Protein AF-A0A0A3HWJ1-F1 (afdb_monomer_lite)

Foldseek 3Di:
DQWWAFPPPRDIDGHDPPDDPVVLVVQQVCLVVQRTAHNQQRARWGWDADDPPGIHTDHPPPDDRPPCRVVLVLLVVLVCVVCVVFDPCQVLLLVLLQVLQVVCCVVAVQKDKDAQSNDNVDDRAGARMWIAWDNNPAIAREHEDHDCDPVCLVVLLVVLLVNCVSCVVSVHHYHYEYACVQWADDPPALKGFHTSSQVSRWDQAPLQVVQLVLVCVVPVDQVVVCVLLVPLFGFPGSRKIKHWHFYSVVSGKIKMFIWTWTPDDVRTMTGTLFHIDIDHSNQQQDADPRDGRNDDVVVSVVSSVVSSVSSVVSVVVVVVLVVVCVVVVVVVVVPPPPPPDDDDDPDPPPPPPDDDDPDDPVLVVLLVVLVVLLVCLVPDAPVVLLVLDDPLLNVQSVVLCVVQVDGLQWQALLQSAAEPLCVQWSRHSNRVRSVLVVCCLPVQAQHKDFLVNSCVVCVVRTDGDPVPVVSSLLRSLLSVVVCVVLVQWPFPDDDPDSDSPTIIHGDDNDDDTDRGSVLSSLSNCCNYPSDDLSDPSDDPVSVVVSVVSSVVSSVSVVVD

Secondary structure (DSSP, 8-state):
--EEEETTT--EEEPPTT--HHHHHHHHHHHHTT-EE-TTT--BEEEEEETTTEEEEEE-TT-PPPTHHHHHHHHHHHHHHHHTTS-THHHHHHHHHHHHHHHHHTT-TT-EEEEGGG-TT-SSS--SEEEEEGGGTEEEEEEEE----TTTHHHHHHHHHHHHHHHHHTT-EEEEEEEGGG-EE-TTSSEEEE-HHHHTT-B--HHHHHHHHHHHHH-S-HHHHHHHHT-SSPEEEEEEEEEEEEETTTTTEEEEEEEEEESS-SSEEEEESS--EEE-HHHHT-EETTEE--S-HHHHHHHHHHHHHHHHHHHHHHHHHHHHHHHHHHHHHHTTTT-------TT-TTSTT---S---HHHHHHHHHHHHHHHHHHT--HHHHHTTS-HHHHHHHHHHHHHTT--TTT--GGGG---TTGGGB-S-HHHHHHHHHHHHHHTTTTSEE-HHHHHHHHTTTS-B-GGGHHHHHHHHHHHHHHHHHTTSEEEEE--SSS-TT-EEEE--SS----S-HHHHHHHHHHTSTT--TT-TTS-HHHHHHHHHHHHHHHHHHHH-

Sequence (560 aa):
MRIAKHVIDNYIFEIPLGLNKTDIINLKRVTEKGTYKCAFCGGRVRIESGDVKGTYFSHFKDESCIANASKLEKAYLTYKNQIMREEPKQQIVVSLLKNELEGLKKIYSHLKVDLGYNIPIFQTHLPDVVVELGEGKKKYAMSVVTKINKESDLELSETLKKRNQYFIKLGFEPIWFVERSHEAREYRSREIVFWESEKNILQQSKEDKEWTRFLKDLTPSALRLSEILGIKKILKSLTVQSIMYLSPKDNGKFLIYRFIEELETNPCRAYLINEPYEMTMGEALSIHENEFLFAVSEKEKKGREVFNELYKEAEKNIKAEIEVQKPEREKVLTGKDERANIHSNVENLTISQRQKSIPTGAVLAEVTAVTEYTDYLNSFSLETELNKMTKEEKFIFNNLIEKYNLTRENYPGLCKVALKKGKYIHTPHTLWQLWILDQILTTFRGKQLTAKMLYQEINSQFRFDYKFKSKWDLLLYEYLLLLEDIGLLRTIKRSIVIDVNTVFSVQLETLPLINDFKMNSYIAFYYSQYFDEDSQVLDEVRKIEVRKAYENYKAILTSL

Structure (mmCIF, N/CA/C/O backbone):
data_AF-A0A0A3HWJ1-F1
#
_entry.id   AF-A0A0A3HWJ1-F1
#
loop_
_atom_site.group_PDB
_atom_site.id
_atom_site.type_symbol
_atom_site.label_atom_id
_atom_site.label_alt_id
_atom_site.label_comp_id
_atom_site.label_asym_id
_atom_site.label_entity_id
_atom_site.label_seq_id
_atom_site.pdbx_PDB_ins_code
_atom_site.Cartn_x
_atom_site.Cartn_y
_atom_site.Cartn_z
_atom_site.occupancy
_atom_site.B_iso_or_equiv
_atom_site.auth_seq_id
_atom_site.auth_comp_id
_atom_site.auth_asym_id
_atom_site.auth_atom_id
_atom_site.pdbx_PDB_model_num
ATOM 1 N N . MET A 1 1 ? 31.953 1.632 -29.466 1.00 78.56 1 MET A N 1
ATOM 2 C CA . MET A 1 1 ? 30.658 1.353 -28.797 1.00 78.56 1 MET A CA 1
ATOM 3 C C . MET A 1 1 ? 30.744 0.003 -28.094 1.00 78.56 1 MET A C 1
ATOM 5 O O . MET A 1 1 ? 31.395 -0.887 -28.619 1.00 78.56 1 MET A O 1
ATOM 9 N N . ARG A 1 2 ? 30.161 -0.172 -26.902 1.00 81.38 2 ARG A N 1
ATOM 10 C CA . ARG A 1 2 ? 30.217 -1.466 -26.177 1.00 81.38 2 ARG A CA 1
ATOM 11 C C . ARG A 1 2 ? 29.026 -2.382 -26.436 1.00 81.38 2 ARG A C 1
ATOM 13 O O . ARG A 1 2 ? 29.042 -3.525 -25.997 1.00 81.38 2 ARG A O 1
ATOM 20 N N . ILE A 1 3 ? 28.037 -1.887 -27.170 1.00 83.94 3 ILE A N 1
ATOM 21 C CA . ILE A 1 3 ? 26.834 -2.627 -27.527 1.00 83.94 3 ILE A CA 1
ATOM 22 C C . ILE A 1 3 ? 26.751 -2.871 -29.033 1.00 83.94 3 ILE A C 1
ATOM 24 O O . ILE A 1 3 ? 27.282 -2.076 -29.802 1.00 83.94 3 ILE A O 1
ATOM 28 N N . ALA A 1 4 ? 26.079 -3.938 -29.453 1.00 88.75 4 ALA A N 1
ATOM 29 C CA . ALA A 1 4 ? 25.688 -4.203 -30.837 1.00 88.75 4 ALA A CA 1
ATOM 30 C C . ALA A 1 4 ? 24.373 -4.991 -30.867 1.00 88.75 4 ALA A C 1
ATOM 32 O O . ALA A 1 4 ? 24.001 -5.609 -29.876 1.00 88.75 4 ALA A O 1
ATOM 33 N N . LYS A 1 5 ? 23.657 -4.979 -31.991 1.00 87.19 5 LYS A N 1
ATOM 34 C CA . LYS A 1 5 ? 22.420 -5.748 -32.169 1.00 87.19 5 LYS A CA 1
ATOM 35 C C . LYS A 1 5 ? 22.740 -7.101 -32.799 1.00 87.19 5 LYS A C 1
ATOM 37 O O . LYS A 1 5 ? 23.390 -7.132 -33.847 1.00 87.19 5 LYS A O 1
ATOM 42 N N . HIS A 1 6 ? 22.298 -8.197 -32.188 1.00 91.69 6 HIS A N 1
ATOM 43 C CA . HIS A 1 6 ? 22.395 -9.528 -32.791 1.00 91.69 6 HIS A CA 1
ATOM 44 C C . HIS A 1 6 ? 21.466 -9.602 -34.011 1.00 91.69 6 HIS A C 1
ATOM 46 O O . HIS A 1 6 ? 20.308 -9.194 -33.930 1.00 91.69 6 HIS A O 1
ATOM 52 N N . VAL A 1 7 ? 21.963 -10.072 -35.157 1.00 86.69 7 VAL A N 1
ATOM 53 C CA . VAL A 1 7 ? 21.216 -10.003 -36.428 1.00 86.69 7 VAL A CA 1
ATOM 54 C C . VAL A 1 7 ? 20.023 -10.953 -36.458 1.00 86.69 7 VAL A C 1
ATOM 56 O O . VAL A 1 7 ? 19.006 -10.610 -37.053 1.00 86.69 7 VAL A O 1
ATOM 59 N N . ILE A 1 8 ? 20.143 -12.119 -35.821 1.00 76.00 8 ILE A N 1
ATOM 60 C CA . ILE A 1 8 ? 19.088 -13.143 -35.812 1.00 76.00 8 ILE A CA 1
ATOM 61 C C . ILE A 1 8 ? 18.053 -12.809 -34.735 1.00 76.00 8 ILE A C 1
ATOM 63 O O . ILE A 1 8 ? 16.877 -12.623 -35.024 1.00 76.00 8 ILE A O 1
ATOM 67 N N . ASP A 1 9 ? 18.516 -12.655 -33.498 1.00 65.50 9 ASP A N 1
ATOM 68 C CA . ASP A 1 9 ? 17.637 -12.560 -32.326 1.00 65.50 9 ASP A CA 1
ATOM 69 C C . ASP A 1 9 ? 17.215 -11.122 -31.995 1.00 65.50 9 ASP A C 1
ATOM 71 O O . ASP A 1 9 ? 16.415 -10.888 -31.094 1.00 65.50 9 ASP A O 1
ATOM 75 N N . ASN A 1 10 ? 17.768 -10.126 -32.696 1.00 70.56 10 ASN A N 1
ATOM 76 C CA . ASN A 1 10 ? 17.463 -8.703 -32.530 1.00 70.56 10 ASN A CA 1
ATOM 77 C C . ASN A 1 10 ? 17.681 -8.111 -31.116 1.00 70.56 10 ASN A C 1
ATOM 79 O O . ASN A 1 10 ? 17.306 -6.953 -30.901 1.00 70.56 10 ASN A O 1
ATOM 83 N N . TYR A 1 11 ? 18.316 -8.825 -30.179 1.00 76.19 11 TYR A N 1
ATOM 84 C CA . TYR A 1 11 ? 18.669 -8.290 -28.857 1.00 76.19 11 TYR A CA 1
ATOM 85 C C . TYR A 1 11 ? 19.946 -7.437 -28.896 1.00 76.19 11 TYR A C 1
ATOM 87 O O . TYR A 1 11 ? 20.775 -7.550 -29.805 1.00 76.19 11 TYR A O 1
ATOM 95 N N . ILE A 1 12 ? 20.105 -6.572 -27.891 1.00 80.31 12 ILE A N 1
ATOM 96 C CA . ILE A 1 12 ? 21.308 -5.758 -27.696 1.00 80.31 12 ILE A CA 1
ATOM 97 C C . ILE A 1 12 ? 22.326 -6.555 -26.879 1.00 80.31 12 ILE A C 1
ATOM 99 O O . ILE A 1 12 ? 22.113 -6.834 -25.704 1.00 80.31 12 ILE A O 1
ATOM 103 N N . PHE A 1 13 ? 23.439 -6.917 -27.506 1.00 88.50 13 PHE A N 1
ATOM 104 C CA . PHE A 1 13 ? 24.577 -7.550 -26.857 1.00 88.50 13 PHE A CA 1
ATOM 105 C C . PHE A 1 13 ? 25.544 -6.483 -26.350 1.00 88.50 13 PHE A C 1
ATOM 107 O O . PHE A 1 13 ? 26.069 -5.703 -27.145 1.00 88.50 13 PHE A O 1
ATOM 114 N N . GLU A 1 14 ? 25.808 -6.469 -25.045 1.00 89.50 14 GLU A N 1
ATOM 115 C CA . GLU A 1 14 ? 26.850 -5.651 -24.424 1.00 89.50 14 GLU A CA 1
ATOM 116 C C . GLU A 1 14 ? 28.086 -6.504 -24.144 1.00 89.50 14 GLU A C 1
ATOM 118 O O . GLU A 1 14 ? 27.991 -7.560 -23.525 1.00 89.50 14 GLU A O 1
ATOM 123 N N . ILE A 1 15 ? 29.256 -6.043 -24.588 1.00 88.44 15 ILE A N 1
ATOM 124 C CA . ILE A 1 15 ? 30.527 -6.744 -24.372 1.00 88.44 15 ILE A CA 1
ATOM 125 C C . ILE A 1 15 ? 30.836 -6.772 -22.864 1.00 88.44 15 ILE A C 1
ATOM 127 O O . ILE A 1 15 ? 31.030 -5.692 -22.289 1.00 88.44 15 ILE A O 1
ATOM 131 N N . PRO A 1 16 ? 30.962 -7.955 -22.228 1.00 84.31 16 PRO A N 1
ATOM 132 C CA . PRO A 1 16 ? 31.340 -8.066 -20.819 1.00 84.31 16 PRO A CA 1
ATOM 133 C C . PRO A 1 16 ? 32.692 -7.405 -20.510 1.00 84.31 16 PRO A C 1
ATOM 135 O O . PRO A 1 16 ? 33.578 -7.328 -21.361 1.00 84.31 16 PRO A O 1
ATOM 138 N N . LEU A 1 17 ? 32.866 -6.905 -19.283 1.00 80.31 17 LEU A N 1
ATOM 139 C CA . LEU A 1 17 ? 34.180 -6.460 -18.804 1.00 80.31 17 LEU A CA 1
ATOM 140 C C . LEU A 1 17 ? 35.074 -7.676 -18.524 1.00 80.31 17 LEU A C 1
ATOM 142 O O . LEU A 1 17 ? 34.595 -8.678 -18.005 1.00 80.31 17 LEU A O 1
ATOM 146 N N . GLY A 1 18 ? 36.370 -7.571 -18.829 1.00 81.31 18 GLY A N 1
ATOM 147 C CA . GLY A 1 18 ? 37.354 -8.590 -18.438 1.00 81.31 18 GLY A CA 1
ATOM 148 C C . GLY A 1 18 ? 37.328 -9.884 -19.259 1.00 81.31 18 GLY A C 1
ATOM 149 O O . GLY A 1 18 ? 37.718 -10.928 -18.747 1.00 81.31 18 GLY A O 1
ATOM 150 N N . LEU A 1 19 ? 36.881 -9.834 -20.518 1.00 86.81 19 LEU A N 1
ATOM 151 C CA . LEU A 1 19 ? 36.960 -10.983 -21.424 1.00 86.81 19 LEU A CA 1
ATOM 152 C C . LEU A 1 19 ? 38.405 -11.480 -21.572 1.00 86.81 19 LEU A C 1
ATOM 154 O O . LEU A 1 19 ? 39.334 -10.688 -21.749 1.00 86.81 19 LEU A O 1
ATOM 158 N N . ASN A 1 20 ? 38.591 -12.800 -21.551 1.00 91.88 20 ASN A N 1
ATOM 159 C CA . ASN A 1 20 ? 39.896 -13.394 -21.822 1.00 91.88 20 ASN A CA 1
ATOM 160 C C . ASN A 1 20 ? 40.222 -13.344 -23.334 1.00 91.88 20 ASN A C 1
ATOM 162 O O . ASN A 1 20 ? 39.368 -13.062 -24.180 1.00 91.88 20 ASN A O 1
ATOM 166 N N . LYS A 1 21 ? 41.480 -13.635 -23.698 1.00 92.88 21 LYS A N 1
ATOM 167 C CA . LYS A 1 21 ? 41.938 -13.592 -25.102 1.00 92.88 21 LYS A CA 1
ATOM 168 C C . LYS A 1 21 ? 41.122 -14.509 -26.021 1.00 92.88 21 LYS A C 1
ATOM 170 O O . LYS A 1 21 ? 40.861 -14.136 -27.164 1.00 92.88 21 LYS A O 1
ATOM 175 N N . THR A 1 22 ? 40.715 -15.678 -25.534 1.00 94.19 22 THR A N 1
ATOM 176 C CA . THR A 1 22 ? 39.935 -16.659 -26.297 1.00 94.19 22 THR A CA 1
ATOM 177 C C . THR A 1 22 ? 38.545 -16.120 -26.628 1.00 94.19 22 THR A C 1
ATOM 179 O O . THR A 1 22 ? 38.130 -16.172 -27.785 1.00 94.19 22 THR A O 1
ATOM 182 N N . ASP A 1 23 ? 37.865 -15.514 -25.656 1.00 92.31 23 ASP A N 1
ATOM 183 C CA . ASP A 1 23 ? 36.537 -14.924 -25.848 1.00 92.31 23 ASP A CA 1
ATOM 184 C C . ASP A 1 23 ? 36.577 -13.741 -26.817 1.00 92.31 23 ASP A C 1
ATOM 186 O O . ASP A 1 23 ? 35.709 -13.613 -27.681 1.00 92.31 23 ASP A O 1
ATOM 190 N N . ILE A 1 24 ? 37.624 -12.911 -26.744 1.00 93.62 24 ILE A N 1
ATOM 191 C CA . ILE A 1 24 ? 37.837 -11.803 -27.686 1.00 93.62 24 ILE A CA 1
ATOM 192 C C . ILE A 1 24 ? 38.028 -12.335 -29.114 1.00 93.62 24 ILE A C 1
ATOM 194 O O . ILE A 1 24 ? 37.449 -11.788 -30.054 1.00 93.62 24 ILE A O 1
ATOM 198 N N . ILE A 1 25 ? 38.817 -13.400 -29.299 1.00 94.88 25 ILE A N 1
ATOM 199 C CA . ILE A 1 25 ? 39.017 -14.034 -30.614 1.00 94.88 25 ILE A CA 1
ATOM 200 C C . ILE A 1 25 ? 37.699 -14.613 -31.140 1.00 94.88 25 ILE A C 1
ATOM 202 O O . ILE A 1 25 ? 37.369 -14.421 -32.312 1.00 94.88 25 ILE A O 1
ATOM 206 N N . ASN A 1 26 ? 36.922 -15.280 -30.285 1.00 94.38 26 ASN A N 1
ATOM 207 C CA . ASN A 1 26 ? 35.617 -15.819 -30.659 1.00 94.38 26 ASN A CA 1
ATOM 208 C C . ASN A 1 26 ? 34.653 -14.702 -31.079 1.00 94.38 26 ASN A C 1
ATOM 210 O O . ASN A 1 26 ? 34.054 -14.781 -32.150 1.00 94.38 26 ASN A O 1
ATOM 214 N N . LEU A 1 27 ? 34.569 -13.618 -30.307 1.00 93.56 27 LEU A N 1
ATOM 215 C CA . LEU A 1 27 ? 33.745 -12.453 -30.635 1.00 93.56 27 LEU A CA 1
ATOM 216 C C . LEU A 1 27 ? 34.179 -11.767 -31.942 1.00 93.56 27 LEU A C 1
ATOM 218 O O . LEU A 1 27 ? 33.323 -11.366 -32.736 1.00 93.56 27 LEU A O 1
ATOM 222 N N . LYS A 1 28 ? 35.485 -11.685 -32.227 1.00 96.12 28 LYS A N 1
ATOM 223 C CA . LYS A 1 28 ? 35.994 -11.221 -33.532 1.00 96.12 28 LYS A CA 1
ATOM 224 C C . LYS A 1 28 ? 35.486 -12.096 -34.677 1.00 96.12 28 LYS A C 1
ATOM 226 O O . LYS A 1 28 ? 34.861 -11.579 -35.595 1.00 96.12 28 LYS A O 1
ATOM 231 N N . ARG A 1 29 ? 35.633 -13.420 -34.577 1.00 95.56 29 ARG A N 1
ATOM 232 C CA . ARG A 1 29 ? 35.144 -14.360 -35.605 1.00 95.56 29 ARG A CA 1
ATOM 233 C C . ARG A 1 29 ? 33.633 -14.264 -35.813 1.00 95.56 29 ARG A C 1
ATOM 235 O O . ARG A 1 29 ? 33.153 -14.335 -36.940 1.00 95.56 29 ARG A O 1
ATOM 242 N N . VAL A 1 30 ? 32.866 -14.116 -34.733 1.00 92.69 30 VAL A N 1
ATOM 243 C CA . VAL A 1 30 ? 31.401 -13.995 -34.802 1.00 92.69 30 VAL A CA 1
ATOM 244 C C . VAL A 1 30 ? 30.989 -12.671 -35.461 1.00 92.69 30 VAL A C 1
ATOM 246 O O . VAL A 1 30 ? 30.075 -12.663 -36.287 1.00 92.69 30 VAL A O 1
ATOM 249 N N . THR A 1 31 ? 31.677 -11.564 -35.164 1.00 92.31 31 THR A N 1
ATOM 250 C CA . THR A 1 31 ? 31.425 -10.268 -35.824 1.00 92.31 31 THR A CA 1
ATOM 251 C C . THR A 1 31 ? 31.835 -10.241 -37.294 1.00 92.31 31 THR A C 1
ATOM 253 O O . THR A 1 31 ? 31.083 -9.713 -38.109 1.00 92.31 31 THR A O 1
ATOM 256 N N . GLU A 1 32 ? 32.951 -10.872 -37.667 1.00 91.94 32 GLU A N 1
ATOM 257 C CA . GLU A 1 32 ? 33.389 -11.018 -39.067 1.00 91.94 32 GLU A CA 1
ATOM 258 C C . GLU A 1 32 ? 32.365 -11.765 -39.930 1.00 91.94 32 GLU A C 1
ATOM 260 O O . GLU A 1 32 ? 32.170 -11.428 -41.096 1.00 91.94 32 GLU A O 1
ATOM 265 N N . LYS A 1 33 ? 31.643 -12.724 -39.340 1.00 93.12 33 LYS A N 1
ATOM 266 C CA . LYS A 1 33 ? 30.526 -13.429 -39.990 1.00 93.12 33 LYS A CA 1
ATOM 267 C C . LYS A 1 33 ? 29.257 -12.578 -40.142 1.00 93.12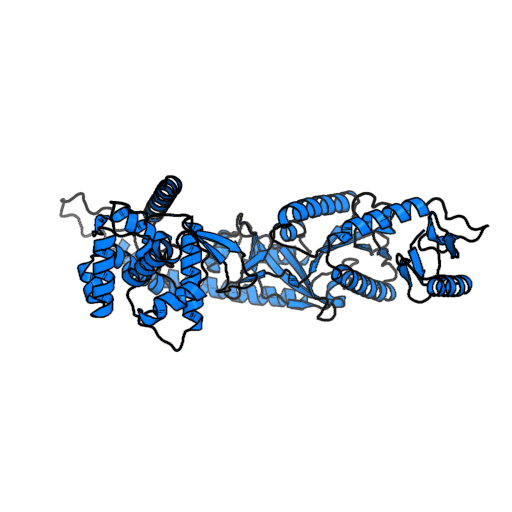 33 LYS A C 1
ATOM 269 O O . LYS A 1 33 ? 28.256 -13.070 -40.651 1.00 93.12 33 LYS A O 1
ATOM 274 N N . GLY A 1 34 ? 29.266 -11.322 -39.691 1.00 90.56 34 GLY A N 1
ATOM 275 C CA . GLY A 1 34 ? 28.122 -10.414 -39.786 1.00 90.56 34 GLY A CA 1
ATOM 276 C C . GLY A 1 34 ? 27.013 -10.696 -38.772 1.00 90.56 34 GLY A C 1
ATOM 277 O O . GLY A 1 34 ? 25.900 -10.210 -38.941 1.00 90.56 34 GLY A O 1
ATOM 278 N N . THR A 1 35 ? 27.304 -11.458 -37.715 1.00 94.38 35 THR A N 1
ATOM 279 C CA . THR A 1 35 ? 26.326 -11.853 -36.682 1.00 94.38 35 THR A CA 1
ATOM 280 C C . THR A 1 35 ? 25.840 -10.668 -35.839 1.00 94.38 35 THR A C 1
ATOM 282 O O . THR A 1 35 ? 24.760 -10.714 -35.251 1.00 94.38 35 THR A O 1
ATOM 285 N N . TYR A 1 36 ? 26.615 -9.582 -35.803 1.00 94.19 36 TYR A N 1
ATOM 286 C CA . TYR A 1 36 ? 26.272 -8.352 -35.102 1.00 94.19 36 TYR A CA 1
ATOM 287 C C . TYR A 1 36 ? 26.272 -7.160 -36.056 1.00 94.19 36 TYR A C 1
ATOM 289 O O . TYR A 1 36 ? 27.133 -7.035 -36.929 1.00 94.19 36 TYR A O 1
ATOM 297 N N . LYS A 1 37 ? 25.327 -6.248 -35.838 1.00 92.25 37 LYS A N 1
ATOM 298 C CA . LYS A 1 37 ? 25.254 -4.942 -36.499 1.00 92.25 37 LYS A CA 1
ATOM 299 C C . LYS A 1 37 ? 25.321 -3.832 -35.465 1.00 92.25 37 LYS A C 1
ATOM 301 O O . LYS A 1 37 ? 24.992 -4.028 -34.294 1.00 92.25 37 LYS A O 1
ATOM 306 N N . CYS A 1 38 ? 25.726 -2.647 -35.899 1.00 87.69 38 CYS A N 1
ATOM 307 C CA . CYS A 1 38 ? 25.643 -1.449 -35.091 1.00 87.69 38 CYS A CA 1
ATOM 308 C C . CYS A 1 38 ? 24.209 -1.314 -34.573 1.00 87.69 38 CYS A C 1
ATOM 310 O O . CYS A 1 38 ? 23.267 -1.265 -35.363 1.00 87.69 38 CYS A O 1
ATOM 312 N N . ALA A 1 39 ? 24.049 -1.236 -33.251 1.00 80.50 39 ALA A N 1
ATOM 313 C CA . ALA A 1 39 ? 22.746 -1.047 -32.621 1.00 80.50 39 ALA A CA 1
ATOM 314 C C . ALA A 1 39 ? 22.051 0.259 -33.048 1.00 80.50 39 ALA A C 1
ATOM 316 O O . ALA A 1 39 ? 20.858 0.412 -32.810 1.00 80.50 39 ALA A O 1
ATOM 317 N N . PHE A 1 40 ? 22.792 1.179 -33.674 1.00 79.56 40 PHE A N 1
ATOM 318 C CA . PHE A 1 40 ? 22.341 2.528 -33.979 1.00 79.56 40 PHE A CA 1
ATOM 319 C C . PHE A 1 40 ? 22.079 2.760 -35.469 1.00 79.56 40 PHE A C 1
ATOM 321 O O . PHE A 1 40 ? 20.971 3.125 -35.839 1.00 79.56 40 PHE A O 1
ATOM 328 N N . CYS A 1 41 ? 23.071 2.548 -36.341 1.00 80.75 41 CYS A N 1
ATOM 329 C CA . CYS A 1 41 ? 22.902 2.756 -37.786 1.00 80.75 41 CYS A CA 1
ATOM 330 C C . CYS A 1 41 ? 22.603 1.466 -38.564 1.00 80.75 41 CYS A C 1
ATOM 332 O O . CYS A 1 41 ? 22.413 1.520 -39.775 1.00 80.75 41 CYS A O 1
ATOM 334 N N . GLY A 1 42 ? 22.624 0.299 -37.909 1.00 83.56 42 GLY A N 1
ATOM 335 C CA . GLY A 1 42 ? 22.489 -0.998 -38.580 1.00 83.56 42 GLY A CA 1
ATOM 336 C C . GLY A 1 42 ? 23.685 -1.397 -39.459 1.00 83.56 42 GLY A C 1
ATOM 337 O O . GLY A 1 42 ? 23.655 -2.476 -40.051 1.00 83.56 42 GLY A O 1
ATOM 338 N N . GLY A 1 43 ? 24.732 -0.566 -39.527 1.00 87.50 43 GLY A N 1
ATOM 339 C CA . GLY A 1 43 ? 25.983 -0.845 -40.236 1.00 87.50 43 GLY A CA 1
ATOM 340 C C . GLY A 1 43 ? 26.733 -2.043 -39.658 1.00 87.50 43 GLY A C 1
ATOM 341 O O . GLY A 1 43 ? 26.430 -2.516 -38.558 1.00 87.50 43 GLY A O 1
ATOM 342 N N . ARG A 1 44 ? 27.712 -2.570 -40.391 1.00 89.62 44 ARG A N 1
ATOM 343 C CA . ARG A 1 44 ? 28.478 -3.728 -39.921 1.00 89.62 44 ARG A CA 1
ATOM 344 C C . ARG A 1 44 ? 29.456 -3.288 -38.842 1.00 89.62 44 ARG A C 1
ATOM 346 O O . ARG A 1 44 ? 30.035 -2.205 -38.894 1.00 89.62 44 ARG A O 1
ATOM 353 N N . VAL A 1 45 ? 29.651 -4.154 -37.854 1.00 92.12 45 VAL A N 1
ATOM 354 C CA . VAL A 1 45 ? 30.588 -3.903 -36.758 1.00 92.12 45 VAL A CA 1
ATOM 355 C C . VAL A 1 45 ? 31.580 -5.043 -36.617 1.00 92.12 45 VAL A C 1
ATOM 357 O O . VAL A 1 45 ? 31.270 -6.194 -36.908 1.00 92.12 45 VAL A O 1
ATOM 360 N N . ARG A 1 46 ? 32.774 -4.706 -36.141 1.00 93.62 46 ARG A N 1
ATOM 361 C CA . ARG A 1 46 ? 33.862 -5.615 -35.784 1.00 93.62 46 ARG A CA 1
ATOM 362 C C . ARG A 1 46 ? 34.277 -5.389 -34.340 1.00 93.62 46 ARG A C 1
ATOM 364 O O . ARG A 1 46 ? 34.043 -4.315 -33.789 1.00 93.62 46 ARG A O 1
ATOM 371 N N . ILE A 1 47 ? 34.940 -6.370 -33.744 1.00 94.62 47 ILE A N 1
ATOM 372 C CA . ILE A 1 47 ? 35.520 -6.226 -32.407 1.00 94.62 47 ILE A CA 1
ATOM 373 C C . ILE A 1 47 ? 36.946 -5.689 -32.503 1.00 94.62 47 ILE A C 1
ATOM 375 O O . ILE A 1 47 ? 37.824 -6.303 -33.113 1.00 94.62 47 ILE A O 1
ATOM 379 N N . GLU A 1 48 ? 37.190 -4.568 -31.837 1.00 92.06 48 GLU A N 1
ATOM 380 C CA . GLU A 1 48 ? 38.525 -4.059 -31.541 1.00 92.06 48 GLU A CA 1
ATOM 381 C C . GLU A 1 48 ? 38.835 -4.272 -30.059 1.00 92.06 48 GLU A C 1
ATOM 383 O O . GLU A 1 48 ? 37.944 -4.285 -29.212 1.00 92.06 48 GLU A O 1
ATOM 388 N N . SER A 1 49 ? 40.108 -4.501 -29.748 1.00 90.19 49 SER A N 1
ATOM 389 C CA . SER A 1 49 ? 40.577 -4.671 -28.377 1.00 90.19 49 SER A CA 1
ATOM 390 C C . SER A 1 49 ? 41.954 -4.047 -28.259 1.00 90.19 49 SER A C 1
ATOM 392 O O . SER A 1 49 ? 42.811 -4.323 -29.097 1.00 90.19 49 SER A O 1
ATOM 394 N N . GLY A 1 50 ? 42.160 -3.231 -27.233 1.00 85.38 50 GLY A N 1
ATOM 395 C CA . GLY A 1 50 ? 43.452 -2.624 -26.930 1.00 85.38 50 GLY A CA 1
ATOM 396 C C . GLY A 1 50 ? 43.553 -2.254 -25.457 1.00 85.38 50 GLY A C 1
ATOM 397 O O . GLY A 1 50 ? 42.534 -2.150 -24.774 1.00 85.38 50 GLY A O 1
ATOM 398 N N . ASP A 1 51 ? 44.776 -2.030 -24.986 1.00 77.44 51 ASP A N 1
ATOM 399 C CA . ASP A 1 51 ? 45.069 -1.885 -23.553 1.00 77.44 51 ASP A CA 1
ATOM 400 C C . ASP A 1 51 ? 44.415 -0.643 -22.925 1.00 77.44 51 ASP A C 1
ATOM 402 O O . ASP A 1 51 ? 44.075 -0.642 -21.748 1.00 77.44 51 ASP A O 1
ATOM 406 N N . VAL A 1 52 ? 44.175 0.405 -23.724 1.00 72.88 52 VAL A N 1
ATOM 407 C CA . VAL A 1 52 ? 43.631 1.690 -23.247 1.00 72.88 52 VAL A CA 1
ATOM 408 C C . VAL A 1 52 ? 42.100 1.732 -23.264 1.00 72.88 52 VAL A C 1
ATOM 410 O O . VAL A 1 52 ? 41.475 2.201 -22.320 1.00 72.88 52 VAL A O 1
ATOM 413 N N . LYS A 1 53 ? 41.470 1.278 -24.355 1.00 67.25 53 LYS A N 1
ATOM 414 C CA . LYS A 1 53 ? 40.009 1.388 -24.559 1.00 67.25 53 LYS A CA 1
ATOM 415 C C . LYS A 1 53 ? 39.247 0.102 -24.223 1.00 67.25 53 LYS A C 1
ATOM 417 O O . LYS A 1 53 ? 38.018 0.087 -24.306 1.00 67.25 53 LYS A O 1
ATOM 422 N N . GLY A 1 54 ? 39.956 -0.969 -23.865 1.00 86.12 54 GLY A N 1
ATOM 423 C CA . GLY A 1 54 ? 39.380 -2.296 -23.674 1.00 86.12 54 GLY A CA 1
ATOM 424 C C . GLY A 1 54 ? 38.822 -2.882 -24.974 1.00 86.12 54 GLY A C 1
ATOM 425 O O . GLY A 1 54 ? 39.231 -2.501 -26.074 1.00 86.12 54 GLY A O 1
ATOM 426 N N . THR A 1 55 ? 37.888 -3.825 -24.847 1.00 89.75 55 THR A N 1
ATOM 427 C CA . THR A 1 55 ? 37.209 -4.475 -25.977 1.00 89.75 55 THR A CA 1
ATOM 428 C C . THR A 1 55 ? 35.913 -3.740 -26.332 1.00 89.75 55 THR A C 1
ATOM 430 O O . THR A 1 55 ? 35.054 -3.528 -25.473 1.00 89.75 55 THR A O 1
ATOM 433 N N . TYR A 1 56 ? 35.751 -3.357 -27.599 1.00 90.12 56 TYR A N 1
ATOM 434 C CA . TYR A 1 56 ? 34.591 -2.609 -28.091 1.00 90.12 56 TYR A CA 1
ATOM 435 C C . TYR A 1 56 ? 34.212 -2.992 -29.528 1.00 90.12 56 TYR A C 1
ATOM 437 O O . TYR A 1 56 ? 35.038 -3.447 -30.315 1.00 90.12 56 TYR A O 1
ATOM 445 N N . PHE A 1 57 ? 32.951 -2.764 -29.890 1.00 91.50 57 PHE A N 1
ATOM 446 C CA . PHE A 1 57 ? 32.503 -2.768 -31.276 1.00 91.50 57 PHE A CA 1
ATOM 447 C C . PHE A 1 57 ? 32.932 -1.474 -31.973 1.00 91.50 57 PHE A C 1
ATOM 449 O O . PHE A 1 57 ? 32.749 -0.366 -31.448 1.00 91.50 57 PHE A O 1
ATOM 456 N N . SER A 1 58 ? 33.471 -1.630 -33.172 1.00 88.44 58 SER A N 1
ATOM 457 C CA . SER A 1 58 ? 33.895 -0.573 -34.083 1.00 88.44 58 SER A CA 1
ATOM 458 C C . SER A 1 58 ? 33.251 -0.805 -35.443 1.00 88.44 58 SER A C 1
ATOM 460 O O . SER A 1 58 ? 32.979 -1.949 -35.803 1.00 88.44 58 SER A O 1
ATOM 462 N N . HIS A 1 59 ? 33.010 0.254 -36.206 1.00 89.44 59 HIS A N 1
ATOM 463 C CA . HIS A 1 59 ? 32.609 0.085 -37.600 1.00 89.44 59 HIS A CA 1
ATOM 464 C C . HIS A 1 59 ? 33.807 -0.376 -38.442 1.00 89.44 59 HIS A C 1
ATOM 466 O O . HIS A 1 59 ? 34.965 -0.303 -38.014 1.00 89.44 59 HIS A O 1
ATOM 472 N N . PHE A 1 60 ? 33.537 -0.871 -39.647 1.00 85.38 60 PHE A N 1
ATOM 473 C CA . PHE A 1 60 ? 34.597 -1.095 -40.628 1.00 85.38 60 PHE A CA 1
ATOM 474 C C . PHE A 1 60 ? 35.194 0.248 -41.083 1.00 85.38 60 PHE A C 1
ATOM 476 O O . PHE A 1 60 ? 34.543 1.280 -40.955 1.00 85.38 60 PHE A O 1
ATOM 483 N N . LYS A 1 61 ? 36.446 0.242 -41.572 1.00 70.31 61 LYS A N 1
ATOM 484 C CA . LYS A 1 61 ? 37.257 1.456 -41.824 1.00 70.31 61 LYS A CA 1
ATOM 485 C C . LYS A 1 61 ? 36.583 2.516 -42.715 1.00 70.31 61 LYS A C 1
ATOM 487 O O . LYS A 1 61 ? 36.951 3.679 -42.599 1.00 70.31 61 LYS A O 1
ATOM 492 N N . ASP A 1 62 ? 35.574 2.133 -43.495 1.00 69.25 62 ASP A N 1
ATOM 493 C CA . ASP A 1 62 ? 34.873 3.007 -44.444 1.00 69.25 62 ASP A CA 1
ATOM 494 C C . ASP A 1 62 ? 33.396 3.248 -44.071 1.00 69.25 62 ASP A C 1
ATOM 496 O O . ASP A 1 62 ? 32.660 3.921 -44.788 1.00 69.25 62 ASP A O 1
ATOM 500 N N . GLU A 1 63 ? 32.943 2.712 -42.935 1.00 70.12 63 GLU A N 1
ATOM 501 C CA . GLU A 1 63 ? 31.587 2.893 -42.423 1.00 70.12 63 GLU A CA 1
ATOM 502 C C . GLU A 1 63 ? 31.661 3.841 -41.211 1.00 70.12 63 GLU A C 1
ATOM 504 O O . GLU A 1 63 ? 32.217 3.504 -40.169 1.00 70.12 63 GLU A O 1
ATOM 509 N N . SER A 1 64 ? 31.125 5.058 -41.325 1.00 65.12 64 SER A N 1
ATOM 510 C CA . SER A 1 64 ? 30.946 5.939 -40.165 1.00 65.12 64 SER A CA 1
ATOM 511 C C . SER A 1 64 ? 29.522 5.810 -39.637 1.00 65.12 64 SER A C 1
ATOM 513 O O . SER A 1 64 ? 28.560 5.631 -40.387 1.00 65.12 64 SER A O 1
ATOM 515 N N . CYS A 1 65 ? 29.368 5.866 -38.315 1.00 69.75 65 CYS A N 1
ATOM 516 C CA . CYS A 1 65 ? 28.035 5.908 -37.739 1.00 69.75 65 CYS A CA 1
ATOM 517 C C . CYS A 1 65 ? 27.407 7.262 -38.093 1.00 69.75 65 CYS A C 1
ATOM 519 O O . CYS A 1 65 ? 27.999 8.301 -37.804 1.00 69.75 65 CYS A O 1
ATOM 521 N N . ILE A 1 66 ? 26.231 7.247 -38.726 1.00 64.00 66 ILE A N 1
ATOM 522 C CA . ILE A 1 66 ? 25.475 8.454 -39.104 1.00 64.00 66 ILE A CA 1
ATOM 523 C C . ILE A 1 66 ? 25.397 9.398 -37.891 1.00 64.00 66 ILE A C 1
ATOM 525 O O . ILE A 1 66 ? 25.269 8.923 -36.765 1.00 64.00 66 ILE A O 1
ATOM 529 N N . ALA A 1 67 ? 25.424 10.722 -38.093 1.00 59.31 67 ALA A N 1
ATOM 530 C CA . ALA A 1 67 ? 25.431 11.748 -37.033 1.00 59.31 67 ALA A CA 1
ATOM 531 C C . ALA A 1 67 ? 24.379 11.555 -35.908 1.00 59.31 67 ALA A C 1
ATOM 533 O O . ALA A 1 67 ? 24.559 12.030 -34.786 1.00 59.31 67 ALA A O 1
ATOM 534 N N . ASN A 1 68 ? 23.300 10.813 -36.172 1.00 61.78 68 ASN A N 1
ATOM 535 C CA . ASN A 1 68 ? 22.270 10.463 -35.191 1.00 61.78 68 ASN A CA 1
ATOM 536 C C . ASN A 1 68 ? 22.685 9.371 -34.189 1.00 61.78 68 ASN A C 1
ATOM 538 O O . ASN A 1 68 ? 22.064 9.245 -33.137 1.00 61.78 68 ASN A O 1
ATOM 542 N N . ALA A 1 69 ? 23.748 8.617 -34.451 1.00 65.38 69 ALA A N 1
ATOM 543 C CA . ALA A 1 69 ? 24.179 7.519 -33.598 1.00 65.38 69 ALA A CA 1
ATOM 544 C C . ALA A 1 69 ? 24.714 7.971 -32.240 1.00 65.38 69 ALA A C 1
ATOM 546 O O . ALA A 1 69 ? 24.421 7.334 -31.237 1.00 65.38 69 ALA A O 1
ATOM 547 N N . SER A 1 70 ? 25.428 9.100 -32.176 1.00 69.25 70 SER A N 1
ATOM 548 C CA . SER A 1 70 ? 25.867 9.662 -30.890 1.00 69.25 70 SER A CA 1
ATOM 549 C C . SER A 1 70 ? 24.678 10.109 -30.033 1.00 69.25 70 SER A C 1
ATOM 551 O O . SER A 1 70 ? 24.690 9.941 -28.815 1.00 69.25 70 SER A O 1
ATOM 553 N N . LYS A 1 71 ? 23.619 10.642 -30.661 1.00 73.88 71 LYS A N 1
ATOM 554 C CA . LYS A 1 71 ? 22.378 11.002 -29.959 1.00 73.88 71 LYS A CA 1
ATOM 555 C C . LYS A 1 71 ? 21.659 9.757 -29.441 1.00 73.88 71 LYS A C 1
ATOM 557 O O . LYS A 1 71 ? 21.225 9.749 -28.295 1.00 73.88 71 LYS A O 1
ATOM 562 N N . LEU A 1 72 ? 21.596 8.706 -30.254 1.00 72.44 72 LEU A N 1
ATOM 563 C CA . LEU A 1 72 ? 20.961 7.443 -29.890 1.00 72.44 72 LEU A CA 1
ATOM 564 C C . LEU A 1 72 ? 21.740 6.687 -28.798 1.00 72.44 72 LEU A C 1
ATOM 566 O O . LEU A 1 72 ? 21.136 6.145 -27.878 1.00 72.44 72 LEU A O 1
ATOM 570 N N . GLU A 1 73 ? 23.074 6.715 -28.834 1.00 75.56 73 GLU A N 1
ATOM 571 C CA . GLU A 1 73 ? 23.929 6.172 -27.770 1.00 75.56 73 GLU A CA 1
ATOM 572 C C . GLU A 1 73 ? 23.709 6.916 -26.449 1.00 75.56 73 GLU A C 1
ATOM 574 O O . GLU A 1 73 ? 23.537 6.282 -25.410 1.00 75.56 73 GLU A O 1
ATOM 579 N N . LYS A 1 74 ? 23.636 8.254 -26.486 1.00 81.44 74 LYS A N 1
ATOM 580 C CA . LYS A 1 74 ? 23.290 9.056 -25.305 1.00 81.44 74 LYS A CA 1
ATOM 581 C C . LYS A 1 74 ? 21.902 8.704 -24.771 1.00 81.44 74 LYS A C 1
ATOM 583 O O . LYS A 1 74 ? 21.781 8.466 -23.577 1.00 81.44 74 LYS A O 1
ATOM 588 N N . ALA A 1 75 ? 20.888 8.616 -25.633 1.00 82.06 75 ALA A N 1
ATOM 589 C CA . ALA A 1 75 ? 19.531 8.237 -25.238 1.00 82.06 75 ALA A CA 1
ATOM 590 C C . ALA A 1 75 ? 19.491 6.843 -24.589 1.00 82.06 75 ALA A C 1
ATOM 592 O O . ALA A 1 75 ? 18.875 6.668 -23.539 1.00 82.06 75 ALA A O 1
ATOM 593 N N . TYR A 1 76 ? 20.213 5.873 -25.156 1.00 82.56 76 TYR A N 1
ATOM 594 C CA . TYR A 1 76 ? 20.337 4.533 -24.588 1.00 82.56 76 TYR A CA 1
ATOM 595 C C . TYR A 1 76 ? 21.038 4.533 -23.224 1.00 82.56 76 TYR A C 1
ATOM 597 O O . TYR A 1 76 ? 20.584 3.858 -22.305 1.00 82.56 76 TYR A O 1
ATOM 605 N N . LEU A 1 77 ? 22.122 5.298 -23.054 1.00 83.06 77 LEU A N 1
ATOM 606 C CA . LEU A 1 77 ? 22.803 5.418 -21.761 1.00 83.06 77 LEU A CA 1
ATOM 607 C C . LEU A 1 77 ? 21.913 6.094 -20.712 1.00 83.06 77 LEU A C 1
ATOM 609 O O . LEU A 1 77 ? 21.866 5.630 -19.575 1.00 83.06 77 LEU A O 1
ATOM 613 N N . THR A 1 78 ? 21.173 7.140 -21.090 1.00 86.06 78 THR A N 1
ATOM 614 C CA . THR A 1 78 ? 20.173 7.771 -20.217 1.00 86.06 78 THR A CA 1
ATOM 615 C C . THR A 1 78 ? 19.109 6.761 -19.800 1.00 86.06 78 THR A C 1
ATOM 617 O O . THR A 1 78 ? 18.824 6.638 -18.611 1.00 86.06 78 THR A O 1
ATOM 620 N N . TYR A 1 79 ? 18.580 5.982 -20.748 1.00 86.56 79 TYR A N 1
ATOM 621 C CA . TYR A 1 79 ? 17.617 4.918 -20.471 1.00 86.56 79 TYR A CA 1
ATOM 622 C C . TYR A 1 79 ? 18.198 3.858 -19.529 1.00 86.56 79 TYR A C 1
ATOM 624 O O . TYR A 1 79 ? 17.590 3.551 -18.509 1.00 86.56 79 TYR A O 1
ATOM 632 N N . LYS A 1 80 ? 19.412 3.362 -19.801 1.00 83.88 80 LYS A N 1
ATOM 633 C CA . LYS A 1 80 ? 20.098 2.386 -18.946 1.00 83.88 80 LYS A CA 1
ATOM 634 C C . LYS A 1 80 ? 20.248 2.914 -17.521 1.00 83.88 80 LYS A C 1
ATOM 636 O O . LYS A 1 80 ? 19.918 2.203 -16.581 1.00 83.88 80 LYS A O 1
ATOM 641 N N . ASN A 1 81 ? 20.685 4.161 -17.356 1.00 84.75 81 ASN A N 1
ATOM 642 C CA . ASN A 1 81 ? 20.820 4.797 -16.045 1.00 84.75 81 ASN A CA 1
ATOM 643 C C . ASN A 1 81 ? 19.472 4.957 -15.327 1.00 84.75 81 ASN A C 1
ATOM 645 O O . ASN A 1 81 ? 19.423 4.791 -14.110 1.00 84.75 81 ASN A O 1
ATOM 649 N N . GLN A 1 82 ? 18.395 5.243 -16.067 1.00 84.69 82 GLN A N 1
ATOM 650 C CA . GLN A 1 82 ? 17.035 5.305 -15.530 1.00 84.69 82 GLN A CA 1
ATOM 651 C C . GLN A 1 82 ? 16.611 3.940 -14.971 1.00 84.69 82 GLN A C 1
ATOM 653 O O . GLN A 1 82 ? 16.119 3.875 -13.848 1.00 84.69 82 GLN A O 1
ATOM 658 N N . ILE A 1 83 ? 16.874 2.857 -15.712 1.00 82.31 83 ILE A N 1
ATOM 659 C CA . ILE A 1 83 ? 16.480 1.500 -15.309 1.00 82.31 83 ILE A CA 1
ATOM 660 C C . ILE A 1 83 ? 17.479 0.799 -14.376 1.00 82.31 83 ILE A C 1
ATOM 662 O O . ILE A 1 83 ? 17.149 -0.224 -13.795 1.00 82.31 83 ILE A O 1
ATOM 666 N N . MET A 1 84 ? 18.694 1.322 -14.162 1.00 77.00 84 MET A N 1
ATOM 667 C CA . MET A 1 84 ? 19.651 0.721 -13.210 1.00 77.00 84 MET A CA 1
ATOM 668 C C . MET A 1 84 ? 19.119 0.686 -11.771 1.00 77.00 84 MET A C 1
ATOM 670 O O . MET A 1 84 ? 19.613 -0.080 -10.945 1.00 77.00 84 MET A O 1
ATOM 674 N N . ARG A 1 85 ? 18.148 1.546 -11.452 1.00 68.50 85 ARG A N 1
ATOM 675 C CA . ARG A 1 85 ? 17.513 1.598 -10.133 1.00 68.50 85 ARG A CA 1
ATOM 676 C C . ARG A 1 85 ? 16.410 0.549 -9.965 1.00 68.50 85 ARG A C 1
ATOM 678 O O . ARG A 1 85 ? 16.043 0.293 -8.821 1.00 68.50 85 ARG A O 1
ATOM 685 N N . GLU A 1 86 ? 15.939 -0.043 -11.059 1.00 75.56 86 GLU A N 1
ATOM 686 C CA . GLU A 1 86 ? 14.825 -0.993 -11.149 1.00 75.56 86 GLU A CA 1
ATOM 687 C C . GLU A 1 86 ? 15.304 -2.453 -10.976 1.00 75.56 86 GLU A C 1
ATOM 689 O O . GLU A 1 86 ? 16.505 -2.742 -10.970 1.00 75.56 86 GLU A O 1
ATOM 694 N N . GLU A 1 87 ? 14.376 -3.399 -10.805 1.00 74.88 87 GLU A N 1
ATOM 695 C CA . GLU A 1 87 ? 14.705 -4.826 -10.692 1.00 74.88 87 GLU A CA 1
ATOM 696 C C . GLU A 1 87 ? 15.047 -5.468 -12.053 1.00 74.88 87 GLU A C 1
ATOM 698 O O . GLU A 1 87 ? 14.439 -5.128 -13.070 1.00 74.88 87 GLU A O 1
ATOM 703 N N . PRO A 1 88 ? 15.910 -6.508 -12.101 1.00 73.81 88 PRO A N 1
ATOM 704 C CA . PRO A 1 88 ? 16.206 -7.248 -13.336 1.00 73.81 88 PRO A CA 1
ATOM 705 C C . PRO A 1 88 ? 14.966 -7.785 -14.069 1.00 73.81 88 PRO A C 1
ATOM 707 O O . PRO A 1 88 ? 14.969 -7.927 -15.293 1.00 73.81 88 PRO A O 1
ATOM 710 N N . LYS A 1 89 ? 13.880 -8.062 -13.335 1.00 74.88 89 LYS A N 1
ATOM 711 C CA . LYS A 1 89 ? 12.608 -8.527 -13.903 1.00 74.88 89 LYS A CA 1
ATOM 712 C C . LYS A 1 89 ? 11.925 -7.490 -14.795 1.00 74.88 89 LYS A C 1
ATOM 714 O O . LYS A 1 89 ? 11.138 -7.888 -15.653 1.00 74.88 89 LYS A O 1
ATOM 719 N N . GLN A 1 90 ? 12.230 -6.199 -14.646 1.00 82.12 90 GLN A N 1
ATOM 720 C CA . GLN A 1 90 ? 11.680 -5.149 -15.502 1.00 82.12 90 GLN A CA 1
ATOM 721 C C . GLN A 1 90 ? 11.973 -5.445 -16.980 1.00 82.12 90 GLN A C 1
ATOM 723 O O . GLN A 1 90 ? 11.082 -5.353 -17.816 1.00 82.12 90 GLN A O 1
ATOM 728 N N . GLN A 1 91 ? 13.189 -5.893 -17.313 1.00 81.75 91 GLN A N 1
ATOM 729 C CA . GLN A 1 91 ? 13.551 -6.213 -18.699 1.00 81.75 91 GLN A CA 1
ATOM 730 C C . GLN A 1 91 ? 12.730 -7.376 -19.266 1.00 81.75 91 GLN A C 1
ATOM 732 O O . GLN A 1 91 ? 12.347 -7.346 -20.436 1.00 81.75 91 GLN A O 1
ATOM 737 N N . ILE A 1 92 ? 12.420 -8.373 -18.432 1.00 81.81 92 ILE A N 1
ATOM 738 C CA . ILE A 1 92 ? 11.552 -9.494 -18.808 1.00 81.81 92 ILE A CA 1
ATOM 739 C C . ILE A 1 92 ? 10.165 -8.952 -19.151 1.00 81.81 92 ILE A C 1
ATOM 741 O O . ILE A 1 92 ? 9.656 -9.221 -20.236 1.00 81.81 92 ILE A O 1
ATOM 745 N N . VAL A 1 93 ? 9.592 -8.118 -18.281 1.00 83.56 93 VAL A N 1
ATOM 746 C CA . VAL A 1 93 ? 8.295 -7.476 -18.523 1.00 83.56 93 VAL A CA 1
ATOM 747 C C . VAL A 1 93 ? 8.298 -6.661 -19.818 1.00 83.56 93 VAL A C 1
ATOM 749 O O . VAL A 1 93 ? 7.411 -6.836 -20.649 1.00 83.56 93 VAL A O 1
ATOM 752 N N . VAL A 1 94 ? 9.297 -5.798 -20.015 1.00 88.06 94 VAL A N 1
ATOM 753 C CA . VAL A 1 94 ? 9.404 -4.958 -21.217 1.00 88.06 94 VAL A CA 1
ATOM 754 C C . VAL A 1 94 ? 9.505 -5.823 -22.476 1.00 88.06 94 VAL A C 1
ATOM 756 O O . VAL A 1 94 ? 8.888 -5.504 -23.491 1.00 88.06 94 VAL A O 1
ATOM 759 N N . SER A 1 95 ? 10.235 -6.942 -22.417 1.00 85.50 95 SER A N 1
ATOM 760 C CA . SER A 1 95 ? 10.315 -7.880 -23.541 1.00 85.50 95 SER A CA 1
ATOM 761 C C . SER A 1 95 ? 8.976 -8.557 -23.843 1.00 85.50 95 SER A C 1
ATOM 763 O O . SER A 1 95 ? 8.614 -8.657 -25.013 1.00 85.50 95 SER A O 1
ATOM 765 N N . LEU A 1 96 ? 8.212 -8.953 -22.817 1.00 86.81 96 LEU A N 1
ATOM 766 C CA . LEU A 1 96 ? 6.875 -9.529 -22.982 1.00 86.81 96 LEU A CA 1
ATOM 767 C C . LEU A 1 96 ? 5.923 -8.515 -23.623 1.00 86.81 96 LEU A C 1
ATOM 769 O O . LEU A 1 96 ? 5.316 -8.817 -24.647 1.00 86.81 96 LEU A O 1
ATOM 773 N N . LEU A 1 97 ? 5.889 -7.292 -23.083 1.00 89.81 97 LEU A N 1
ATOM 774 C CA . LEU A 1 97 ? 5.083 -6.188 -23.604 1.00 89.81 97 LEU A CA 1
ATOM 775 C C . LEU A 1 97 ? 5.396 -5.910 -25.076 1.00 89.81 97 LEU A C 1
ATOM 777 O O . LEU A 1 97 ? 4.497 -5.833 -25.911 1.00 89.81 97 LEU A O 1
ATOM 781 N N . LYS A 1 98 ? 6.683 -5.793 -25.411 1.00 90.75 98 LYS A N 1
ATOM 782 C CA . LYS A 1 98 ? 7.111 -5.546 -26.787 1.00 90.75 98 LYS A CA 1
ATOM 783 C C . LYS A 1 98 ? 6.721 -6.693 -27.718 1.00 90.75 98 LYS A C 1
ATOM 785 O O . LYS A 1 98 ? 6.258 -6.432 -28.823 1.00 90.75 98 LYS A O 1
ATOM 790 N N . ASN A 1 99 ? 6.919 -7.940 -27.296 1.00 89.94 99 ASN A N 1
ATOM 791 C CA . ASN A 1 99 ? 6.589 -9.105 -28.113 1.00 89.94 99 ASN A CA 1
ATOM 792 C C . ASN A 1 99 ? 5.088 -9.176 -28.411 1.00 89.94 99 ASN A C 1
ATOM 794 O O . ASN A 1 99 ? 4.720 -9.436 -29.556 1.00 89.94 99 ASN A O 1
ATOM 798 N N . GLU A 1 100 ? 4.240 -8.891 -27.421 1.00 91.81 100 GLU A N 1
ATOM 799 C CA . GLU A 1 100 ? 2.789 -8.855 -27.609 1.00 91.81 100 GLU A CA 1
ATOM 800 C C . GLU A 1 100 ? 2.388 -7.756 -28.605 1.00 91.81 100 GLU A C 1
ATOM 802 O O . GLU A 1 100 ? 1.680 -8.012 -29.580 1.00 91.81 100 GLU A O 1
ATOM 807 N N . LEU A 1 101 ? 2.923 -6.542 -28.436 1.00 93.94 101 LEU A N 1
ATOM 808 C CA . LEU A 1 101 ? 2.665 -5.411 -29.333 1.00 93.94 101 LEU A CA 1
ATOM 809 C C . LEU A 1 101 ? 3.156 -5.663 -30.773 1.00 93.94 101 LEU A C 1
ATOM 811 O O . LEU A 1 101 ? 2.470 -5.318 -31.735 1.00 93.94 101 LEU A O 1
ATOM 815 N N . GLU A 1 102 ? 4.317 -6.294 -30.954 1.00 92.25 102 GLU A N 1
ATOM 816 C CA . GLU A 1 102 ? 4.814 -6.702 -32.280 1.00 92.25 102 GLU A CA 1
ATOM 817 C C . GLU A 1 102 ? 3.963 -7.829 -32.893 1.00 92.25 102 GLU A C 1
ATOM 819 O O . GLU A 1 102 ? 3.825 -7.916 -34.115 1.00 92.25 102 GLU A O 1
ATOM 824 N N . GLY A 1 103 ? 3.353 -8.678 -32.063 1.00 92.06 103 GLY A N 1
ATOM 825 C CA . GLY A 1 103 ? 2.317 -9.618 -32.486 1.00 92.06 103 GLY A CA 1
ATOM 826 C C . GLY A 1 103 ? 1.097 -8.888 -33.046 1.00 92.06 103 GLY A C 1
ATOM 827 O O . GLY A 1 103 ? 0.680 -9.159 -34.175 1.00 92.06 103 GLY A O 1
ATOM 828 N N . LEU A 1 104 ? 0.586 -7.900 -32.305 1.00 92.12 104 LEU A N 1
ATOM 829 C CA . LEU A 1 104 ? -0.558 -7.074 -32.707 1.00 92.12 104 LEU A CA 1
ATOM 830 C C . LEU A 1 104 ? -0.297 -6.278 -33.987 1.00 92.12 104 LEU A C 1
ATOM 832 O O . LEU A 1 104 ? -1.211 -6.096 -34.787 1.00 92.12 104 LEU A O 1
ATOM 836 N N . LYS A 1 105 ? 0.945 -5.868 -34.247 1.00 92.38 105 LYS A N 1
ATOM 837 C CA . LYS A 1 105 ? 1.330 -5.150 -35.475 1.00 92.38 105 LYS A CA 1
ATOM 838 C C . LYS A 1 105 ? 1.056 -5.948 -36.752 1.00 92.38 105 LYS A C 1
ATOM 840 O O . LYS A 1 105 ? 0.838 -5.363 -37.810 1.00 92.38 105 LYS A O 1
ATOM 845 N N . LYS A 1 106 ? 1.032 -7.283 -36.666 1.00 91.88 106 LYS A N 1
ATOM 846 C CA . LYS A 1 106 ? 0.660 -8.160 -37.791 1.00 91.88 106 LYS A CA 1
ATOM 847 C C . LYS A 1 106 ? -0.832 -8.081 -38.125 1.00 91.88 106 LYS A C 1
ATOM 849 O O . LYS A 1 106 ? -1.207 -8.358 -39.258 1.00 91.88 106 LYS A O 1
ATOM 854 N N . ILE A 1 107 ? -1.658 -7.727 -37.142 1.00 91.81 107 ILE A N 1
ATOM 855 C CA . ILE A 1 107 ? -3.115 -7.601 -37.259 1.00 91.81 107 ILE A CA 1
ATOM 856 C C . ILE A 1 107 ? -3.482 -6.150 -37.602 1.00 91.81 107 ILE A C 1
ATOM 858 O O . ILE A 1 107 ? -4.293 -5.898 -38.489 1.00 91.81 107 ILE A O 1
ATOM 862 N N . TYR A 1 108 ? -2.836 -5.190 -36.940 1.00 91.38 108 TYR A N 1
ATOM 863 C CA . TYR A 1 108 ? -3.090 -3.761 -37.074 1.00 91.38 108 TYR A CA 1
ATOM 864 C C . TYR A 1 108 ? -1.923 -3.083 -37.795 1.00 91.38 108 TYR A C 1
ATOM 866 O O . TYR A 1 108 ? -0.964 -2.634 -37.174 1.00 91.38 108 TYR A O 1
ATOM 874 N N . SER A 1 109 ? -2.008 -2.969 -39.122 1.00 89.19 109 SER A N 1
ATOM 875 C CA . SER A 1 109 ? -0.931 -2.412 -39.964 1.00 89.19 109 SER A CA 1
ATOM 876 C C . SER A 1 109 ? -0.562 -0.953 -39.656 1.00 89.19 109 SER A C 1
ATOM 878 O O . SER A 1 109 ? 0.532 -0.505 -39.993 1.00 89.19 109 SER A O 1
ATOM 880 N N . HIS A 1 110 ? -1.459 -0.211 -39.005 1.00 90.06 110 HIS A N 1
ATOM 881 C CA . HIS A 1 110 ? -1.257 1.173 -38.577 1.00 90.06 110 HIS A CA 1
ATOM 882 C C . HIS A 1 110 ? -0.609 1.300 -37.186 1.00 90.06 110 HIS A C 1
ATOM 884 O O . HIS A 1 110 ? -0.367 2.422 -36.739 1.00 90.06 110 HIS A O 1
ATOM 890 N N . LEU A 1 111 ? -0.359 0.181 -36.496 1.00 94.25 111 LEU A N 1
ATOM 891 C CA . LEU A 1 111 ? 0.324 0.139 -35.207 1.00 94.25 111 LEU A CA 1
ATOM 892 C C . LEU A 1 111 ? 1.837 0.249 -35.423 1.00 94.25 111 LEU A C 1
ATOM 894 O O . LEU A 1 111 ? 2.455 -0.585 -36.090 1.00 94.25 111 LEU A O 1
ATOM 898 N N . LYS A 1 112 ? 2.458 1.260 -34.817 1.00 94.94 112 LYS A N 1
ATOM 899 C CA . LYS A 1 112 ? 3.920 1.363 -34.727 1.00 94.94 112 LYS A CA 1
ATOM 900 C C . LYS A 1 112 ? 4.349 1.130 -33.292 1.00 94.94 112 LYS A C 1
ATOM 902 O O . LYS A 1 112 ? 3.742 1.670 -32.373 1.00 94.94 112 LYS A O 1
ATOM 907 N N . VAL A 1 113 ? 5.396 0.334 -33.123 1.00 94.56 113 VAL A N 1
ATOM 908 C CA . VAL A 1 113 ? 5.941 -0.058 -31.824 1.00 94.56 113 VAL A CA 1
ATOM 909 C C . VAL A 1 113 ? 7.441 0.150 -31.888 1.00 94.56 113 VAL A C 1
ATOM 911 O O . VAL A 1 113 ? 8.097 -0.376 -32.787 1.00 94.56 113 VAL A O 1
ATOM 914 N N . ASP A 1 114 ? 7.973 0.904 -30.938 1.00 92.81 114 ASP A N 1
ATOM 915 C CA . ASP A 1 114 ? 9.397 1.187 -30.825 1.00 92.81 114 ASP A CA 1
ATOM 916 C C . ASP A 1 114 ? 9.816 1.242 -29.357 1.00 92.81 114 ASP A C 1
ATOM 918 O O . ASP A 1 114 ? 9.002 1.412 -28.454 1.00 92.81 114 ASP A O 1
ATOM 922 N N . LEU A 1 115 ? 11.112 1.097 -29.099 1.00 90.38 115 LEU A N 1
ATOM 923 C CA . LEU A 1 115 ? 11.661 1.335 -27.764 1.00 90.38 115 LEU A CA 1
ATOM 924 C C . LEU A 1 115 ? 11.803 2.841 -27.545 1.00 90.38 115 LEU A C 1
ATOM 926 O O . LEU A 1 115 ? 12.201 3.555 -28.465 1.00 90.38 115 LEU A O 1
ATOM 930 N N . GLY A 1 116 ? 11.527 3.336 -26.337 1.00 90.31 116 GLY A N 1
ATOM 931 C CA . GLY A 1 116 ? 11.497 4.784 -26.098 1.00 90.31 116 GLY A CA 1
ATOM 932 C C . GLY A 1 116 ? 12.816 5.493 -26.395 1.00 90.31 116 GLY A C 1
ATOM 933 O O . GLY A 1 116 ? 12.811 6.602 -26.926 1.00 90.31 116 GLY A O 1
ATOM 934 N N . TYR A 1 117 ? 13.950 4.825 -26.168 1.00 87.38 117 TYR A N 1
ATOM 935 C CA . TYR A 1 117 ? 15.265 5.368 -26.512 1.00 87.38 117 TYR A CA 1
ATOM 936 C C . TYR A 1 117 ? 15.519 5.505 -28.018 1.00 87.38 117 TYR A C 1
ATOM 938 O O . TYR A 1 117 ? 16.412 6.257 -28.395 1.00 87.38 117 TYR A O 1
ATOM 946 N N . ASN A 1 118 ? 14.744 4.836 -28.879 1.00 85.94 118 ASN A N 1
ATOM 947 C CA . ASN A 1 118 ? 14.828 5.006 -30.333 1.00 85.94 118 ASN A CA 1
ATOM 948 C C . ASN A 1 118 ? 14.097 6.255 -30.832 1.00 85.94 118 ASN A C 1
ATOM 950 O O . ASN A 1 118 ? 14.304 6.652 -31.979 1.00 85.94 118 ASN A O 1
ATOM 954 N N . ILE A 1 119 ? 13.251 6.875 -30.006 1.00 90.00 119 ILE A N 1
ATOM 955 C CA . ILE A 1 119 ? 12.394 7.980 -30.425 1.00 90.00 119 ILE A CA 1
ATOM 956 C C . ILE A 1 119 ? 13.067 9.322 -30.073 1.00 90.00 119 ILE A C 1
ATOM 958 O O . ILE A 1 119 ? 13.149 9.677 -28.896 1.00 90.00 119 ILE A O 1
ATOM 962 N N . PRO A 1 120 ? 13.510 10.126 -31.067 1.00 85.56 120 PRO A N 1
ATOM 963 C CA . PRO A 1 120 ? 14.375 11.291 -30.826 1.00 85.56 120 PRO A CA 1
ATOM 964 C C . PRO A 1 120 ? 13.771 12.419 -29.980 1.00 85.56 120 PRO A C 1
ATOM 966 O O . PRO A 1 120 ? 14.502 13.296 -29.518 1.00 85.56 120 PRO A O 1
ATOM 969 N N . ILE A 1 121 ? 12.444 12.441 -29.822 1.00 92.25 121 ILE A N 1
ATOM 970 C CA . ILE A 1 121 ? 11.751 13.472 -29.044 1.00 92.25 121 ILE A CA 1
ATOM 971 C C . ILE A 1 121 ? 11.983 13.311 -27.532 1.00 92.25 121 ILE A C 1
ATOM 973 O O . ILE A 1 121 ? 11.936 14.302 -26.804 1.00 92.25 121 ILE A O 1
ATOM 977 N N . PHE A 1 122 ? 12.287 12.096 -27.061 1.00 92.69 122 PHE A N 1
ATOM 978 C CA . PHE A 1 122 ? 12.598 11.841 -25.657 1.00 92.69 122 PHE A CA 1
ATOM 979 C C . PHE A 1 122 ? 14.083 12.096 -25.396 1.00 92.69 122 PHE A C 1
ATOM 981 O O . PHE A 1 122 ? 14.957 11.398 -25.907 1.00 92.69 122 PHE A O 1
ATOM 988 N N . GLN A 1 123 ? 14.369 13.114 -24.587 1.00 87.94 123 GLN A N 1
ATOM 989 C CA . GLN A 1 123 ? 15.737 13.527 -24.250 1.00 87.94 123 GLN A CA 1
ATOM 990 C C . GLN A 1 123 ? 16.046 13.367 -22.760 1.00 87.94 123 GLN A C 1
ATOM 992 O O . GLN A 1 123 ? 17.168 13.015 -22.404 1.00 87.94 123 GLN A O 1
ATOM 997 N N . THR A 1 124 ? 15.055 13.620 -21.899 1.00 90.75 124 THR A N 1
ATOM 998 C CA . THR A 1 124 ? 15.247 13.686 -20.440 1.00 90.75 124 THR A CA 1
ATOM 999 C C . THR A 1 124 ? 14.725 12.444 -19.733 1.00 90.75 124 THR A C 1
ATOM 1001 O O . THR A 1 124 ? 15.419 11.854 -18.911 1.00 90.75 124 THR A O 1
ATOM 1004 N N . HIS A 1 125 ? 13.500 12.045 -20.063 1.00 94.56 125 HIS A N 1
ATOM 1005 C CA . HIS A 1 125 ? 12.854 10.860 -19.522 1.00 94.56 125 HIS A CA 1
ATOM 1006 C C . HIS A 1 125 ? 12.423 9.984 -20.681 1.00 94.56 125 HIS A C 1
ATOM 1008 O O . HIS A 1 125 ? 11.852 10.486 -21.649 1.00 94.56 125 HIS A O 1
ATOM 1014 N N . LEU A 1 126 ? 12.712 8.691 -20.591 1.00 94.50 126 LEU A N 1
ATOM 1015 C CA . LEU A 1 126 ? 12.465 7.763 -21.685 1.00 94.50 126 LEU A CA 1
ATOM 1016 C C . LEU A 1 126 ? 11.437 6.722 -21.235 1.00 94.50 126 LEU A C 1
ATOM 1018 O O . LEU A 1 126 ? 11.615 6.148 -20.157 1.00 94.50 126 LEU A O 1
ATOM 1022 N N . PRO A 1 127 ? 10.357 6.492 -22.000 1.00 96.31 127 PRO A N 1
ATOM 1023 C CA . PRO A 1 127 ? 9.489 5.350 -21.753 1.00 96.31 127 PRO A CA 1
ATOM 1024 C C . PRO A 1 127 ? 10.203 4.050 -22.139 1.00 96.31 127 PRO A C 1
ATOM 1026 O O . PRO A 1 127 ? 11.180 4.068 -22.892 1.00 96.31 127 PRO A O 1
ATOM 1029 N N . ASP A 1 128 ? 9.703 2.919 -21.654 1.00 94.62 128 ASP A N 1
ATOM 1030 C CA . ASP A 1 128 ? 10.244 1.613 -22.036 1.00 94.62 128 ASP A CA 1
ATOM 1031 C C . ASP A 1 128 ? 9.832 1.275 -23.475 1.00 94.62 128 ASP A C 1
ATOM 1033 O O . ASP A 1 128 ? 10.663 0.902 -24.309 1.00 94.62 128 ASP A O 1
ATOM 1037 N N . VAL A 1 129 ? 8.551 1.491 -23.794 1.00 95.81 129 VAL A N 1
ATOM 1038 C CA . VAL A 1 129 ? 7.967 1.251 -25.119 1.00 95.81 129 VAL A CA 1
ATOM 1039 C C . VAL A 1 129 ? 7.138 2.459 -25.551 1.00 95.81 129 VAL A C 1
ATOM 1041 O O . VAL A 1 129 ? 6.426 3.070 -24.755 1.00 95.81 129 VAL A O 1
ATOM 1044 N N . VAL A 1 130 ? 7.231 2.808 -26.828 1.00 97.12 130 VAL A N 1
ATOM 1045 C CA . VAL A 1 130 ? 6.416 3.828 -27.485 1.00 97.12 130 VAL A CA 1
ATOM 1046 C C . VAL A 1 130 ? 5.513 3.148 -28.491 1.00 97.12 130 VAL A C 1
ATOM 1048 O O . VAL A 1 130 ? 5.965 2.311 -29.275 1.00 97.12 130 VAL A O 1
ATOM 1051 N N . VAL A 1 131 ? 4.243 3.537 -28.473 1.00 96.56 131 VAL A N 1
ATOM 1052 C CA . VAL A 1 131 ? 3.244 3.024 -29.403 1.00 96.56 131 VAL A CA 1
ATOM 1053 C C . VAL A 1 131 ? 2.548 4.173 -30.117 1.00 96.56 131 VAL A C 1
ATOM 1055 O O . VAL A 1 131 ? 2.113 5.125 -29.475 1.00 96.56 131 VAL A O 1
ATOM 1058 N N . GLU A 1 132 ? 2.402 4.073 -31.436 1.00 95.62 132 GLU A N 1
ATOM 1059 C CA . GLU A 1 132 ? 1.571 4.982 -32.229 1.00 95.62 132 GLU A CA 1
ATOM 1060 C C . GLU A 1 132 ? 0.430 4.212 -32.907 1.00 95.62 132 GLU A C 1
ATOM 1062 O O . GLU A 1 132 ? 0.659 3.177 -33.536 1.00 95.62 132 GLU A O 1
ATOM 1067 N N . LEU A 1 133 ? -0.790 4.742 -32.799 1.00 92.75 133 LEU A N 1
ATOM 1068 C CA . LEU A 1 133 ? -2.016 4.226 -33.412 1.00 92.75 133 LEU A CA 1
ATOM 1069 C C . LEU A 1 133 ? -2.636 5.260 -34.361 1.00 92.75 133 LEU A C 1
ATOM 1071 O O . LEU A 1 133 ? -2.476 6.473 -34.189 1.00 92.75 133 LEU A O 1
ATOM 1075 N N . GLY A 1 134 ? -3.360 4.766 -35.371 1.00 86.69 134 GLY A N 1
ATOM 1076 C CA . GLY A 1 134 ? -4.107 5.580 -36.331 1.00 86.69 134 GLY A CA 1
ATOM 1077 C C . GLY A 1 134 ? -3.249 6.618 -37.055 1.00 86.69 134 GLY A C 1
ATOM 1078 O O . GLY A 1 134 ? -3.618 7.789 -37.074 1.00 86.69 134 GLY A O 1
ATOM 1079 N N . GLU A 1 135 ? -2.089 6.213 -37.582 1.00 84.69 135 GLU A N 1
ATOM 1080 C CA . GLU A 1 135 ? -1.122 7.105 -38.255 1.00 84.69 135 GLU A CA 1
ATOM 1081 C C . GLU A 1 135 ? -0.562 8.219 -37.349 1.00 84.69 135 GLU A C 1
ATOM 1083 O O . GLU A 1 135 ? -0.219 9.308 -37.801 1.00 84.69 135 GLU A O 1
ATOM 1088 N N . GLY A 1 136 ? -0.442 7.944 -36.047 1.00 80.88 136 GLY A N 1
ATOM 1089 C CA . GLY A 1 136 ? 0.122 8.882 -35.073 1.00 80.88 136 GLY A CA 1
ATOM 1090 C C . GLY A 1 136 ? -0.897 9.837 -34.456 1.00 80.88 136 GLY A C 1
ATOM 1091 O O . GLY A 1 136 ? -0.497 10.745 -33.726 1.00 80.88 136 GLY A O 1
ATOM 1092 N N . LYS A 1 137 ? -2.199 9.624 -34.699 1.00 87.62 137 LYS A N 1
ATOM 1093 C CA . LYS A 1 137 ? -3.290 10.331 -34.003 1.00 87.62 137 LYS A CA 1
ATOM 1094 C C . LYS A 1 137 ? -3.282 10.062 -32.502 1.00 87.62 137 LYS A C 1
ATOM 1096 O O . LYS A 1 137 ? -3.588 10.955 -31.718 1.00 87.62 137 LYS A O 1
ATOM 1101 N N . LYS A 1 138 ? -2.935 8.836 -32.112 1.00 93.00 138 LYS A N 1
ATOM 1102 C CA . LYS A 1 138 ? -2.810 8.413 -30.717 1.00 93.00 138 LYS A CA 1
ATOM 1103 C C . LYS A 1 138 ? -1.393 7.926 -30.476 1.00 93.00 138 LYS A C 1
ATOM 1105 O O . LYS A 1 138 ? -0.868 7.131 -31.255 1.00 93.00 138 LYS A O 1
ATOM 1110 N N . LYS A 1 139 ? -0.765 8.438 -29.421 1.00 96.00 139 LYS A N 1
ATOM 1111 C CA . LYS A 1 139 ? 0.619 8.134 -29.064 1.00 96.00 139 LYS A CA 1
ATOM 1112 C C . LYS A 1 139 ? 0.684 7.780 -27.596 1.00 96.00 139 LYS A C 1
ATOM 1114 O O . LYS A 1 139 ? 0.218 8.555 -26.769 1.00 96.00 139 LYS A O 1
ATOM 1119 N N . TYR A 1 140 ? 1.299 6.651 -27.287 1.00 96.38 140 TYR A N 1
ATOM 1120 C CA . TYR A 1 140 ? 1.416 6.139 -25.934 1.00 96.38 140 TYR A CA 1
ATOM 1121 C C . TYR A 1 140 ? 2.877 6.025 -25.519 1.00 96.38 140 TYR A C 1
ATOM 1123 O O . TYR A 1 140 ? 3.722 5.572 -26.295 1.00 96.38 140 TYR A O 1
ATOM 1131 N N . ALA A 1 141 ? 3.158 6.422 -24.282 1.00 97.12 141 ALA A N 1
ATOM 1132 C CA . ALA A 1 141 ? 4.445 6.248 -23.624 1.00 97.12 141 ALA A CA 1
ATOM 1133 C C . ALA A 1 141 ? 4.274 5.220 -22.498 1.00 97.12 141 ALA A C 1
ATOM 1135 O O . ALA A 1 141 ? 3.808 5.554 -21.411 1.00 97.12 141 ALA A O 1
ATOM 1136 N N . MET A 1 142 ? 4.618 3.963 -22.771 1.00 95.75 142 MET A N 1
ATOM 1137 C CA . MET A 1 142 ? 4.433 2.848 -21.843 1.00 95.75 142 MET A CA 1
ATOM 1138 C C . MET A 1 142 ? 5.679 2.658 -20.975 1.00 95.75 142 MET A C 1
ATOM 1140 O O . MET A 1 142 ? 6.804 2.640 -21.482 1.00 95.75 142 MET A O 1
ATOM 1144 N N . SER A 1 143 ? 5.496 2.532 -19.664 1.00 94.81 143 SER A N 1
ATOM 1145 C CA . SER A 1 143 ? 6.574 2.326 -18.694 1.00 94.81 143 SER A CA 1
ATOM 1146 C C . SER A 1 143 ? 6.178 1.312 -17.624 1.00 94.81 143 SER A C 1
ATOM 1148 O O . SER A 1 143 ? 5.023 1.230 -17.215 1.00 94.81 143 SER A O 1
ATOM 1150 N N . VAL A 1 144 ? 7.157 0.557 -17.150 1.00 91.62 144 VAL A N 1
ATOM 1151 C CA . VAL A 1 144 ? 7.047 -0.438 -16.087 1.00 91.62 144 VAL A CA 1
ATOM 1152 C C . VAL A 1 144 ? 7.717 0.133 -14.849 1.00 91.62 144 VAL A C 1
ATOM 1154 O O . VAL A 1 144 ? 8.822 0.661 -14.942 1.00 91.62 144 VAL A O 1
ATOM 1157 N N . VAL A 1 145 ? 7.048 0.026 -13.708 1.00 91.12 145 VAL A N 1
ATOM 1158 C CA . VAL A 1 145 ? 7.559 0.452 -12.406 1.00 91.12 145 VAL A CA 1
ATOM 1159 C C . VAL A 1 145 ? 7.795 -0.778 -11.545 1.00 91.12 145 VAL A C 1
ATOM 1161 O O . VAL A 1 145 ? 6.893 -1.593 -11.326 1.00 91.12 145 VAL A O 1
ATOM 1164 N N . THR A 1 146 ? 9.017 -0.900 -11.046 1.00 88.50 146 THR A N 1
ATOM 1165 C CA . THR A 1 146 ? 9.434 -1.928 -10.091 1.00 88.50 146 THR A CA 1
ATOM 1166 C C . THR A 1 146 ? 10.053 -1.292 -8.849 1.00 88.50 146 THR A C 1
ATOM 1168 O O . THR A 1 146 ? 10.256 -0.078 -8.779 1.00 88.50 146 THR A O 1
ATOM 1171 N N . LYS A 1 147 ? 10.378 -2.129 -7.857 1.00 85.12 147 LYS A N 1
ATOM 1172 C CA . LYS A 1 147 ? 11.104 -1.751 -6.638 1.00 85.12 147 LYS A CA 1
ATOM 1173 C C . LYS A 1 147 ? 10.398 -0.665 -5.815 1.00 85.12 147 LYS A C 1
ATOM 1175 O O . LYS A 1 147 ? 11.047 0.160 -5.175 1.00 85.12 147 LYS A O 1
ATOM 1180 N N . ILE A 1 148 ? 9.070 -0.695 -5.780 1.00 86.81 148 ILE A N 1
ATOM 1181 C CA . ILE A 1 148 ? 8.292 0.180 -4.904 1.00 86.81 148 ILE A CA 1
ATOM 1182 C C . ILE A 1 148 ? 8.433 -0.333 -3.464 1.00 86.81 148 ILE A C 1
ATOM 1184 O O . ILE A 1 148 ? 8.067 -1.466 -3.147 1.00 86.81 148 ILE A O 1
ATOM 1188 N N . ASN A 1 149 ? 9.031 0.476 -2.593 1.00 84.56 149 ASN A N 1
ATOM 1189 C CA . ASN A 1 149 ? 9.221 0.171 -1.175 1.00 84.56 149 ASN A CA 1
ATOM 1190 C C . ASN A 1 149 ? 9.161 1.452 -0.343 1.00 84.56 149 ASN A C 1
ATOM 1192 O O . ASN A 1 149 ? 9.295 2.556 -0.868 1.00 84.56 149 ASN A O 1
ATOM 1196 N N . LYS A 1 150 ? 9.007 1.286 0.971 1.00 85.50 150 LYS A N 1
ATOM 1197 C CA . LYS A 1 150 ? 8.852 2.393 1.916 1.00 85.50 150 LYS A CA 1
ATOM 1198 C C . LYS A 1 150 ? 10.023 3.379 1.876 1.00 85.50 150 LYS A C 1
ATOM 1200 O O . LYS A 1 150 ? 9.814 4.577 2.023 1.00 85.50 150 LYS A O 1
ATOM 1205 N N . GLU A 1 151 ? 11.249 2.885 1.717 1.00 86.50 151 GLU A N 1
ATOM 1206 C CA . GLU A 1 151 ? 12.467 3.693 1.803 1.00 86.50 151 GLU A CA 1
ATOM 1207 C C . GLU A 1 151 ? 12.642 4.629 0.602 1.00 86.50 151 GLU A C 1
ATOM 1209 O O . GLU A 1 151 ? 13.197 5.715 0.748 1.00 86.50 151 GLU A O 1
ATOM 1214 N N . SER A 1 152 ? 12.182 4.208 -0.578 1.00 84.81 152 SER A N 1
ATOM 1215 C CA . SER A 1 152 ? 12.363 4.941 -1.838 1.00 84.81 152 SER A CA 1
ATOM 1216 C C . SER A 1 152 ? 11.087 5.567 -2.396 1.00 84.81 152 SER A C 1
ATOM 1218 O O . SER A 1 152 ? 11.179 6.321 -3.364 1.00 84.81 152 SER A O 1
ATOM 1220 N N . ASP A 1 153 ? 9.925 5.315 -1.783 1.00 88.88 153 ASP A N 1
ATOM 1221 C CA . ASP A 1 153 ? 8.623 5.742 -2.304 1.00 88.88 153 ASP A CA 1
ATOM 1222 C C . ASP A 1 153 ? 8.565 7.244 -2.602 1.00 88.88 153 ASP A C 1
ATOM 1224 O O . ASP A 1 153 ? 8.194 7.637 -3.699 1.00 88.88 153 ASP A O 1
ATOM 1228 N N . LEU A 1 154 ? 9.004 8.105 -1.681 1.00 89.00 154 LEU A N 1
ATOM 1229 C CA . LEU A 1 154 ? 8.918 9.556 -1.885 1.00 89.00 154 LEU A CA 1
ATOM 1230 C C . LEU A 1 154 ? 9.793 10.052 -3.053 1.00 89.00 154 LEU A C 1
ATOM 1232 O O . LEU A 1 154 ? 9.343 10.868 -3.859 1.00 89.00 154 LEU A O 1
ATOM 1236 N N . GLU A 1 155 ? 11.030 9.555 -3.181 1.00 90.81 155 GLU A N 1
ATOM 1237 C CA . GLU A 1 155 ? 11.926 9.932 -4.290 1.00 90.81 155 GLU A CA 1
ATOM 1238 C C . GLU A 1 155 ? 11.417 9.378 -5.630 1.00 90.81 155 GLU A C 1
ATOM 1240 O O . GLU A 1 155 ? 11.429 10.075 -6.656 1.00 90.81 155 GLU A O 1
ATOM 1245 N N . LEU A 1 156 ? 10.959 8.122 -5.626 1.00 90.69 156 LEU A N 1
ATOM 1246 C CA . LEU A 1 156 ? 10.405 7.459 -6.800 1.00 90.69 156 LEU A CA 1
ATOM 1247 C C . LEU A 1 156 ? 9.137 8.174 -7.270 1.00 90.69 156 LEU A C 1
ATOM 1249 O O . LEU A 1 156 ? 9.025 8.506 -8.447 1.00 90.69 156 LEU A O 1
ATOM 1253 N N . SER A 1 157 ? 8.241 8.498 -6.348 1.00 92.06 157 SER A N 1
ATOM 1254 C CA . SER A 1 157 ? 6.990 9.207 -6.582 1.00 92.06 157 SER A CA 1
ATOM 1255 C C . SER A 1 157 ? 7.200 10.556 -7.275 1.00 92.06 157 SER A C 1
ATOM 1257 O O . SER A 1 157 ? 6.620 10.817 -8.334 1.00 92.06 157 SER A O 1
ATOM 1259 N N . GLU A 1 158 ? 8.121 11.381 -6.769 1.00 93.00 158 GLU A N 1
ATOM 1260 C CA . GLU A 1 158 ? 8.486 12.653 -7.405 1.00 93.00 158 GLU A CA 1
ATOM 1261 C C . GLU A 1 158 ? 9.096 12.459 -8.802 1.00 93.00 158 GLU A C 1
ATOM 1263 O O . GLU A 1 158 ? 8.850 13.240 -9.728 1.00 93.00 158 GLU A O 1
ATOM 1268 N N . THR A 1 159 ? 9.873 11.391 -8.989 1.00 92.81 159 THR A N 1
ATOM 1269 C CA . THR A 1 159 ? 10.442 11.034 -10.294 1.00 92.81 159 THR A CA 1
ATOM 1270 C C . THR A 1 159 ? 9.352 10.624 -11.284 1.00 92.81 159 THR A C 1
ATOM 1272 O O . THR A 1 159 ? 9.340 11.106 -12.419 1.00 92.81 159 THR A O 1
ATOM 1275 N N . LEU A 1 160 ? 8.411 9.772 -10.872 1.00 94.00 160 LEU A N 1
ATOM 1276 C CA . LEU A 1 160 ? 7.300 9.307 -11.702 1.00 94.00 160 LEU A CA 1
ATOM 1277 C C . LEU A 1 160 ? 6.380 10.462 -12.093 1.00 94.00 160 LEU A C 1
ATOM 1279 O O . LEU A 1 160 ? 6.036 10.595 -13.266 1.00 94.00 160 LEU A O 1
ATOM 1283 N N . LYS A 1 161 ? 6.083 11.371 -11.161 1.00 94.88 161 LYS A N 1
ATOM 1284 C CA . LYS A 1 161 ? 5.304 12.586 -11.426 1.00 94.88 161 LYS A CA 1
ATOM 1285 C C . LYS A 1 161 ? 5.946 13.458 -12.508 1.00 94.88 161 LYS A C 1
ATOM 1287 O O . LYS A 1 161 ? 5.268 13.866 -13.454 1.00 94.88 161 LYS A O 1
ATOM 1292 N N . LYS A 1 162 ? 7.264 13.688 -12.429 1.00 95.12 162 LYS A N 1
ATOM 1293 C CA . LYS A 1 162 ? 8.026 14.435 -13.451 1.00 95.12 162 LYS A CA 1
ATOM 1294 C C . LYS A 1 162 ? 8.023 13.724 -14.805 1.00 95.12 162 LYS A C 1
ATOM 1296 O O . LYS A 1 162 ? 7.801 14.371 -15.829 1.00 95.12 162 LYS A O 1
ATOM 1301 N N . ARG A 1 163 ? 8.213 12.398 -14.823 1.00 94.94 163 ARG A N 1
ATOM 1302 C CA . ARG A 1 163 ? 8.143 11.575 -16.047 1.00 94.94 163 ARG A CA 1
ATOM 1303 C C . ARG A 1 163 ? 6.763 11.665 -16.699 1.00 94.94 163 ARG A C 1
ATOM 1305 O O . ARG A 1 163 ? 6.673 11.922 -17.895 1.00 94.94 163 ARG A O 1
ATOM 1312 N N . ASN A 1 164 ? 5.703 11.527 -15.907 1.00 95.38 164 ASN A N 1
ATOM 1313 C CA . ASN A 1 164 ? 4.319 11.580 -16.367 1.00 95.38 164 ASN A CA 1
ATOM 1314 C C . ASN A 1 164 ? 4.005 12.929 -17.039 1.00 95.38 164 ASN A C 1
ATOM 1316 O O . ASN A 1 164 ? 3.552 12.975 -18.181 1.00 95.38 164 ASN A O 1
ATOM 1320 N N . GLN A 1 165 ? 4.346 14.037 -16.371 1.00 95.75 165 GLN A N 1
ATOM 1321 C CA . GLN A 1 165 ? 4.186 15.390 -16.916 1.00 95.75 165 GLN A CA 1
ATOM 1322 C C . GLN A 1 165 ? 5.014 15.614 -18.187 1.00 95.75 165 GLN A C 1
ATOM 1324 O O . GLN A 1 165 ? 4.549 16.260 -19.128 1.00 95.75 165 GLN A O 1
ATOM 1329 N N . TYR A 1 166 ? 6.235 15.077 -18.232 1.00 97.25 166 TYR A N 1
ATOM 1330 C CA . TYR A 1 166 ? 7.099 15.174 -19.402 1.00 97.25 166 TYR A CA 1
ATOM 1331 C C . TYR A 1 166 ? 6.496 14.469 -20.623 1.00 97.25 166 TYR A C 1
ATOM 1333 O O . TYR A 1 166 ? 6.466 15.058 -21.701 1.00 97.25 166 TYR A O 1
ATOM 1341 N N . PHE A 1 167 ? 5.964 13.255 -20.463 1.00 97.12 167 PHE A N 1
ATOM 1342 C CA . PHE A 1 167 ? 5.323 12.518 -21.558 1.00 97.12 167 PHE A CA 1
ATOM 1343 C C . PHE A 1 167 ? 4.078 13.241 -22.085 1.00 97.12 167 PHE A C 1
ATOM 1345 O O . PHE A 1 167 ? 3.963 13.444 -23.296 1.00 97.12 167 PHE A O 1
ATOM 1352 N N . ILE A 1 168 ? 3.222 13.738 -21.186 1.00 95.94 168 ILE A N 1
ATOM 1353 C CA . ILE A 1 168 ? 2.036 14.532 -21.549 1.00 95.94 168 ILE A CA 1
ATOM 1354 C C . ILE A 1 168 ? 2.439 15.784 -22.337 1.00 95.94 168 ILE A C 1
ATOM 1356 O O . ILE A 1 168 ? 1.854 16.079 -23.378 1.00 95.94 168 ILE A O 1
ATOM 1360 N N . LYS A 1 169 ? 3.483 16.500 -21.895 1.00 97.06 169 LYS A N 1
ATOM 1361 C CA . LYS A 1 169 ? 3.993 17.699 -22.584 1.00 97.06 169 LYS A CA 1
ATOM 1362 C C . LYS A 1 169 ? 4.471 17.409 -24.011 1.00 97.06 169 LYS A C 1
ATOM 1364 O O . LYS A 1 169 ? 4.400 18.289 -24.864 1.00 97.06 169 LYS A O 1
ATOM 1369 N N . LEU A 1 170 ? 4.956 16.197 -24.275 1.00 96.88 170 LEU A N 1
ATOM 1370 C CA . LEU A 1 170 ? 5.376 15.756 -25.607 1.00 96.88 170 LEU A CA 1
ATOM 1371 C C . LEU A 1 170 ? 4.217 15.222 -26.469 1.00 96.88 170 LEU A C 1
ATOM 1373 O O . LEU A 1 170 ? 4.453 14.793 -27.598 1.00 96.88 170 LEU A O 1
ATOM 1377 N N . GLY A 1 171 ? 2.979 15.257 -25.964 1.00 96.38 171 GLY A N 1
ATOM 1378 C CA . GLY A 1 171 ? 1.790 14.779 -26.670 1.00 96.38 171 GLY A CA 1
ATOM 1379 C C . GLY A 1 171 ? 1.602 13.262 -26.617 1.00 96.38 171 GLY A C 1
ATOM 1380 O O . GLY A 1 171 ? 0.945 12.709 -27.496 1.00 96.38 171 GLY A O 1
ATOM 1381 N N . PHE A 1 172 ? 2.193 12.590 -25.625 1.00 96.69 172 PHE A N 1
ATOM 1382 C CA . PHE A 1 172 ? 2.005 11.159 -25.386 1.00 96.69 172 PHE A CA 1
ATOM 1383 C C . PHE A 1 172 ? 1.067 10.926 -24.201 1.00 96.69 172 PHE A C 1
ATOM 1385 O O . PHE A 1 172 ? 1.160 11.605 -23.180 1.00 96.69 172 PHE A O 1
ATOM 1392 N N . GLU A 1 173 ? 0.209 9.919 -24.324 1.00 95.19 173 GLU A N 1
ATOM 1393 C CA . GLU A 1 173 ? -0.597 9.370 -23.240 1.00 95.19 173 GLU A CA 1
ATOM 1394 C C . GLU A 1 173 ? 0.262 8.371 -22.439 1.00 95.19 173 GLU A C 1
ATOM 1396 O O . GLU A 1 173 ? 0.704 7.356 -22.990 1.00 95.19 173 GLU A O 1
ATOM 1401 N N . PRO A 1 174 ? 0.602 8.665 -21.173 1.00 95.25 174 PRO A N 1
ATOM 1402 C CA . PRO A 1 174 ? 1.445 7.777 -20.381 1.00 95.25 174 PRO A CA 1
ATOM 1403 C C . PRO A 1 174 ? 0.662 6.531 -19.973 1.00 95.25 174 PRO A C 1
ATOM 1405 O O . PRO A 1 174 ? -0.456 6.655 -19.501 1.00 95.25 174 PRO A O 1
ATOM 1408 N N . ILE A 1 175 ? 1.251 5.345 -20.062 1.00 92.94 175 ILE A N 1
ATOM 1409 C CA . ILE A 1 175 ? 0.661 4.129 -19.489 1.00 92.94 175 ILE A CA 1
ATOM 1410 C C . ILE A 1 175 ? 1.687 3.502 -18.566 1.00 92.94 175 ILE A C 1
ATOM 1412 O O . ILE A 1 175 ? 2.833 3.280 -18.961 1.00 92.94 175 ILE A O 1
ATOM 1416 N N . TRP A 1 176 ? 1.261 3.204 -17.346 1.00 93.50 176 TRP A N 1
ATOM 1417 C CA . TRP A 1 176 ? 2.124 2.644 -16.323 1.00 93.50 176 TRP A CA 1
ATOM 1418 C C . TRP A 1 176 ? 1.671 1.240 -15.940 1.00 93.50 176 TRP A C 1
ATOM 1420 O O . TRP A 1 176 ? 0.488 0.996 -15.713 1.00 93.50 176 TRP A O 1
ATOM 1430 N N . PHE A 1 177 ? 2.635 0.330 -15.850 1.00 90.81 177 PHE A N 1
ATOM 1431 C CA . PHE A 1 177 ? 2.442 -1.028 -15.355 1.00 90.81 177 PHE A CA 1
ATOM 1432 C C . PHE A 1 177 ? 3.241 -1.210 -14.070 1.00 90.81 177 PHE A C 1
ATOM 1434 O O . PHE A 1 177 ? 4.433 -0.911 -14.049 1.00 90.81 177 PHE A O 1
ATOM 1441 N N . VAL A 1 178 ? 2.613 -1.722 -13.014 1.00 91.50 178 VAL A N 1
ATOM 1442 C CA . VAL A 1 178 ? 3.283 -1.973 -11.728 1.00 91.50 178 VAL A CA 1
ATOM 1443 C C . VAL A 1 178 ? 3.582 -3.461 -11.592 1.00 91.50 178 VAL A C 1
ATOM 1445 O O . VAL A 1 178 ? 2.725 -4.287 -11.899 1.00 91.50 178 VAL A O 1
ATOM 1448 N N . GLU A 1 179 ? 4.780 -3.851 -11.148 1.00 88.25 179 GLU A N 1
ATOM 1449 C CA . GLU A 1 179 ? 5.037 -5.270 -10.854 1.00 88.25 179 GLU A CA 1
ATOM 1450 C C . GLU A 1 179 ? 4.132 -5.752 -9.707 1.00 88.25 179 GLU A C 1
ATOM 1452 O O . GLU A 1 179 ? 4.089 -5.155 -8.632 1.00 88.25 179 GLU A O 1
ATOM 1457 N N . ARG A 1 180 ? 3.453 -6.888 -9.907 1.00 83.56 180 ARG A N 1
ATOM 1458 C CA . ARG A 1 180 ? 2.534 -7.490 -8.926 1.00 83.56 180 ARG A CA 1
ATOM 1459 C C . ARG A 1 180 ? 3.164 -7.782 -7.561 1.00 83.56 180 ARG A C 1
ATOM 1461 O O . ARG A 1 180 ? 2.445 -7.872 -6.577 1.00 83.56 180 ARG A O 1
ATOM 1468 N N . SER A 1 181 ? 4.487 -7.917 -7.467 1.00 79.38 181 SER A N 1
ATOM 1469 C CA . SER A 1 181 ? 5.175 -8.127 -6.182 1.00 79.38 181 SER A CA 1
ATOM 1470 C C . SER A 1 181 ? 4.901 -7.011 -5.155 1.00 79.38 181 SER A C 1
ATOM 1472 O O . SER A 1 181 ? 5.062 -7.241 -3.958 1.00 79.38 181 SER A O 1
ATOM 1474 N N . HIS A 1 182 ? 4.462 -5.837 -5.621 1.00 77.25 182 HIS A N 1
ATOM 1475 C CA . HIS A 1 182 ? 4.144 -4.663 -4.811 1.00 77.25 182 HIS A CA 1
ATOM 1476 C C . HIS A 1 182 ? 2.660 -4.549 -4.431 1.00 77.25 182 HIS A C 1
ATOM 1478 O O . HIS A 1 182 ? 2.291 -3.625 -3.715 1.00 77.25 182 HIS A O 1
ATOM 1484 N N . GLU A 1 183 ? 1.814 -5.483 -4.871 1.00 82.88 183 GLU A N 1
ATOM 1485 C CA . GLU A 1 183 ? 0.389 -5.515 -4.543 1.00 82.88 183 GLU A CA 1
ATOM 1486 C C . GLU A 1 183 ? 0.174 -5.640 -3.021 1.00 82.88 183 GLU A C 1
ATOM 1488 O O . GLU A 1 183 ? 0.565 -6.637 -2.405 1.00 82.88 183 GLU A O 1
ATOM 1493 N N . ALA A 1 184 ? -0.497 -4.656 -2.413 1.00 75.50 184 ALA A N 1
ATOM 1494 C CA . ALA A 1 184 ? -0.864 -4.681 -1.000 1.00 75.50 184 ALA A CA 1
ATOM 1495 C C . ALA A 1 184 ? -2.388 -4.597 -0.814 1.00 75.50 184 ALA A C 1
ATOM 1497 O O . ALA A 1 184 ? -3.033 -3.578 -1.060 1.00 75.50 184 ALA A O 1
ATOM 1498 N N . ARG A 1 185 ? -2.976 -5.698 -0.336 1.00 73.19 185 ARG A N 1
ATOM 1499 C CA . ARG A 1 185 ? -4.409 -5.798 -0.029 1.00 73.19 185 ARG A CA 1
ATOM 1500 C C . ARG A 1 185 ? -4.654 -6.134 1.419 1.00 73.19 185 ARG A C 1
ATOM 1502 O O . ARG A 1 185 ? -3.960 -6.961 2.014 1.00 73.19 185 ARG A O 1
ATOM 1509 N N . GLU A 1 186 ? -5.731 -5.576 1.947 1.00 70.38 186 GLU A N 1
ATOM 1510 C CA . GLU A 1 186 ? -6.279 -6.024 3.210 1.00 70.38 186 GLU A CA 1
ATOM 1511 C C . GLU A 1 186 ? -7.309 -7.134 2.957 1.00 70.38 186 GLU A C 1
ATOM 1513 O O . GLU A 1 186 ? -8.412 -6.905 2.487 1.00 70.38 186 GLU A O 1
ATOM 1518 N N . TYR A 1 187 ? -6.957 -8.378 3.289 1.00 59.12 187 TYR A N 1
ATOM 1519 C CA . TYR A 1 187 ? -7.771 -9.570 2.991 1.00 59.12 187 TYR A CA 1
ATOM 1520 C C . TYR A 1 187 ? -9.173 -9.601 3.627 1.00 59.12 187 TYR A C 1
ATOM 1522 O O . TYR A 1 187 ? -9.957 -10.500 3.332 1.00 59.12 187 TYR A O 1
ATOM 1530 N N . ARG A 1 188 ? -9.473 -8.693 4.561 1.00 61.53 188 ARG A N 1
ATOM 1531 C CA . ARG A 1 188 ? -10.726 -8.682 5.336 1.00 61.53 188 ARG A CA 1
ATOM 1532 C C . ARG A 1 188 ? -11.625 -7.493 5.029 1.00 61.53 188 ARG A C 1
ATOM 1534 O O . ARG A 1 188 ? -12.734 -7.442 5.553 1.00 61.53 188 ARG A O 1
ATOM 1541 N N . SER A 1 189 ? -11.159 -6.560 4.214 1.00 69.69 189 SER A N 1
ATOM 1542 C CA . SER A 1 189 ? -11.892 -5.365 3.826 1.00 69.69 189 SER A CA 1
ATOM 1543 C C . SER A 1 189 ? -11.891 -5.258 2.301 1.00 69.69 189 SER A C 1
ATOM 1545 O O . SER A 1 189 ? -11.073 -5.863 1.607 1.00 69.69 189 SER A O 1
ATOM 1547 N N . ARG A 1 190 ? -12.830 -4.489 1.750 1.00 86.00 190 ARG A N 1
ATOM 1548 C CA . ARG A 1 190 ? -12.770 -4.062 0.346 1.00 86.00 190 ARG A CA 1
ATOM 1549 C C . ARG A 1 190 ? -11.820 -2.871 0.211 1.00 86.00 190 ARG A C 1
ATOM 1551 O O . ARG A 1 190 ? -12.175 -1.883 -0.414 1.00 86.00 190 ARG A O 1
ATOM 1558 N N . GLU A 1 191 ? -10.642 -2.944 0.827 1.00 88.38 191 GLU A N 1
ATOM 1559 C CA . GLU A 1 191 ? -9.628 -1.891 0.770 1.00 88.38 191 GLU A CA 1
ATOM 1560 C C . GLU A 1 191 ? -8.395 -2.376 0.000 1.00 88.38 191 GLU A C 1
ATOM 1562 O O . GLU A 1 191 ? -7.935 -3.518 0.134 1.00 88.38 191 GLU A O 1
ATOM 1567 N N . ILE A 1 192 ? -7.840 -1.473 -0.799 1.00 89.75 192 ILE A N 1
ATOM 1568 C CA . ILE A 1 192 ? -6.492 -1.580 -1.348 1.00 89.75 192 ILE A CA 1
ATOM 1569 C C . ILE A 1 192 ? -5.633 -0.479 -0.733 1.00 89.75 192 ILE A C 1
ATOM 1571 O O . ILE A 1 192 ? -6.098 0.645 -0.529 1.00 89.75 192 ILE A O 1
ATOM 1575 N N . VAL A 1 193 ? -4.387 -0.823 -0.421 1.00 89.62 193 VAL A N 1
ATOM 1576 C CA . VAL A 1 193 ? -3.390 0.115 0.089 1.00 89.62 193 VAL A CA 1
ATOM 1577 C C . VAL A 1 193 ? -2.287 0.203 -0.947 1.00 89.62 193 VAL A C 1
ATOM 1579 O O . VAL A 1 193 ? -1.798 -0.823 -1.408 1.00 89.62 193 VAL A O 1
ATOM 1582 N N . PHE A 1 194 ? -1.892 1.411 -1.312 1.00 89.62 194 PHE A N 1
ATOM 1583 C CA . PHE A 1 194 ? -0.832 1.626 -2.284 1.00 89.62 194 PHE A CA 1
ATOM 1584 C C . PHE A 1 194 ? 0.058 2.795 -1.873 1.00 89.62 194 PHE A C 1
ATOM 1586 O O . PHE A 1 194 ? -0.313 3.668 -1.081 1.00 89.62 194 PHE A O 1
ATOM 1593 N N . TRP A 1 195 ? 1.279 2.770 -2.385 1.00 91.81 195 TRP A N 1
ATOM 1594 C CA . TRP A 1 195 ? 2.292 3.783 -2.141 1.00 91.81 195 TRP A CA 1
ATOM 1595 C C . TRP A 1 195 ? 1.999 5.079 -2.911 1.00 91.81 195 TRP A C 1
ATOM 1597 O O . TRP A 1 195 ? 1.239 5.092 -3.884 1.00 91.81 195 TRP A O 1
ATOM 1607 N N . GLU A 1 196 ? 2.628 6.189 -2.520 1.00 91.25 196 GLU A N 1
ATOM 1608 C CA . GLU A 1 196 ? 2.430 7.472 -3.211 1.00 91.25 196 GLU A CA 1
ATOM 1609 C C . GLU A 1 196 ? 2.968 7.405 -4.657 1.00 91.25 196 GLU A C 1
ATOM 1611 O O . GLU A 1 196 ? 2.418 8.035 -5.563 1.00 91.25 196 GLU A O 1
ATOM 1616 N N . SER A 1 197 ? 3.995 6.583 -4.907 1.00 92.25 197 SER A N 1
ATOM 1617 C CA . SER A 1 197 ? 4.493 6.279 -6.255 1.00 92.25 197 SER A CA 1
ATOM 1618 C C . SER A 1 197 ? 3.425 5.667 -7.153 1.00 92.25 197 SER A C 1
ATOM 1620 O O . SER A 1 197 ? 3.304 6.062 -8.310 1.00 92.25 197 SER A O 1
ATOM 1622 N N . GLU A 1 198 ? 2.642 4.725 -6.625 1.00 93.00 198 GLU A N 1
ATOM 1623 C CA . GLU A 1 198 ? 1.555 4.062 -7.353 1.00 93.00 198 GLU A CA 1
ATOM 1624 C C . GLU A 1 198 ? 0.405 5.030 -7.622 1.00 93.00 198 GLU A C 1
ATOM 1626 O O . GLU A 1 198 ? -0.161 5.044 -8.712 1.00 93.00 198 GLU A O 1
ATOM 1631 N N . LYS A 1 199 ? 0.113 5.912 -6.666 1.00 91.81 199 LYS A N 1
ATOM 1632 C CA . LYS A 1 199 ? -0.896 6.959 -6.827 1.00 91.81 199 LYS A CA 1
ATOM 1633 C C . LYS A 1 199 ? -0.559 7.945 -7.944 1.00 91.81 199 LYS A C 1
ATOM 1635 O O . LYS A 1 199 ? -1.422 8.310 -8.740 1.00 91.81 199 LYS A O 1
ATOM 1640 N N . ASN A 1 200 ? 0.699 8.374 -8.034 1.00 91.19 200 ASN A N 1
ATOM 1641 C CA . ASN A 1 200 ? 1.115 9.398 -8.997 1.00 91.19 200 ASN A CA 1
ATOM 1642 C C . ASN A 1 200 ? 1.178 8.918 -10.454 1.00 91.19 200 ASN A C 1
ATOM 1644 O O . ASN A 1 200 ? 1.346 9.737 -11.362 1.00 91.19 200 ASN A O 1
ATOM 1648 N N . ILE A 1 201 ? 1.013 7.616 -10.685 1.00 90.75 201 ILE A N 1
ATOM 1649 C CA . ILE A 1 201 ? 0.926 7.014 -12.019 1.00 90.75 201 ILE A CA 1
ATOM 1650 C C . ILE A 1 201 ? -0.502 6.616 -12.412 1.00 90.75 201 ILE A C 1
ATOM 1652 O O . ILE A 1 201 ? -0.707 6.146 -13.533 1.00 90.75 201 ILE A O 1
ATOM 1656 N N . LEU A 1 202 ? -1.487 6.822 -11.530 1.00 90.88 202 LEU A N 1
ATOM 1657 C CA . LEU A 1 202 ? -2.887 6.530 -11.821 1.00 90.88 202 LEU A CA 1
ATOM 1658 C C . LEU A 1 202 ? -3.404 7.417 -12.948 1.00 90.88 202 LEU A C 1
ATOM 1660 O O . LEU A 1 202 ? -3.193 8.633 -12.974 1.00 90.88 202 LEU A O 1
ATOM 1664 N N . GLN A 1 203 ? -4.152 6.803 -13.857 1.00 84.75 203 GLN A N 1
ATOM 1665 C CA . GLN A 1 203 ? -4.846 7.502 -14.925 1.00 84.75 203 GLN A CA 1
ATOM 1666 C C . GLN A 1 203 ? -6.249 6.959 -15.098 1.00 84.75 203 GLN A C 1
ATOM 1668 O O . GLN A 1 203 ? -6.506 5.773 -14.916 1.00 84.75 203 GLN A O 1
ATOM 1673 N N . GLN A 1 204 ? -7.163 7.856 -15.454 1.00 90.19 204 GLN A N 1
ATOM 1674 C CA . GLN A 1 204 ? -8.559 7.501 -15.613 1.00 90.19 204 GLN A CA 1
ATOM 1675 C C . GLN A 1 204 ? -8.817 6.986 -17.031 1.00 90.19 204 GLN A C 1
ATOM 1677 O O . GLN A 1 204 ? -8.872 7.765 -17.989 1.00 90.19 204 GLN A O 1
ATOM 1682 N N . SER A 1 205 ? -9.003 5.673 -17.151 1.00 89.06 205 SER A N 1
ATOM 1683 C CA . SER A 1 205 ? -9.373 5.011 -18.404 1.00 89.06 205 SER A CA 1
ATOM 1684 C C . SER A 1 205 ? -10.804 5.362 -18.844 1.00 89.06 205 SER A C 1
ATOM 1686 O O . SER A 1 205 ? -11.583 5.979 -18.109 1.00 89.06 205 SER A O 1
ATOM 1688 N N . LYS A 1 206 ? -11.183 4.964 -20.067 1.00 89.75 206 LYS A N 1
ATOM 1689 C CA . LYS A 1 206 ? -12.575 5.070 -20.546 1.00 89.75 206 LYS A CA 1
ATOM 1690 C C . LYS A 1 206 ? -13.533 4.327 -19.612 1.00 89.75 206 LYS A C 1
ATOM 1692 O O . LYS A 1 206 ? -14.562 4.875 -19.228 1.00 89.75 206 LYS A O 1
ATOM 1697 N N . GLU A 1 207 ? -13.136 3.135 -19.185 1.00 92.38 207 GLU A N 1
ATOM 1698 C CA . GLU A 1 207 ? -13.915 2.290 -18.287 1.00 92.38 207 GLU A CA 1
ATOM 1699 C C . GLU A 1 207 ? -14.077 2.913 -16.893 1.00 92.38 207 GLU A C 1
ATOM 1701 O O . GLU A 1 207 ? -15.168 2.911 -16.329 1.00 92.38 207 GLU A O 1
ATOM 1706 N N . ASP A 1 208 ? -13.032 3.553 -16.362 1.00 94.88 208 ASP A N 1
ATOM 1707 C CA . ASP A 1 208 ? -13.118 4.281 -15.089 1.00 94.88 208 ASP A CA 1
ATOM 1708 C C . ASP A 1 208 ? -14.127 5.437 -15.153 1.00 94.88 208 ASP A C 1
ATOM 1710 O O . ASP A 1 208 ? -14.836 5.724 -14.183 1.00 94.88 208 ASP A O 1
ATOM 1714 N N . LYS A 1 209 ? -14.233 6.107 -16.308 1.00 95.38 209 LYS A N 1
ATOM 1715 C CA . LYS A 1 209 ? -15.234 7.161 -16.533 1.00 95.38 209 LYS A CA 1
ATOM 1716 C C . LYS A 1 209 ? -16.645 6.585 -16.612 1.00 95.38 209 LYS A C 1
ATOM 1718 O O . LYS A 1 209 ? -17.574 7.219 -16.110 1.00 95.38 209 LYS A O 1
ATOM 1723 N N . GLU A 1 210 ? -16.820 5.408 -17.212 1.00 95.81 210 GLU A N 1
ATOM 1724 C CA . GLU A 1 210 ? -18.109 4.707 -17.223 1.00 95.81 210 GLU A CA 1
ATOM 1725 C C . GLU A 1 210 ? -18.538 4.296 -15.819 1.00 95.81 210 GLU A C 1
ATOM 1727 O O . GLU A 1 210 ? -19.664 4.590 -15.422 1.00 95.81 210 GLU A O 1
ATOM 1732 N N . TRP A 1 211 ? -17.630 3.714 -15.036 1.00 97.38 211 TRP A N 1
ATOM 1733 C CA . TRP A 1 211 ? -17.861 3.419 -13.625 1.00 97.38 211 TRP A CA 1
ATOM 1734 C C . TRP A 1 211 ? -18.192 4.675 -12.818 1.00 97.38 211 TRP A C 1
ATOM 1736 O O . TRP A 1 211 ? -19.168 4.688 -12.075 1.00 97.38 211 TRP A O 1
ATOM 1746 N N . THR A 1 212 ? -17.440 5.760 -13.009 1.00 97.56 212 THR A N 1
ATOM 1747 C CA . THR A 1 212 ? -17.707 7.051 -12.354 1.00 97.56 212 THR A CA 1
ATOM 1748 C C . THR A 1 212 ? -19.108 7.571 -12.679 1.00 97.56 212 THR A C 1
ATOM 1750 O O . THR A 1 212 ? -19.806 8.056 -11.790 1.00 97.56 212 THR A O 1
ATOM 1753 N N . ARG A 1 213 ? -19.535 7.488 -13.947 1.00 97.75 213 ARG A N 1
ATOM 1754 C CA . ARG A 1 213 ? -20.886 7.892 -14.364 1.00 97.75 213 ARG A CA 1
ATOM 1755 C C . ARG A 1 213 ? -21.938 7.003 -13.709 1.00 97.75 213 ARG A C 1
ATOM 1757 O O . ARG A 1 213 ? -22.836 7.521 -13.064 1.00 97.75 213 ARG A O 1
ATOM 1764 N N . PHE A 1 214 ? -21.757 5.690 -13.794 1.00 98.00 214 PHE A N 1
ATOM 1765 C CA . PHE A 1 214 ? -22.646 4.707 -13.185 1.00 98.00 214 PHE A CA 1
ATOM 1766 C C . PHE A 1 214 ? -22.839 4.945 -11.680 1.00 98.00 214 PHE A C 1
ATOM 1768 O O . PHE A 1 214 ? -23.970 4.961 -11.205 1.00 98.00 214 PHE A O 1
ATOM 1775 N N . LEU A 1 215 ? -21.765 5.206 -10.928 1.00 97.31 215 LEU A N 1
ATOM 1776 C CA . LEU A 1 215 ? -21.869 5.505 -9.497 1.00 97.31 215 LEU A CA 1
ATOM 1777 C C . LEU A 1 215 ? -22.611 6.815 -9.217 1.00 97.31 215 LEU A C 1
ATOM 1779 O O . LEU A 1 215 ? -23.393 6.870 -8.272 1.00 97.31 215 LEU A O 1
ATOM 1783 N N . LYS A 1 216 ? -22.390 7.852 -10.033 1.00 96.62 216 LYS A N 1
ATOM 1784 C CA . LYS A 1 216 ? -23.107 9.133 -9.922 1.00 96.62 216 LYS A CA 1
ATOM 1785 C C . LYS A 1 216 ? -24.596 8.998 -10.243 1.00 96.62 216 LYS A C 1
ATOM 1787 O O . LYS A 1 216 ? -25.405 9.669 -9.608 1.00 96.62 216 LYS A O 1
ATOM 1792 N N . ASP A 1 217 ? -24.941 8.125 -11.187 1.00 96.62 217 ASP A N 1
ATOM 1793 C CA . ASP A 1 217 ? -26.329 7.813 -11.535 1.00 96.62 217 ASP A CA 1
ATOM 1794 C C . ASP A 1 217 ? -27.018 7.007 -10.417 1.00 96.62 217 ASP A C 1
ATOM 1796 O O . ASP A 1 217 ? -28.206 7.200 -10.164 1.00 96.62 217 ASP A O 1
ATOM 1800 N N . LEU A 1 218 ? -26.276 6.139 -9.711 1.00 94.88 218 LEU A N 1
ATOM 1801 C CA . LEU A 1 218 ? -26.775 5.416 -8.533 1.00 94.88 218 LEU A CA 1
ATOM 1802 C C . LEU A 1 218 ? -26.992 6.334 -7.326 1.00 94.88 218 LEU A C 1
ATOM 1804 O O . LEU A 1 218 ? -28.008 6.234 -6.639 1.00 94.88 218 LEU A O 1
ATOM 1808 N N . THR A 1 219 ? -26.032 7.214 -7.040 1.00 94.56 219 THR A N 1
ATOM 1809 C CA . THR A 1 219 ? -26.114 8.172 -5.936 1.00 94.56 219 THR A CA 1
ATOM 1810 C C . THR A 1 219 ? -25.322 9.436 -6.249 1.00 94.56 219 THR A C 1
ATOM 1812 O O . THR A 1 219 ? -24.160 9.353 -6.639 1.00 94.56 219 THR A O 1
ATOM 1815 N N . PRO A 1 220 ? -25.879 10.635 -6.004 1.00 88.31 220 PRO A N 1
ATOM 1816 C CA . PRO A 1 220 ? -25.176 11.883 -6.288 1.00 88.31 220 PRO A CA 1
ATOM 1817 C C . PRO A 1 220 ? -24.056 12.189 -5.279 1.00 88.31 220 PRO A C 1
ATOM 1819 O O . PRO A 1 220 ? -23.267 13.104 -5.506 1.00 88.31 220 PRO A O 1
ATOM 1822 N N . SER A 1 221 ? -23.990 11.468 -4.152 1.00 92.00 221 SER A N 1
ATOM 1823 C CA . SER A 1 221 ? -23.093 11.773 -3.034 1.00 92.00 221 SER A CA 1
ATOM 1824 C C . SER A 1 221 ? -22.210 10.585 -2.660 1.00 92.00 221 SER A C 1
ATOM 1826 O O . SER A 1 221 ? -22.709 9.481 -2.426 1.00 92.00 221 SER A O 1
ATOM 1828 N N . ALA A 1 222 ? -20.903 10.848 -2.546 1.00 90.75 222 ALA A N 1
ATOM 1829 C CA . ALA A 1 222 ? -19.912 9.905 -2.030 1.00 90.75 222 ALA A CA 1
ATOM 1830 C C . ALA A 1 222 ? -20.191 9.533 -0.567 1.00 90.75 222 ALA A C 1
ATOM 1832 O O . ALA A 1 222 ? -20.095 8.364 -0.214 1.00 90.75 222 ALA A O 1
ATOM 1833 N N . LEU A 1 223 ? -20.639 10.496 0.249 1.00 89.06 223 LEU A N 1
ATOM 1834 C CA . LEU A 1 223 ? -21.043 10.250 1.635 1.00 89.06 223 LEU A CA 1
ATOM 1835 C C . LEU A 1 223 ? -22.208 9.257 1.701 1.00 89.06 223 LEU A C 1
ATOM 1837 O O . LEU A 1 223 ? -22.142 8.276 2.430 1.00 89.06 223 LEU A O 1
ATOM 1841 N N . ARG A 1 224 ? -23.235 9.456 0.866 1.00 89.94 224 ARG A N 1
ATOM 1842 C CA . ARG A 1 224 ? -24.380 8.537 0.798 1.00 89.94 224 ARG A CA 1
ATOM 1843 C C . ARG A 1 224 ? -23.971 7.146 0.307 1.00 89.94 224 ARG A C 1
ATOM 1845 O O . ARG A 1 224 ? -24.538 6.153 0.750 1.00 89.94 224 ARG A O 1
ATOM 1852 N N . LEU A 1 225 ? -23.005 7.060 -0.611 1.00 91.88 225 LEU A N 1
ATOM 1853 C CA . LEU A 1 225 ? -22.449 5.772 -1.027 1.00 91.88 225 LEU A CA 1
ATOM 1854 C C . LEU A 1 225 ? -21.755 5.069 0.149 1.00 91.88 225 LEU A C 1
ATOM 1856 O O . LEU A 1 225 ? -22.017 3.889 0.373 1.00 91.88 225 LEU A O 1
ATOM 1860 N N . SER A 1 226 ? -20.926 5.796 0.909 1.00 91.06 226 SER A N 1
ATOM 1861 C CA . SER A 1 226 ? -20.269 5.280 2.115 1.00 91.06 226 SER A CA 1
ATOM 1862 C C . SER A 1 226 ? -21.274 4.782 3.148 1.00 91.06 226 SER A C 1
ATOM 1864 O O . SER A 1 226 ? -21.122 3.670 3.642 1.00 91.06 226 SER A O 1
ATOM 1866 N N . GLU A 1 227 ? -22.321 5.560 3.425 1.00 87.69 227 GLU A N 1
ATOM 1867 C CA . GLU A 1 227 ? -23.397 5.186 4.350 1.00 87.69 227 GLU A CA 1
ATOM 1868 C C . GLU A 1 227 ? -24.096 3.899 3.910 1.00 87.69 227 GLU A C 1
ATOM 1870 O O . GLU A 1 227 ? -24.246 2.974 4.705 1.00 87.69 227 GLU A O 1
ATOM 1875 N N . ILE A 1 228 ? -24.483 3.818 2.632 1.00 88.88 228 ILE A N 1
ATOM 1876 C CA . ILE A 1 228 ? -25.227 2.668 2.114 1.00 88.88 228 ILE A CA 1
ATOM 1877 C C . ILE A 1 228 ? -24.390 1.398 2.158 1.00 88.88 228 ILE A C 1
ATOM 1879 O O . ILE A 1 228 ? -24.886 0.347 2.546 1.00 88.88 228 ILE A O 1
ATOM 1883 N N . LEU A 1 229 ? -23.117 1.487 1.785 1.00 87.62 229 LEU A N 1
ATOM 1884 C CA . LEU A 1 229 ? -22.229 0.330 1.722 1.00 87.62 229 LEU A CA 1
ATOM 1885 C C . LEU A 1 229 ? -21.517 0.032 3.050 1.00 87.62 229 LEU A C 1
ATOM 1887 O O . LEU A 1 229 ? -20.701 -0.888 3.099 1.00 87.62 229 LEU A O 1
ATOM 1891 N N . GLY A 1 230 ? -21.794 0.795 4.113 1.00 86.62 230 GLY A N 1
ATOM 1892 C CA . GLY A 1 230 ? -21.127 0.643 5.408 1.00 86.62 230 GLY A CA 1
ATOM 1893 C C . GLY A 1 230 ? -19.614 0.873 5.335 1.00 86.62 230 GLY A C 1
ATOM 1894 O O . GLY A 1 230 ? -18.850 0.240 6.067 1.00 86.62 230 GLY A O 1
ATOM 1895 N N . ILE A 1 231 ? -19.161 1.742 4.427 1.00 85.44 231 ILE A N 1
ATOM 1896 C CA . ILE A 1 231 ? -17.747 2.098 4.291 1.00 85.44 231 ILE A CA 1
ATOM 1897 C C . ILE A 1 231 ? -17.396 2.985 5.479 1.00 85.44 231 ILE A C 1
ATOM 1899 O O . ILE A 1 231 ? -17.908 4.096 5.603 1.00 85.44 231 ILE A O 1
ATOM 1903 N N . LYS A 1 232 ? -16.527 2.481 6.361 1.00 79.81 232 LYS A N 1
ATOM 1904 C CA . LYS A 1 232 ? -16.154 3.166 7.608 1.00 79.81 232 LYS A CA 1
ATOM 1905 C C . LYS A 1 232 ? -15.525 4.537 7.366 1.00 79.81 232 LYS A C 1
ATOM 1907 O O . LYS A 1 232 ? -15.720 5.450 8.159 1.00 79.81 232 LYS A O 1
ATOM 1912 N N . LYS A 1 233 ? -14.778 4.672 6.272 1.00 82.38 233 LYS A N 1
ATOM 1913 C CA . LYS A 1 233 ? -14.048 5.887 5.922 1.00 82.38 233 LYS A CA 1
ATOM 1914 C C . LYS A 1 233 ? -14.763 6.690 4.848 1.00 82.38 233 LYS A C 1
ATOM 1916 O O . LYS A 1 233 ? -15.477 6.163 3.991 1.00 82.38 233 LYS A O 1
ATOM 1921 N N . ILE A 1 234 ? -14.532 7.995 4.891 1.00 80.75 234 ILE A N 1
ATOM 1922 C CA . ILE A 1 234 ? -15.142 8.937 3.960 1.00 80.75 234 ILE A CA 1
ATOM 1923 C C . ILE A 1 234 ? -14.430 8.830 2.609 1.00 80.75 234 ILE A C 1
ATOM 1925 O O . ILE A 1 234 ? -13.221 9.050 2.500 1.00 80.75 234 ILE A O 1
ATOM 1929 N N . LEU A 1 235 ? -15.200 8.513 1.569 1.00 88.81 235 LEU A N 1
ATOM 1930 C CA . LEU A 1 235 ? -14.726 8.544 0.191 1.00 88.81 235 LEU A CA 1
ATOM 1931 C C . LEU A 1 235 ? -14.525 9.995 -0.256 1.00 88.81 235 LEU A C 1
ATOM 1933 O O . LEU A 1 235 ? -15.404 10.841 -0.080 1.00 88.81 235 LEU A O 1
ATOM 1937 N N . LYS A 1 236 ? -13.385 10.279 -0.889 1.00 87.38 236 LYS A N 1
ATOM 1938 C CA . LYS A 1 236 ? -13.017 11.631 -1.335 1.00 87.38 236 LYS A CA 1
ATOM 1939 C C . LYS A 1 236 ? -13.943 12.162 -2.432 1.00 87.38 236 LYS A C 1
ATOM 1941 O O . LYS A 1 236 ? -14.239 13.352 -2.489 1.00 87.38 236 LYS A O 1
ATOM 1946 N N . SER A 1 237 ? -14.371 11.291 -3.344 1.00 92.88 237 SER A N 1
ATOM 1947 C CA . SER A 1 237 ? -15.311 11.608 -4.426 1.00 92.88 237 SER A CA 1
ATOM 1948 C C . SER A 1 237 ? -15.945 10.324 -4.971 1.00 92.88 237 SER A C 1
ATOM 1950 O O . SER A 1 237 ? -15.611 9.243 -4.515 1.00 92.88 237 SER A O 1
ATOM 1952 N N . LEU A 1 238 ? -16.824 10.417 -5.973 1.00 95.56 238 LEU A N 1
ATOM 1953 C CA . LEU A 1 238 ? -17.305 9.250 -6.740 1.00 95.56 238 LEU A CA 1
ATOM 1954 C C . LEU A 1 238 ? -16.428 8.938 -7.965 1.00 95.56 238 LEU A C 1
ATOM 1956 O O . LEU A 1 238 ? -16.853 8.235 -8.879 1.00 95.56 238 LEU A O 1
ATOM 1960 N N . THR A 1 239 ? -15.233 9.526 -8.030 1.00 96.50 239 THR A N 1
ATOM 1961 C CA . THR A 1 239 ? -14.306 9.330 -9.145 1.00 96.50 239 THR A CA 1
ATOM 1962 C C . THR A 1 239 ? -13.637 7.977 -8.997 1.00 96.50 239 THR A C 1
ATOM 1964 O O . THR A 1 239 ? -12.884 7.756 -8.051 1.00 96.50 239 THR A O 1
ATOM 1967 N N . VAL A 1 240 ? -13.915 7.089 -9.944 1.00 96.19 240 VAL A N 1
ATOM 1968 C CA . VAL A 1 240 ? -13.270 5.782 -10.028 1.00 96.19 240 VAL A CA 1
ATOM 1969 C C . VAL A 1 240 ? -11.938 5.925 -10.743 1.00 96.19 240 VAL A C 1
ATOM 1971 O O . VAL A 1 240 ? -11.819 6.675 -11.719 1.00 96.19 240 VAL A O 1
ATOM 1974 N N . GLN A 1 241 ? -10.951 5.197 -10.240 1.00 95.12 241 GLN A N 1
ATOM 1975 C CA . GLN A 1 241 ? -9.633 5.026 -10.829 1.00 95.12 241 GLN A CA 1
ATOM 1976 C C . GLN A 1 241 ? -9.291 3.542 -10.903 1.00 95.12 241 GLN A C 1
ATOM 1978 O O . GLN A 1 241 ? -9.934 2.698 -10.266 1.00 95.12 241 GLN A O 1
ATOM 1983 N N . SER A 1 242 ? -8.253 3.241 -11.675 1.00 93.38 242 SER A N 1
ATOM 1984 C CA . SER A 1 242 ? -7.732 1.894 -11.792 1.00 93.38 242 SER A CA 1
ATOM 1985 C C . SER A 1 242 ? -6.226 1.833 -11.673 1.00 93.38 242 SER A C 1
ATOM 1987 O O . SER A 1 242 ? -5.509 2.763 -12.042 1.00 93.38 242 SER A O 1
ATOM 1989 N N . ILE A 1 243 ? -5.761 0.697 -11.162 1.00 92.00 243 ILE A N 1
ATOM 1990 C CA . ILE A 1 243 ? -4.355 0.313 -11.174 1.00 92.00 243 ILE A CA 1
ATOM 1991 C C . ILE A 1 243 ? -4.230 -1.087 -11.769 1.00 92.00 243 ILE A C 1
ATOM 1993 O O . ILE A 1 243 ? -5.059 -1.967 -11.514 1.00 92.00 243 ILE A O 1
ATOM 1997 N N . MET A 1 244 ? -3.201 -1.268 -12.594 1.00 91.19 244 MET A N 1
ATOM 1998 C CA . MET A 1 244 ? -2.900 -2.524 -13.270 1.00 91.19 244 MET A CA 1
ATOM 1999 C C . MET A 1 244 ? -1.585 -3.083 -12.738 1.00 91.19 244 MET A C 1
ATOM 2001 O O . MET A 1 244 ? -0.515 -2.506 -12.956 1.00 91.19 244 MET A O 1
ATOM 2005 N N . TYR A 1 245 ? -1.669 -4.238 -12.085 1.00 91.56 245 TYR A N 1
ATOM 2006 C CA . TYR A 1 245 ? -0.499 -4.997 -11.664 1.00 91.56 245 TYR A CA 1
ATOM 2007 C C . TYR A 1 245 ? -0.185 -6.079 -12.683 1.00 91.56 245 TYR A C 1
ATOM 2009 O O . TYR A 1 245 ? -1.056 -6.858 -13.060 1.00 91.56 245 TYR A O 1
ATOM 2017 N N . LEU A 1 246 ? 1.067 -6.170 -13.107 1.00 88.81 246 LEU A N 1
ATOM 2018 C CA . LEU A 1 246 ? 1.533 -7.184 -14.036 1.00 88.81 246 LEU A CA 1
ATOM 2019 C C . LEU A 1 246 ? 2.318 -8.272 -13.302 1.00 88.81 246 LEU A C 1
ATOM 2021 O O . LEU A 1 246 ? 3.277 -7.989 -12.580 1.00 88.81 246 LEU A O 1
ATOM 2025 N N . SER A 1 247 ? 1.964 -9.532 -13.556 1.00 85.25 247 SER A N 1
ATOM 2026 C CA . SER A 1 247 ? 2.717 -10.691 -13.080 1.00 85.25 247 SER A CA 1
ATOM 2027 C C . SER A 1 247 ? 3.564 -11.302 -14.202 1.00 85.25 247 SER A C 1
ATOM 2029 O O . SER A 1 247 ? 3.021 -11.977 -15.082 1.00 85.25 247 SER A O 1
ATOM 2031 N N . PRO A 1 248 ? 4.903 -11.161 -14.178 1.00 74.88 248 PRO A N 1
ATOM 2032 C CA . PRO A 1 248 ? 5.763 -11.835 -15.150 1.00 74.88 248 PRO A CA 1
ATOM 2033 C C . PRO A 1 248 ? 5.765 -13.364 -14.985 1.00 74.88 248 PRO A C 1
ATOM 2035 O O . PRO A 1 248 ? 6.095 -14.072 -15.931 1.00 74.88 248 PRO A O 1
ATOM 2038 N N . LYS A 1 249 ? 5.398 -13.889 -13.805 1.00 77.38 249 LYS A N 1
ATOM 2039 C CA . LYS A 1 249 ? 5.365 -15.338 -13.534 1.00 77.38 249 LYS A CA 1
ATOM 2040 C C . LYS A 1 249 ? 4.156 -16.034 -14.157 1.00 77.38 249 LYS A C 1
ATOM 2042 O O . LYS A 1 249 ? 4.250 -17.205 -14.502 1.00 77.38 249 LYS A O 1
ATOM 2047 N N . ASP A 1 250 ? 3.054 -15.311 -14.335 1.00 75.31 250 ASP A N 1
ATOM 2048 C CA . ASP A 1 250 ? 1.775 -15.874 -14.773 1.00 75.31 250 ASP A CA 1
ATOM 2049 C C . ASP A 1 250 ? 1.534 -15.613 -16.267 1.00 75.31 250 ASP A C 1
ATOM 2051 O O . ASP A 1 250 ? 0.456 -15.175 -16.660 1.00 75.31 250 ASP A O 1
ATOM 2055 N N . ASN A 1 251 ? 2.557 -15.820 -17.105 1.00 73.38 251 ASN A N 1
ATOM 2056 C CA . ASN A 1 251 ? 2.529 -15.513 -18.544 1.00 73.38 251 ASN A CA 1
ATOM 2057 C C . ASN A 1 251 ? 2.134 -14.056 -18.862 1.00 73.38 251 ASN A C 1
ATOM 2059 O O . ASN A 1 251 ? 1.456 -13.794 -19.853 1.00 73.38 251 ASN A O 1
ATOM 2063 N N . GLY A 1 252 ? 2.536 -13.099 -18.020 1.00 77.88 252 GLY A N 1
ATOM 2064 C CA . GLY A 1 252 ? 2.263 -11.682 -18.266 1.00 77.88 252 GLY A CA 1
ATOM 2065 C C . GLY A 1 252 ? 0.795 -11.291 -18.084 1.00 77.88 252 GLY A C 1
ATOM 2066 O O . GLY A 1 252 ? 0.323 -10.370 -18.746 1.00 77.88 252 GLY A O 1
ATOM 2067 N N . LYS A 1 253 ? 0.056 -11.980 -17.210 1.00 89.75 253 LYS A N 1
ATOM 2068 C CA . LYS A 1 253 ? -1.293 -11.556 -16.826 1.00 89.75 253 LYS A CA 1
ATOM 2069 C C . LYS A 1 253 ? -1.274 -10.232 -16.066 1.00 89.75 253 LYS A C 1
ATOM 2071 O O . LYS A 1 253 ? -0.426 -10.007 -15.197 1.00 89.75 253 LYS A O 1
ATOM 2076 N N . PHE A 1 254 ? -2.272 -9.411 -16.360 1.00 89.88 254 PHE A N 1
ATOM 2077 C CA . PHE A 1 254 ? -2.628 -8.227 -15.604 1.00 89.88 254 PHE A CA 1
ATOM 2078 C C . PHE A 1 254 ? -3.716 -8.547 -14.589 1.00 89.88 254 PHE A C 1
ATOM 2080 O O . PHE A 1 254 ? -4.662 -9.277 -14.882 1.00 89.88 254 PHE A O 1
ATOM 2087 N N . LEU A 1 255 ? -3.593 -7.952 -13.413 1.00 91.19 255 LEU A N 1
ATOM 2088 C CA . LEU A 1 255 ? -4.609 -7.906 -12.380 1.00 91.19 255 LEU A CA 1
ATOM 2089 C C . LEU A 1 255 ? -5.081 -6.459 -12.260 1.00 91.19 255 LEU A C 1
ATOM 2091 O O . LEU A 1 255 ? -4.271 -5.567 -11.996 1.00 91.19 255 LEU A O 1
ATOM 2095 N N . ILE A 1 256 ? -6.371 -6.233 -12.497 1.00 91.69 256 ILE A N 1
ATOM 2096 C CA . ILE A 1 256 ? -6.955 -4.890 -12.493 1.00 91.69 256 ILE A CA 1
ATOM 2097 C C . ILE A 1 256 ? -7.773 -4.681 -11.234 1.00 91.69 256 ILE A C 1
ATOM 2099 O O . ILE A 1 256 ? -8.659 -5.476 -10.920 1.00 91.69 256 ILE A O 1
ATOM 2103 N N . TYR A 1 257 ? -7.510 -3.561 -10.572 1.00 93.12 257 TYR A N 1
ATOM 2104 C CA . TYR A 1 257 ? -8.325 -3.043 -9.484 1.00 93.12 257 TYR A CA 1
ATOM 2105 C C . TYR A 1 257 ? -9.092 -1.819 -9.961 1.00 93.12 257 TYR A C 1
ATOM 2107 O O . TYR A 1 257 ? -8.494 -0.916 -10.545 1.00 93.12 257 TYR A O 1
ATOM 2115 N N . ARG A 1 258 ? -10.395 -1.769 -9.674 1.00 94.75 258 ARG A N 1
ATOM 2116 C CA . ARG A 1 258 ? -11.200 -0.548 -9.772 1.00 94.75 258 ARG A CA 1
ATOM 2117 C C . ARG A 1 258 ? -11.500 -0.060 -8.364 1.00 94.75 258 ARG A C 1
ATOM 2119 O O . ARG A 1 258 ? -11.942 -0.840 -7.515 1.00 94.75 258 ARG A O 1
ATOM 2126 N N . PHE A 1 259 ? -11.258 1.216 -8.104 1.00 95.12 259 PHE A N 1
ATOM 2127 C CA . PHE A 1 259 ? -11.376 1.747 -6.753 1.00 95.12 259 PHE A CA 1
ATOM 2128 C C . PHE A 1 259 ? -11.758 3.222 -6.708 1.00 95.12 259 PHE A C 1
ATOM 2130 O O . PHE A 1 259 ? -11.689 3.936 -7.708 1.00 95.12 259 PHE A O 1
ATOM 2137 N N . ILE A 1 260 ? -12.154 3.665 -5.517 1.00 95.12 260 ILE A N 1
ATOM 2138 C CA . ILE A 1 260 ? -12.430 5.060 -5.174 1.00 95.12 260 ILE A CA 1
ATOM 2139 C C . ILE A 1 260 ? -11.499 5.461 -4.031 1.00 95.12 260 ILE A C 1
ATOM 2141 O O . ILE A 1 260 ? -11.477 4.791 -2.999 1.00 95.12 260 ILE A O 1
ATOM 2145 N N . GLU A 1 261 ? -10.744 6.547 -4.201 1.00 93.00 261 GLU A N 1
ATOM 2146 C CA . GLU A 1 261 ? -9.844 7.051 -3.155 1.00 93.00 261 GLU A CA 1
ATOM 2147 C C . GLU A 1 261 ? -10.594 7.439 -1.871 1.00 93.00 261 GLU A C 1
ATOM 2149 O O . GLU A 1 261 ? -11.627 8.123 -1.898 1.00 93.00 261 GLU A O 1
ATOM 2154 N N . GLU A 1 262 ? -10.012 7.064 -0.734 1.00 90.06 262 GLU A N 1
ATOM 2155 C CA . GLU A 1 262 ? -10.383 7.591 0.579 1.00 90.06 262 GLU A CA 1
ATOM 2156 C C . GLU A 1 262 ? -9.796 8.998 0.777 1.00 90.06 262 GLU A C 1
ATOM 2158 O O . GLU A 1 262 ? -8.845 9.408 0.100 1.00 90.06 262 GLU A O 1
ATOM 2163 N N . LEU A 1 263 ? -10.371 9.772 1.699 1.00 78.88 263 LEU A N 1
ATOM 2164 C CA . LEU A 1 263 ? -9.855 11.097 2.033 1.00 78.88 263 LEU A CA 1
ATOM 2165 C C . LEU A 1 263 ? -8.467 10.995 2.702 1.00 78.88 263 LEU A C 1
ATOM 2167 O O . LEU A 1 263 ? -8.344 10.435 3.783 1.00 78.88 263 LEU A O 1
ATOM 2171 N N . GLU A 1 264 ? -7.448 11.544 2.029 1.00 68.38 264 GLU A N 1
ATOM 2172 C CA . GLU A 1 264 ? -6.093 11.861 2.527 1.00 68.38 264 GLU A CA 1
ATOM 2173 C C . GLU A 1 264 ? -5.490 10.889 3.563 1.00 68.38 264 GLU A C 1
ATOM 2175 O O . GLU A 1 264 ? -5.307 11.216 4.732 1.00 68.38 264 GLU A O 1
ATOM 2180 N N . THR A 1 265 ? -5.094 9.700 3.101 1.00 69.81 265 THR A N 1
ATOM 2181 C CA . THR A 1 265 ? -4.374 8.691 3.898 1.00 69.81 265 THR A CA 1
ATOM 2182 C C . THR A 1 265 ? -2.915 8.539 3.441 1.00 69.81 265 THR A C 1
ATOM 2184 O O . THR A 1 265 ? -2.610 8.665 2.254 1.00 69.81 265 THR A O 1
ATOM 2187 N N . ASN A 1 266 ? -1.998 8.264 4.379 1.00 71.69 266 ASN A N 1
ATOM 2188 C CA . ASN A 1 266 ? -0.616 7.863 4.084 1.00 71.69 266 ASN A CA 1
ATOM 2189 C C . ASN A 1 266 ? -0.248 6.605 4.905 1.00 71.69 266 ASN A C 1
ATOM 2191 O O . ASN A 1 266 ? -0.184 6.700 6.134 1.00 71.69 266 ASN A O 1
ATOM 2195 N N . PRO A 1 267 ? -0.011 5.432 4.279 1.00 79.25 267 PRO A N 1
ATOM 2196 C CA . PRO A 1 267 ? -0.059 5.164 2.834 1.00 79.25 267 PRO A CA 1
ATOM 2197 C C . PRO A 1 267 ? -1.462 5.368 2.251 1.00 79.25 267 PRO A C 1
ATOM 2199 O O . PRO A 1 267 ? -2.446 5.369 2.994 1.00 79.25 267 PRO A O 1
ATOM 2202 N N . CYS A 1 268 ? -1.542 5.562 0.935 1.00 87.50 268 CYS A N 1
ATOM 2203 C CA . CYS A 1 268 ? -2.808 5.819 0.261 1.00 87.50 268 CYS A CA 1
ATOM 2204 C C . CYS A 1 268 ? -3.719 4.599 0.335 1.00 87.50 268 CYS A C 1
ATOM 2206 O O . CYS A 1 268 ? -3.282 3.458 0.182 1.00 87.50 268 CYS A O 1
ATOM 2208 N N . ARG A 1 269 ? -5.001 4.857 0.570 1.00 90.88 269 ARG A N 1
ATOM 2209 C CA . ARG A 1 269 ? -6.038 3.840 0.681 1.00 90.88 269 ARG A CA 1
ATOM 2210 C C . ARG A 1 269 ? -7.198 4.144 -0.243 1.00 90.88 269 ARG A C 1
ATOM 2212 O O . ARG A 1 269 ? -7.537 5.305 -0.492 1.00 90.88 269 ARG A O 1
ATOM 2219 N N . ALA A 1 270 ? -7.820 3.082 -0.729 1.00 93.25 270 ALA A N 1
ATOM 2220 C CA . ALA A 1 270 ? -8.995 3.185 -1.565 1.00 93.25 270 ALA A CA 1
ATOM 2221 C C . ALA A 1 270 ? -9.955 2.020 -1.351 1.00 93.25 270 ALA A C 1
ATOM 2223 O O . ALA A 1 270 ? -9.544 0.895 -1.060 1.00 93.25 270 ALA A O 1
ATOM 2224 N N . TYR A 1 271 ? -11.234 2.295 -1.583 1.00 93.50 271 TYR A N 1
ATOM 2225 C CA . TYR A 1 271 ? -12.293 1.301 -1.562 1.00 93.50 271 TYR A CA 1
ATOM 2226 C C . TYR A 1 271 ? -12.420 0.611 -2.921 1.00 93.50 271 TYR A C 1
ATOM 2228 O O . TYR A 1 271 ? -12.602 1.273 -3.944 1.00 93.50 271 TYR A O 1
ATOM 2236 N N . LEU A 1 272 ? -12.371 -0.719 -2.931 1.00 93.88 272 LEU A N 1
ATOM 2237 C CA . LEU A 1 272 ? -12.564 -1.557 -4.110 1.00 93.88 272 LEU A CA 1
ATOM 2238 C C . LEU A 1 272 ? -14.050 -1.656 -4.463 1.00 93.88 272 LEU A C 1
ATOM 2240 O O . LEU A 1 272 ? -14.855 -2.171 -3.684 1.00 93.88 272 LEU A O 1
ATOM 2244 N N . ILE A 1 273 ? -14.412 -1.205 -5.665 1.00 93.31 273 ILE A N 1
ATOM 2245 C CA . ILE A 1 273 ? -15.809 -1.244 -6.132 1.00 93.31 273 ILE A CA 1
ATOM 2246 C C . ILE A 1 273 ? -16.201 -2.620 -6.673 1.00 93.31 273 ILE A C 1
ATOM 2248 O O . ILE A 1 273 ? -17.377 -2.954 -6.725 1.00 93.31 273 ILE A O 1
ATOM 2252 N N . ASN A 1 274 ? -15.237 -3.445 -7.063 1.00 90.50 274 ASN A N 1
ATOM 2253 C CA . ASN A 1 274 ? -15.464 -4.818 -7.488 1.00 90.50 274 ASN A CA 1
ATOM 2254 C C . ASN A 1 274 ? -14.313 -5.717 -7.033 1.00 90.50 274 ASN A C 1
ATOM 2256 O O . ASN A 1 274 ? -13.257 -5.248 -6.603 1.00 90.50 274 ASN A O 1
ATOM 2260 N N . GLU A 1 275 ? -14.529 -7.029 -7.125 1.00 89.88 275 GLU A N 1
ATOM 2261 C CA . GLU A 1 275 ? -13.408 -7.957 -7.047 1.00 89.88 275 GLU A CA 1
ATOM 2262 C C . GLU A 1 275 ? -12.474 -7.705 -8.234 1.00 89.88 275 GLU A C 1
ATOM 2264 O O . GLU A 1 275 ? -12.954 -7.517 -9.361 1.00 89.88 275 GLU A O 1
ATOM 2269 N N . PRO A 1 276 ? -11.151 -7.709 -8.008 1.00 90.75 276 PRO A N 1
ATOM 2270 C CA . PRO A 1 276 ? -10.219 -7.593 -9.105 1.00 90.75 276 PRO A CA 1
ATOM 2271 C C . PRO A 1 276 ? -10.361 -8.794 -10.022 1.00 90.75 276 PRO A C 1
ATOM 2273 O O . PRO A 1 276 ? -10.690 -9.907 -9.598 1.00 90.75 276 PRO A O 1
ATOM 2276 N N . TYR A 1 277 ? -10.056 -8.579 -11.290 1.00 91.00 277 TYR A N 1
ATOM 2277 C CA . TYR A 1 277 ? -10.072 -9.652 -12.261 1.00 91.00 277 TYR A CA 1
ATOM 2278 C C . TYR A 1 277 ? -8.767 -9.696 -13.036 1.00 91.00 277 TYR A C 1
ATOM 2280 O O . TYR A 1 277 ? -8.099 -8.684 -13.260 1.00 91.00 277 TYR A O 1
ATOM 2288 N N . GLU A 1 278 ? -8.409 -10.912 -13.434 1.00 92.06 278 GLU A N 1
ATOM 2289 C CA . GLU A 1 278 ? -7.262 -11.146 -14.291 1.00 92.06 278 GLU A CA 1
ATOM 2290 C C . GLU A 1 278 ? -7.650 -10.974 -15.760 1.00 92.06 278 GLU A C 1
ATOM 2292 O O . GLU A 1 278 ? -8.739 -11.379 -16.198 1.00 92.06 278 GLU A O 1
ATOM 2297 N N . MET A 1 279 ? -6.718 -10.426 -16.527 1.00 92.31 279 MET A N 1
ATOM 2298 C CA . MET A 1 279 ? -6.730 -10.442 -17.982 1.00 92.31 279 MET A CA 1
ATOM 2299 C C . MET A 1 279 ? -5.336 -10.776 -18.508 1.00 92.31 279 MET A C 1
ATOM 2301 O O . MET A 1 279 ? -4.317 -10.510 -17.874 1.00 92.31 279 MET A O 1
ATOM 2305 N N . THR A 1 280 ? -5.286 -11.388 -19.674 1.00 91.19 280 THR A N 1
ATOM 2306 C CA . THR A 1 280 ? -4.057 -11.633 -20.421 1.00 91.19 280 THR A CA 1
ATOM 2307 C C . THR A 1 280 ? -3.520 -10.336 -21.022 1.00 91.19 280 THR A C 1
ATOM 2309 O O . THR A 1 280 ? -4.240 -9.345 -21.164 1.00 91.19 280 THR A O 1
ATOM 2312 N N . MET A 1 281 ? -2.244 -10.343 -21.410 1.00 89.12 281 MET A N 1
ATOM 2313 C CA . MET A 1 281 ? -1.633 -9.187 -22.060 1.00 89.12 281 MET A CA 1
ATOM 2314 C C . MET A 1 281 ? -2.325 -8.830 -23.383 1.00 89.12 281 MET A C 1
ATOM 2316 O O .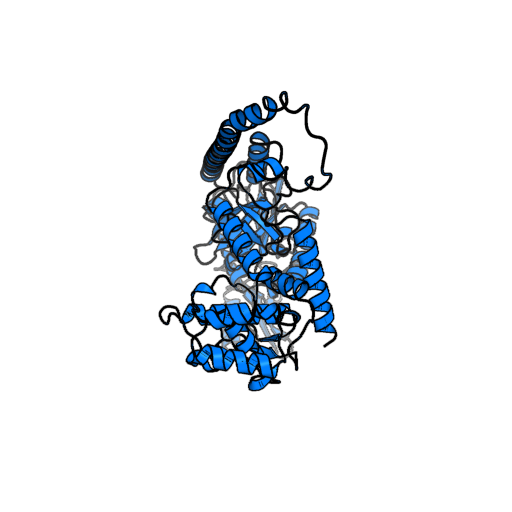 MET A 1 281 ? -2.576 -7.655 -23.638 1.00 89.12 281 MET A O 1
ATOM 2320 N N . GLY A 1 282 ? -2.717 -9.836 -24.169 1.00 89.38 282 GLY A N 1
ATOM 2321 C CA . GLY A 1 282 ? -3.463 -9.641 -25.413 1.00 89.38 282 GLY A CA 1
ATOM 2322 C C . GLY A 1 282 ? -4.864 -9.056 -25.208 1.00 89.38 282 GLY A C 1
ATOM 2323 O O . GLY A 1 282 ? -5.290 -8.216 -25.996 1.00 89.38 282 GLY A O 1
ATOM 2324 N N . GLU A 1 283 ? -5.568 -9.428 -24.131 1.00 90.94 283 GLU A N 1
ATOM 2325 C CA . GLU A 1 283 ? -6.841 -8.786 -23.763 1.00 90.94 283 GLU A CA 1
ATOM 2326 C C . GLU A 1 283 ? -6.630 -7.308 -23.398 1.00 90.94 283 GLU A C 1
ATOM 2328 O O . GLU A 1 283 ? -7.336 -6.441 -23.913 1.00 90.94 283 GLU A O 1
ATOM 2333 N N . ALA A 1 284 ? -5.632 -7.003 -22.559 1.00 88.81 284 ALA A N 1
ATOM 2334 C CA . ALA A 1 284 ? -5.344 -5.636 -22.116 1.00 88.81 284 ALA A CA 1
ATOM 2335 C C . ALA A 1 284 ? -4.943 -4.707 -23.270 1.00 88.81 284 ALA A C 1
ATOM 2337 O O . ALA A 1 284 ? -5.364 -3.551 -23.321 1.00 88.81 284 ALA A O 1
ATOM 2338 N N . LEU A 1 285 ? -4.134 -5.228 -24.194 1.00 90.44 285 LEU A N 1
ATOM 2339 C CA . LEU A 1 285 ? -3.604 -4.512 -25.352 1.00 90.44 285 LEU A CA 1
ATOM 2340 C C . LEU A 1 285 ? -4.487 -4.665 -26.597 1.00 90.44 285 LEU A C 1
ATOM 2342 O O . LEU A 1 285 ? -4.066 -4.319 -27.701 1.00 90.44 285 LEU A O 1
ATOM 2346 N N . SER A 1 286 ? -5.713 -5.165 -26.446 1.00 90.12 286 SER A N 1
ATOM 2347 C CA . SER A 1 286 ? -6.671 -5.197 -27.546 1.00 90.12 286 SER A CA 1
ATOM 2348 C C . SER A 1 286 ? -7.006 -3.775 -28.008 1.00 90.12 286 SER A C 1
ATOM 2350 O O . SER A 1 286 ? -7.169 -2.855 -27.201 1.00 90.12 286 SER A O 1
ATOM 2352 N N . ILE A 1 287 ? -7.063 -3.595 -29.330 1.00 90.38 287 ILE A N 1
ATOM 2353 C CA . ILE A 1 287 ? -7.309 -2.301 -29.967 1.00 90.38 287 ILE A CA 1
ATOM 2354 C C . ILE A 1 287 ? -8.741 -2.279 -30.491 1.00 90.38 287 ILE A C 1
ATOM 2356 O O . ILE A 1 287 ? -9.129 -3.126 -31.295 1.00 90.38 287 ILE A O 1
ATOM 2360 N N . HIS A 1 288 ? -9.504 -1.271 -30.084 1.00 87.00 288 HIS A N 1
ATOM 2361 C CA . HIS A 1 288 ? -10.834 -0.978 -30.606 1.00 87.00 288 HIS A CA 1
ATOM 2362 C C . HIS A 1 288 ? -10.921 0.518 -30.905 1.00 87.00 288 HIS A C 1
ATOM 2364 O O . HIS A 1 288 ? -10.458 1.330 -30.113 1.00 87.00 288 HIS A O 1
ATOM 2370 N N . GLU A 1 289 ? -11.476 0.903 -32.059 1.00 85.44 289 GLU A N 1
ATOM 2371 C CA . GLU A 1 289 ? -11.590 2.321 -32.459 1.00 85.44 289 GLU A CA 1
ATOM 2372 C C . GLU A 1 289 ? -10.256 3.110 -32.412 1.00 85.44 289 GLU A C 1
ATOM 2374 O O . GLU A 1 289 ? -10.245 4.327 -32.245 1.00 85.44 289 GLU A O 1
ATOM 2379 N N . ASN A 1 290 ? -9.120 2.436 -32.647 1.00 85.75 290 ASN A N 1
ATOM 2380 C CA . ASN A 1 290 ? -7.752 2.979 -32.540 1.00 85.75 290 ASN A CA 1
ATOM 2381 C C . ASN A 1 290 ? -7.303 3.355 -31.115 1.00 85.75 290 ASN A C 1
ATOM 2383 O O . ASN A 1 290 ? -6.395 4.174 -30.959 1.00 85.75 290 ASN A O 1
ATOM 2387 N N . GLU A 1 291 ? -7.895 2.750 -30.088 1.00 87.31 291 GLU A N 1
ATOM 2388 C CA . GLU A 1 291 ? -7.483 2.906 -28.694 1.00 87.31 291 GLU A CA 1
ATOM 2389 C C . GLU A 1 291 ? -7.320 1.541 -28.021 1.00 87.31 291 GLU A C 1
ATOM 2391 O O . GLU A 1 291 ? -8.002 0.573 -28.362 1.00 87.31 291 GLU A O 1
ATOM 2396 N N . PHE A 1 292 ? -6.403 1.467 -27.058 1.00 89.62 292 PHE A N 1
ATOM 2397 C CA . PHE A 1 292 ? -6.285 0.305 -26.185 1.00 89.62 292 PHE A CA 1
ATOM 2398 C C . PHE A 1 292 ? -7.423 0.289 -25.166 1.00 89.62 292 PHE A C 1
ATOM 2400 O O . PHE A 1 292 ? -7.736 1.319 -24.565 1.00 89.62 292 PHE A O 1
ATOM 2407 N N . LEU A 1 293 ? -8.025 -0.880 -24.951 1.00 84.50 293 LEU A N 1
ATOM 2408 C CA . LEU A 1 293 ? -9.164 -1.003 -24.042 1.00 84.50 293 LEU A CA 1
ATOM 2409 C C . LEU A 1 293 ? -8.759 -1.025 -22.562 1.00 84.50 293 LEU A C 1
ATOM 2411 O O . LEU A 1 293 ? -9.477 -0.454 -21.743 1.00 84.50 293 LEU A O 1
ATOM 2415 N N . PHE A 1 294 ? -7.642 -1.677 -22.207 1.00 87.44 294 PHE A N 1
ATOM 2416 C CA . PHE A 1 294 ? -7.215 -1.908 -20.810 1.00 87.44 294 PHE A CA 1
ATOM 2417 C C . PHE A 1 294 ? -8.337 -2.444 -19.897 1.00 87.44 294 PHE A C 1
ATOM 2419 O O . PHE A 1 294 ? -8.386 -2.172 -18.695 1.00 87.44 294 PHE A O 1
ATOM 2426 N N . ALA A 1 295 ? -9.286 -3.166 -20.488 1.00 89.62 295 ALA A N 1
ATOM 2427 C CA . ALA A 1 295 ? -10.514 -3.614 -19.858 1.00 89.62 295 ALA A CA 1
ATOM 2428 C C . ALA A 1 295 ? -11.123 -4.748 -20.686 1.00 89.62 295 ALA A C 1
ATOM 2430 O O . ALA A 1 295 ? -10.995 -4.772 -21.910 1.00 89.62 295 ALA A O 1
ATOM 2431 N N . VAL A 1 296 ? -11.836 -5.661 -20.026 1.00 91.25 296 VAL A N 1
ATOM 2432 C CA . VAL A 1 296 ? -12.695 -6.638 -20.709 1.00 91.25 296 VAL A CA 1
ATOM 2433 C C . VAL A 1 296 ? -14.141 -6.202 -20.510 1.00 91.25 296 VAL A C 1
ATOM 2435 O O . VAL A 1 296 ? -14.695 -6.387 -19.426 1.00 91.25 296 VAL A O 1
ATOM 2438 N N . SER A 1 297 ? -14.761 -5.634 -21.548 1.00 89.56 297 SER A N 1
ATOM 2439 C CA . SER A 1 297 ? -16.077 -4.980 -21.455 1.00 89.56 297 SER A CA 1
ATOM 2440 C C . SER A 1 297 ? -17.166 -5.862 -20.835 1.00 89.56 297 SER A C 1
ATOM 2442 O O . SER A 1 297 ? -17.976 -5.378 -20.048 1.00 89.56 297 SER A O 1
ATOM 2444 N N . GLU A 1 298 ? -17.173 -7.168 -21.121 1.00 91.94 298 GLU A N 1
ATOM 2445 C CA . GLU A 1 298 ? -18.128 -8.110 -20.518 1.00 91.94 298 GLU A CA 1
ATOM 2446 C C . GLU A 1 298 ? -17.933 -8.257 -19.001 1.00 91.94 298 GLU A C 1
ATOM 2448 O O . GLU A 1 298 ? -18.909 -8.246 -18.247 1.00 91.94 298 GLU A O 1
ATOM 2453 N N . LYS A 1 299 ? -16.678 -8.354 -18.536 1.00 93.38 299 LYS A N 1
ATOM 2454 C CA . LYS A 1 299 ? -16.347 -8.444 -17.104 1.00 93.38 299 LYS A CA 1
ATOM 2455 C C . LYS A 1 299 ? -16.705 -7.148 -16.380 1.00 93.38 299 LYS A C 1
ATOM 2457 O O . LYS A 1 299 ? -17.227 -7.199 -15.271 1.00 93.38 299 LYS A O 1
ATOM 2462 N N . GLU A 1 300 ? -16.476 -6.006 -17.017 1.00 94.50 300 GLU A N 1
ATOM 2463 C CA . GLU A 1 300 ? -16.781 -4.688 -16.456 1.00 94.50 300 GLU A CA 1
ATOM 2464 C C . GLU A 1 300 ? -18.288 -4.438 -16.345 1.00 94.50 300 GLU A C 1
ATOM 2466 O O . GLU A 1 300 ? -18.775 -4.028 -15.289 1.00 94.50 300 GLU A O 1
ATOM 2471 N N . LYS A 1 301 ? -19.051 -4.771 -17.396 1.00 95.12 301 LYS A N 1
ATOM 2472 C CA . LYS A 1 301 ? -20.517 -4.707 -17.379 1.00 95.12 301 LYS A CA 1
ATOM 2473 C C . LYS A 1 301 ? -21.097 -5.605 -16.289 1.00 95.12 301 LYS A C 1
ATOM 2475 O O . LYS A 1 301 ? -21.896 -5.137 -15.480 1.00 95.12 301 LYS A O 1
ATOM 2480 N N . LYS A 1 302 ? -20.643 -6.861 -16.215 1.00 95.62 302 LYS A N 1
ATOM 2481 C CA . LYS A 1 302 ? -21.038 -7.790 -15.148 1.00 95.62 302 LYS A CA 1
ATOM 2482 C C . LYS A 1 302 ? -20.661 -7.249 -13.767 1.00 95.62 302 LYS A C 1
ATOM 2484 O O . LYS A 1 302 ? -21.439 -7.367 -12.828 1.00 95.62 302 LYS A O 1
ATOM 2489 N N . GLY A 1 303 ? -19.490 -6.623 -13.640 1.00 95.06 303 GLY A N 1
ATOM 2490 C CA . GLY A 1 303 ? -19.062 -5.952 -12.415 1.00 95.06 303 GLY A CA 1
ATOM 2491 C C . GLY A 1 303 ? -20.043 -4.862 -11.979 1.00 95.06 303 GLY A C 1
ATOM 2492 O O . GLY A 1 303 ? -20.437 -4.837 -10.814 1.00 95.06 303 GLY A O 1
ATOM 2493 N N . ARG A 1 304 ? -20.488 -4.002 -12.907 1.00 96.81 304 ARG A N 1
ATOM 2494 C CA . ARG A 1 304 ? -21.503 -2.966 -12.635 1.00 96.81 304 ARG A CA 1
ATOM 2495 C C . ARG A 1 304 ? -22.842 -3.561 -12.221 1.00 96.81 304 ARG A C 1
ATOM 2497 O O . ARG A 1 304 ? -23.462 -3.059 -11.289 1.00 96.81 304 ARG A O 1
ATOM 2504 N N . GLU A 1 305 ? -23.282 -4.624 -12.887 1.00 97.06 305 GLU A N 1
ATOM 2505 C CA . GLU A 1 305 ? -24.521 -5.334 -12.545 1.00 97.06 305 GLU A CA 1
ATOM 2506 C C . GLU A 1 305 ? -24.462 -5.892 -11.116 1.00 97.06 305 GLU A C 1
ATOM 2508 O O . GLU A 1 305 ? -25.330 -5.575 -10.304 1.00 97.06 305 GLU A O 1
ATOM 2513 N N . VAL A 1 306 ? -23.385 -6.606 -10.774 1.00 95.88 306 VAL A N 1
ATOM 2514 C CA . VAL A 1 306 ? -23.157 -7.141 -9.421 1.00 95.88 306 VAL A CA 1
ATOM 2515 C C . VAL A 1 306 ? -23.094 -6.018 -8.383 1.00 95.88 306 VAL A C 1
ATOM 2517 O O . VAL A 1 306 ? -23.683 -6.126 -7.310 1.00 95.88 306 VAL A O 1
ATOM 2520 N N . PHE A 1 307 ? -22.418 -4.908 -8.687 1.00 95.88 307 PHE A N 1
ATOM 2521 C CA . PHE A 1 307 ? -22.362 -3.766 -7.774 1.00 95.88 307 PHE A CA 1
ATOM 2522 C C . PHE A 1 307 ? -23.735 -3.120 -7.558 1.00 95.88 307 PHE A C 1
ATOM 2524 O O . PHE A 1 307 ? -24.076 -2.764 -6.433 1.00 95.88 307 PHE A O 1
ATOM 2531 N N . ASN A 1 308 ? -24.539 -2.983 -8.615 1.00 97.06 308 ASN A N 1
ATOM 2532 C CA . ASN A 1 308 ? -25.897 -2.446 -8.531 1.00 97.06 308 ASN A CA 1
ATOM 2533 C C . ASN A 1 308 ? -26.784 -3.297 -7.614 1.00 97.06 308 ASN A C 1
ATOM 2535 O O . ASN A 1 308 ? -27.549 -2.756 -6.819 1.00 97.06 308 ASN A O 1
ATOM 2539 N N . GLU A 1 309 ? -26.688 -4.622 -7.725 1.00 96.44 309 GLU A N 1
ATOM 2540 C CA . GLU A 1 309 ? -27.418 -5.556 -6.864 1.00 96.44 309 GLU A CA 1
ATOM 2541 C C . GLU A 1 309 ? -27.007 -5.393 -5.399 1.00 96.44 309 GLU A C 1
ATOM 2543 O O . GLU A 1 309 ? -27.873 -5.175 -4.551 1.00 96.44 309 GLU A O 1
ATOM 2548 N N . LEU A 1 310 ? -25.698 -5.378 -5.125 1.00 93.75 310 LEU A N 1
ATOM 2549 C CA . LEU A 1 310 ? -25.152 -5.146 -3.784 1.00 93.75 310 LEU A CA 1
ATOM 2550 C C . LEU A 1 310 ? -25.620 -3.809 -3.194 1.00 93.75 310 LEU A C 1
ATOM 2552 O O . LEU A 1 310 ? -26.026 -3.745 -2.035 1.00 93.75 310 LEU A O 1
ATOM 2556 N N . TYR A 1 311 ? -25.595 -2.741 -3.992 1.00 94.88 311 TYR A N 1
ATOM 2557 C CA . TYR A 1 311 ? -26.043 -1.418 -3.567 1.00 94.88 311 TYR A CA 1
ATOM 2558 C C . TYR A 1 311 ? -27.543 -1.396 -3.247 1.00 94.88 311 TYR A C 1
ATOM 2560 O O . TYR A 1 311 ? -27.944 -0.871 -2.211 1.00 94.88 311 TYR A O 1
ATOM 2568 N N . LYS A 1 312 ? -28.383 -1.989 -4.105 1.00 96.19 312 LYS A N 1
ATOM 2569 C CA . LYS A 1 312 ? -29.839 -2.061 -3.894 1.00 96.19 312 LYS A CA 1
ATOM 2570 C C . LYS A 1 312 ? -30.206 -2.889 -2.671 1.00 96.19 312 LYS A C 1
ATOM 2572 O O . LYS A 1 312 ? -31.130 -2.519 -1.950 1.00 96.19 312 LYS A O 1
ATOM 2577 N N . GLU A 1 313 ? -29.514 -4.001 -2.447 1.00 95.00 313 GLU A N 1
ATOM 2578 C CA . GLU A 1 313 ? -29.703 -4.827 -1.258 1.00 95.00 313 GLU A CA 1
ATOM 2579 C C . GLU A 1 313 ? -29.362 -4.036 0.009 1.00 95.00 313 GLU A C 1
ATOM 2581 O O . GLU A 1 313 ? -30.178 -3.963 0.928 1.00 95.00 313 GLU A O 1
ATOM 2586 N N . ALA A 1 314 ? -28.212 -3.362 0.022 1.00 92.31 314 ALA A N 1
ATOM 2587 C CA . ALA A 1 314 ? -27.794 -2.537 1.146 1.00 92.31 314 ALA A CA 1
ATOM 2588 C C . ALA A 1 314 ? -28.753 -1.355 1.395 1.00 92.31 314 ALA A C 1
ATOM 2590 O O . ALA A 1 314 ? -29.165 -1.109 2.529 1.00 92.31 314 ALA A O 1
ATOM 2591 N N . GLU A 1 315 ? -29.204 -0.674 0.336 1.00 94.12 315 GLU A N 1
ATOM 2592 C CA . GLU A 1 315 ? -30.184 0.410 0.448 1.00 94.12 315 GLU A CA 1
ATOM 2593 C C . GLU A 1 315 ? -31.537 -0.098 0.975 1.00 94.12 315 GLU A C 1
ATOM 2595 O O . GLU A 1 315 ? -32.171 0.558 1.805 1.00 94.12 315 GLU A O 1
ATOM 2600 N N . LYS A 1 316 ? -31.987 -1.277 0.524 1.00 95.00 316 LYS A N 1
ATOM 2601 C CA . LYS A 1 316 ? -33.213 -1.916 1.020 1.00 95.00 316 LYS A CA 1
ATOM 2602 C C . LYS A 1 316 ? -33.101 -2.244 2.506 1.00 95.00 316 LYS A C 1
ATOM 2604 O O . LYS A 1 316 ? -34.057 -1.990 3.236 1.00 95.00 316 LYS A O 1
ATOM 2609 N N . ASN A 1 317 ? -31.962 -2.770 2.949 1.00 91.00 317 ASN A N 1
ATOM 2610 C CA . ASN A 1 317 ? -31.729 -3.096 4.355 1.00 91.00 317 ASN A CA 1
ATOM 2611 C C . ASN A 1 317 ? -31.808 -1.835 5.228 1.00 91.00 317 ASN A C 1
ATOM 2613 O O . ASN A 1 317 ? -32.541 -1.825 6.213 1.00 91.00 317 ASN A O 1
ATOM 2617 N N . ILE A 1 318 ? -31.190 -0.733 4.796 1.00 88.88 318 ILE A N 1
ATOM 2618 C CA . ILE A 1 318 ? -31.278 0.559 5.494 1.00 88.88 318 ILE A CA 1
ATOM 2619 C C . ILE A 1 318 ? -32.716 1.097 5.510 1.00 88.88 318 ILE A C 1
ATOM 2621 O O . ILE A 1 318 ? -33.196 1.563 6.543 1.00 88.88 318 ILE A O 1
ATOM 2625 N N . LYS A 1 319 ? -33.447 1.022 4.389 1.00 91.06 319 LYS A N 1
ATOM 2626 C CA . LYS A 1 319 ? -34.859 1.447 4.330 1.00 91.06 319 LYS A CA 1
ATOM 2627 C C . LYS A 1 319 ? -35.742 0.619 5.265 1.00 91.06 319 LYS A C 1
ATOM 2629 O O . LYS A 1 319 ? -36.566 1.196 5.970 1.00 91.06 319 LYS A O 1
ATOM 2634 N N . ALA A 1 320 ? -35.546 -0.699 5.308 1.00 89.38 320 ALA A N 1
ATOM 2635 C CA . ALA A 1 320 ? -36.267 -1.592 6.210 1.00 89.38 320 ALA A CA 1
ATOM 2636 C C . ALA A 1 320 ? -35.959 -1.272 7.682 1.00 89.38 320 ALA A C 1
ATOM 2638 O O . ALA A 1 320 ? -36.876 -1.188 8.497 1.00 89.38 320 ALA A O 1
ATOM 2639 N N . GLU A 1 321 ? -34.695 -1.008 8.019 1.00 83.56 321 GLU A N 1
ATOM 2640 C CA . GLU A 1 321 ? -34.302 -0.562 9.360 1.00 83.56 321 GLU A CA 1
ATOM 2641 C C . GLU A 1 321 ? -34.972 0.766 9.749 1.00 83.56 321 GLU A C 1
ATOM 2643 O O . GLU A 1 321 ? -35.431 0.913 10.884 1.00 83.56 321 GLU A O 1
ATOM 2648 N N . ILE A 1 322 ? -35.090 1.715 8.814 1.00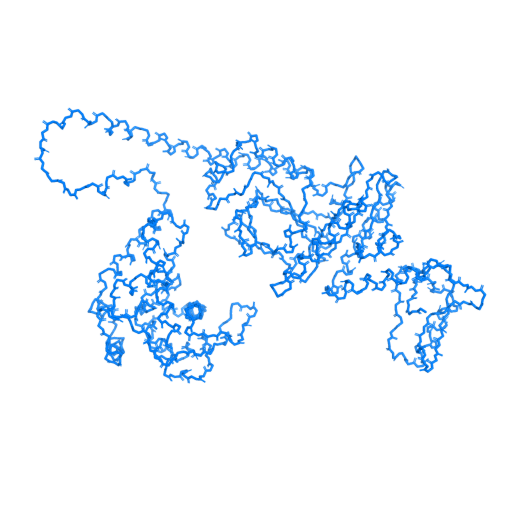 82.38 322 ILE A N 1
ATOM 2649 C CA . ILE A 1 322 ? -35.783 2.994 9.036 1.00 82.38 322 ILE A CA 1
ATOM 2650 C C . ILE A 1 322 ? -37.295 2.789 9.223 1.00 82.38 322 ILE A C 1
ATOM 2652 O O . ILE A 1 322 ? -37.894 3.422 10.094 1.00 82.38 322 ILE A O 1
ATOM 2656 N N . GLU A 1 323 ? -37.935 1.923 8.434 1.00 84.06 323 GLU A N 1
ATOM 2657 C CA . GLU A 1 323 ? -39.375 1.645 8.545 1.00 84.06 323 GLU A CA 1
ATOM 2658 C C . GLU A 1 323 ? -39.742 0.941 9.851 1.00 84.06 323 GLU A C 1
ATOM 2660 O O . GLU A 1 323 ? -40.732 1.318 10.476 1.00 84.06 323 GLU A O 1
ATOM 2665 N N . VAL A 1 324 ? -38.913 0.006 10.326 1.00 83.62 324 VAL A N 1
ATOM 2666 C CA . VAL A 1 324 ? -39.079 -0.624 11.648 1.00 83.62 324 VAL A CA 1
ATOM 2667 C C . VAL A 1 324 ? -38.975 0.413 12.778 1.00 83.62 324 VAL A C 1
ATOM 2669 O O . VAL A 1 324 ? -39.654 0.291 13.796 1.00 83.62 324 VAL A O 1
ATOM 2672 N N . GLN A 1 325 ? -38.193 1.480 12.589 1.00 70.50 325 GLN A N 1
ATOM 2673 C CA . GLN A 1 325 ? -38.025 2.554 13.575 1.00 70.50 325 GLN A CA 1
ATOM 2674 C C . GLN A 1 325 ? -39.122 3.639 13.533 1.00 70.50 325 GLN A C 1
ATOM 2676 O O . GLN A 1 325 ? -39.289 4.364 14.518 1.00 70.50 325 GLN A O 1
ATOM 2681 N N . LYS A 1 326 ? -39.892 3.777 12.441 1.00 74.44 326 LYS A N 1
ATOM 2682 C CA . LYS A 1 326 ? -40.982 4.775 12.324 1.00 74.44 326 LYS A CA 1
ATOM 2683 C C . LYS A 1 326 ? -42.084 4.649 13.398 1.00 74.44 326 LYS A C 1
ATOM 2685 O O . LYS A 1 326 ? -42.350 5.659 14.054 1.00 74.44 326 LYS A O 1
ATOM 2690 N N . PRO A 1 327 ? -42.688 3.470 13.662 1.00 61.84 327 PRO A N 1
ATOM 2691 C CA . PRO A 1 327 ? -43.752 3.346 14.665 1.00 61.84 327 PRO A CA 1
ATOM 2692 C C . PRO A 1 327 ? -43.255 3.555 16.104 1.00 61.84 327 PRO A C 1
ATOM 2694 O O . PRO A 1 327 ? -44.031 3.934 16.981 1.00 61.84 327 PRO A O 1
ATOM 2697 N N . GLU A 1 328 ? -41.960 3.357 16.371 1.00 57.31 328 GLU A N 1
ATOM 2698 C CA . GLU A 1 328 ? -41.375 3.693 17.672 1.00 57.31 328 GLU A CA 1
ATOM 2699 C C . GLU A 1 328 ? -41.181 5.205 17.858 1.00 57.31 328 GLU A C 1
ATOM 2701 O O . GLU A 1 328 ? -41.334 5.700 18.974 1.00 57.31 328 GLU A O 1
ATOM 2706 N N . ARG A 1 329 ? -40.897 5.958 16.785 1.00 54.03 329 ARG A N 1
ATOM 2707 C CA . ARG A 1 329 ? -40.770 7.427 16.837 1.00 54.03 329 ARG A CA 1
ATOM 2708 C C . ARG A 1 329 ? -42.123 8.128 16.990 1.00 54.03 329 ARG A C 1
ATOM 2710 O O . ARG A 1 329 ? -42.212 9.106 17.729 1.00 54.03 329 ARG A O 1
ATOM 2717 N N . GLU A 1 330 ? -43.182 7.616 16.367 1.00 59.91 330 GLU A N 1
ATOM 2718 C CA . GLU A 1 330 ? -44.536 8.189 16.480 1.00 59.91 330 GLU A CA 1
ATOM 2719 C C . GLU A 1 330 ? -45.159 7.991 17.875 1.00 59.91 330 GLU A C 1
ATOM 2721 O O . GLU A 1 330 ? -45.844 8.886 18.378 1.00 59.91 330 GLU A O 1
ATOM 2726 N N . LYS A 1 331 ? -44.840 6.890 18.572 1.00 57.56 331 LYS A N 1
ATOM 2727 C CA . LYS A 1 331 ? -45.239 6.677 19.980 1.00 57.56 331 LYS A CA 1
ATOM 2728 C C . LYS A 1 331 ? -44.552 7.633 20.965 1.00 57.56 331 LYS A C 1
ATOM 2730 O O . LYS A 1 331 ? -45.115 7.949 22.007 1.00 57.56 331 LYS A O 1
ATOM 2735 N N . VAL A 1 332 ? -43.355 8.126 20.642 1.00 54.03 332 VAL A N 1
ATOM 2736 C CA . VAL A 1 332 ? -42.624 9.108 21.469 1.00 54.03 332 VAL A CA 1
ATOM 2737 C C . VAL A 1 332 ? -43.145 10.537 21.254 1.00 54.03 332 VAL A C 1
ATOM 2739 O O . VAL A 1 332 ? -43.069 11.365 22.161 1.00 54.03 332 VAL A O 1
ATOM 2742 N N . LEU A 1 333 ? -43.705 10.834 20.077 1.00 49.22 333 LEU A N 1
ATOM 2743 C CA . LEU A 1 333 ? -44.293 12.141 19.759 1.00 49.22 333 LEU A CA 1
ATOM 2744 C C . LEU A 1 333 ? -45.725 12.302 20.289 1.00 49.22 333 LEU A C 1
ATOM 2746 O O . LEU A 1 333 ? -46.087 13.400 20.698 1.00 49.22 333 LEU A O 1
ATOM 2750 N N . THR A 1 334 ? -46.508 11.223 20.349 1.00 51.81 334 THR A N 1
ATOM 2751 C CA . THR A 1 334 ? -47.890 11.232 20.877 1.00 51.81 334 THR A CA 1
ATOM 2752 C C . THR A 1 334 ? -47.977 11.123 22.406 1.00 51.81 334 THR A C 1
ATOM 2754 O O . THR A 1 334 ? -49.008 11.444 22.982 1.00 51.81 334 THR A O 1
ATOM 2757 N N . GLY A 1 335 ? -46.891 10.751 23.094 1.00 47.50 335 GLY A N 1
ATOM 2758 C CA . GLY A 1 335 ? -46.825 10.680 24.563 1.00 47.50 335 GLY A CA 1
ATOM 2759 C C . GLY A 1 335 ? -46.472 11.993 25.282 1.00 47.50 335 GLY A C 1
ATOM 2760 O O . GLY A 1 335 ? -46.116 11.952 26.460 1.00 47.50 335 GLY A O 1
ATOM 2761 N N . LYS A 1 336 ? -46.495 13.148 24.597 1.00 45.53 336 LYS A N 1
ATOM 2762 C CA . LYS A 1 336 ? -46.072 14.450 25.157 1.00 45.53 336 LYS A CA 1
ATOM 2763 C C . LYS A 1 336 ? -47.193 15.328 25.738 1.00 45.53 336 LYS A C 1
ATOM 2765 O O . LYS A 1 336 ? -46.857 16.332 26.359 1.00 45.53 336 LYS A O 1
ATOM 2770 N N . ASP A 1 337 ? -48.463 14.932 25.647 1.00 47.50 337 ASP A N 1
ATOM 2771 C CA . ASP A 1 337 ? -49.588 15.759 26.130 1.00 47.50 337 ASP A CA 1
ATOM 2772 C C . ASP A 1 337 ? -50.021 15.512 27.594 1.00 47.50 337 ASP A C 1
ATOM 2774 O O . ASP A 1 337 ? -50.879 16.224 28.104 1.00 47.50 337 ASP A O 1
ATOM 2778 N N . GLU A 1 338 ? -49.394 14.590 28.337 1.00 44.56 338 GLU A N 1
ATOM 2779 C CA . GLU A 1 338 ? -49.802 14.267 29.726 1.00 44.56 338 GLU A CA 1
ATOM 2780 C C . GLU A 1 338 ? -48.815 14.692 30.832 1.00 44.56 338 GLU A C 1
ATOM 2782 O O . GLU A 1 338 ? -48.873 14.192 31.955 1.00 44.56 338 GLU A O 1
ATOM 2787 N N . ARG A 1 339 ? -47.896 15.634 30.586 1.00 44.53 339 ARG A N 1
ATOM 2788 C CA . ARG A 1 339 ? -46.950 16.092 31.631 1.00 44.53 339 ARG A CA 1
ATOM 2789 C C . ARG A 1 339 ? -46.961 17.600 31.848 1.00 44.53 339 ARG A C 1
ATOM 2791 O O . ARG A 1 339 ? -45.942 18.270 31.728 1.00 44.53 339 ARG A O 1
ATOM 2798 N N . ALA A 1 340 ? -48.119 18.102 32.266 1.00 38.56 340 ALA A N 1
ATOM 2799 C CA . ALA A 1 340 ? -48.260 19.367 32.983 1.00 38.56 340 ALA A CA 1
ATOM 2800 C C . ALA A 1 340 ? -48.388 19.108 34.495 1.00 38.56 340 ALA A C 1
ATOM 2802 O O . ALA A 1 340 ? -49.396 19.437 35.109 1.00 38.56 340 ALA A O 1
ATOM 2803 N N . ASN A 1 341 ? -47.394 18.460 35.105 1.00 42.78 341 ASN A N 1
ATOM 2804 C CA . ASN A 1 341 ? -47.163 18.582 36.542 1.00 42.78 341 ASN A CA 1
ATOM 2805 C C . ASN A 1 341 ? -45.781 18.036 36.911 1.00 42.78 341 ASN A C 1
ATOM 2807 O O . ASN A 1 341 ? -45.366 17.008 36.382 1.00 42.78 341 ASN A O 1
ATOM 2811 N N . ILE A 1 342 ? -45.141 18.692 37.881 1.00 39.19 342 ILE A N 1
ATOM 2812 C CA . ILE A 1 342 ? -43.832 18.392 38.495 1.00 39.19 342 ILE A CA 1
ATOM 2813 C C . ILE A 1 342 ? -42.659 19.192 37.899 1.00 39.19 342 ILE A C 1
ATOM 2815 O O . ILE A 1 342 ? -41.819 18.722 37.134 1.00 39.19 342 ILE A O 1
ATOM 2819 N N . HIS A 1 343 ? -42.594 20.440 38.364 1.00 39.62 343 HIS A N 1
ATOM 2820 C CA . HIS A 1 343 ? -41.360 21.187 38.577 1.00 39.62 343 HIS A CA 1
ATOM 2821 C C . HIS A 1 343 ? -40.580 20.571 39.753 1.00 39.62 343 HIS A C 1
ATOM 2823 O O . HIS A 1 343 ? -41.035 20.677 40.886 1.00 39.62 343 HIS A O 1
ATOM 2829 N N . SER A 1 344 ? -39.403 19.994 39.496 1.00 35.69 344 SER A N 1
ATOM 2830 C CA . SER A 1 344 ? -38.205 20.086 40.356 1.00 35.69 344 SER A CA 1
ATOM 2831 C C . SER A 1 344 ? -37.074 19.234 39.773 1.00 35.69 344 SER A C 1
ATOM 2833 O O . SER A 1 344 ? -37.308 18.087 39.406 1.00 35.69 344 SER A O 1
ATOM 2835 N N . ASN A 1 345 ? -35.857 19.780 39.792 1.00 36.03 345 ASN A N 1
ATOM 2836 C CA . ASN A 1 345 ? -34.556 19.140 39.533 1.00 36.03 345 ASN A CA 1
ATOM 2837 C C . ASN A 1 345 ? -33.970 19.326 38.127 1.00 36.03 345 ASN A C 1
ATOM 2839 O O . ASN A 1 345 ? -33.993 18.470 37.242 1.00 36.03 345 ASN A O 1
ATOM 2843 N N . VAL A 1 346 ? -33.356 20.501 38.007 1.00 39.59 346 VAL A N 1
ATOM 2844 C CA . VAL A 1 346 ? -32.265 20.852 37.102 1.00 39.59 346 VAL A CA 1
ATOM 2845 C C . VAL A 1 346 ? -31.049 19.968 37.426 1.00 39.59 346 VAL A C 1
ATOM 2847 O O . VAL A 1 346 ? -30.174 20.394 38.163 1.00 39.59 346 VAL A O 1
ATOM 2850 N N . GLU A 1 347 ? -31.016 18.721 36.936 1.00 35.38 347 GLU A N 1
ATOM 2851 C CA . GLU A 1 347 ? -29.773 17.911 36.915 1.00 35.38 347 GLU A CA 1
ATOM 2852 C C . GLU A 1 347 ? -29.748 16.709 35.942 1.00 35.38 347 GLU A C 1
ATOM 2854 O O . GLU A 1 347 ? -28.736 16.030 35.840 1.00 35.38 347 GLU A O 1
ATOM 2859 N N . ASN A 1 348 ? -30.793 16.456 35.140 1.00 33.66 348 ASN A N 1
ATOM 2860 C CA . ASN A 1 348 ? -30.865 15.246 34.290 1.00 33.66 348 ASN A CA 1
ATOM 2861 C C . ASN A 1 348 ? -30.821 15.488 32.766 1.00 33.66 348 ASN A C 1
ATOM 2863 O O . ASN A 1 348 ? -31.291 14.660 31.985 1.00 33.66 348 ASN A O 1
ATOM 2867 N N . LEU A 1 349 ? -30.244 16.600 32.302 1.00 34.97 349 LEU A N 1
ATOM 2868 C CA . LEU A 1 349 ? -30.275 16.977 30.878 1.00 34.97 349 LEU A CA 1
ATOM 2869 C C . LEU A 1 349 ? -29.170 16.379 29.984 1.00 34.97 349 LEU A C 1
ATOM 2871 O O . LEU A 1 349 ? -29.070 16.768 28.824 1.00 34.97 349 LEU A O 1
ATOM 2875 N N . THR A 1 350 ? -28.408 15.377 30.438 1.00 36.59 350 THR A N 1
ATOM 2876 C CA . THR A 1 350 ? -27.277 14.829 29.648 1.00 36.59 350 THR A CA 1
ATOM 2877 C C . THR A 1 350 ? -27.389 13.348 29.266 1.00 36.59 350 THR A C 1
ATOM 2879 O O . THR A 1 350 ? -26.418 12.776 28.783 1.00 36.59 350 THR A O 1
ATOM 2882 N N . ILE A 1 351 ? -28.554 12.704 29.434 1.00 42.72 351 ILE A N 1
ATOM 2883 C CA . ILE A 1 351 ? -28.71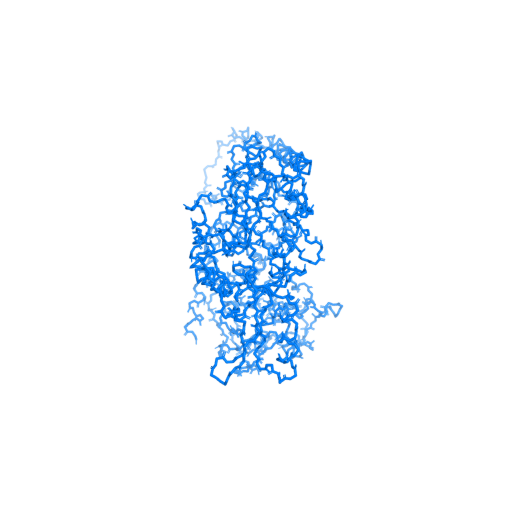5 11.262 29.119 1.00 42.72 351 ILE A CA 1
ATOM 2884 C C . ILE A 1 351 ? -29.831 10.960 28.089 1.00 42.72 351 ILE A C 1
ATOM 2886 O O . ILE A 1 351 ? -29.882 9.869 27.530 1.00 42.72 351 ILE A O 1
ATOM 2890 N N . SER A 1 352 ? -30.674 11.921 27.696 1.00 35.62 352 SER A N 1
ATOM 2891 C CA . SER A 1 352 ? -31.877 11.627 26.884 1.00 35.62 352 SER A CA 1
ATOM 2892 C C . SER A 1 352 ? -31.724 11.715 25.348 1.00 35.62 352 SER A C 1
ATOM 2894 O O . SER A 1 352 ? -32.726 11.883 24.652 1.00 35.62 352 SER A O 1
ATOM 2896 N N . GLN A 1 353 ? -30.520 11.597 24.778 1.00 39.75 353 GLN A N 1
ATOM 2897 C CA . GLN A 1 353 ? -30.346 11.595 23.307 1.00 39.75 353 GLN A CA 1
ATOM 2898 C C . GLN A 1 353 ? -29.602 10.385 22.731 1.00 39.75 353 GLN A C 1
ATOM 2900 O O . GLN A 1 353 ? -29.255 10.380 21.551 1.00 39.75 353 GLN A O 1
ATOM 2905 N N . ARG A 1 354 ? -29.401 9.315 23.507 1.00 45.22 354 ARG A N 1
ATOM 2906 C CA . ARG A 1 354 ? -28.823 8.078 22.971 1.00 45.22 354 ARG A CA 1
ATOM 2907 C C . ARG A 1 354 ? -29.901 7.040 22.650 1.00 45.22 354 ARG A C 1
ATOM 2909 O O . ARG A 1 354 ? -30.678 6.660 23.514 1.00 45.22 354 ARG A O 1
ATOM 2916 N N . GLN A 1 355 ? -29.807 6.551 21.410 1.00 41.53 355 GLN A N 1
ATOM 2917 C CA . GLN A 1 355 ? -30.371 5.325 20.831 1.00 41.53 355 GLN A CA 1
ATOM 2918 C C . GLN A 1 355 ? -31.744 5.427 20.156 1.00 41.53 355 GLN A C 1
ATOM 2920 O O . GLN A 1 355 ? -32.770 5.639 20.794 1.00 41.53 355 GLN A O 1
ATOM 2925 N N . LYS A 1 356 ? -31.739 5.161 18.842 1.00 43.25 356 LYS A N 1
ATOM 2926 C CA . LYS A 1 356 ? -32.421 3.998 18.241 1.00 43.25 356 LYS A CA 1
ATOM 2927 C C . LYS A 1 356 ? -32.108 3.927 16.740 1.00 43.25 356 LYS A C 1
ATOM 2929 O O . LYS A 1 356 ? -32.944 4.251 15.910 1.00 43.25 356 LYS A O 1
ATOM 2934 N N . SER A 1 357 ? -30.887 3.519 16.406 1.00 39.75 357 SER A N 1
ATOM 2935 C CA . SER A 1 357 ? -30.679 2.480 15.396 1.00 39.75 357 SER A CA 1
ATOM 2936 C C . SER A 1 357 ? -30.304 1.231 16.184 1.00 39.75 357 SER A C 1
ATOM 2938 O O . SER A 1 357 ? -29.504 1.312 17.117 1.00 39.75 357 SER A O 1
ATOM 2940 N N . ILE A 1 358 ? -30.968 0.107 15.919 1.00 44.03 358 ILE A N 1
ATOM 2941 C CA . ILE A 1 358 ? -30.632 -1.158 16.578 1.00 44.03 358 ILE A CA 1
ATOM 2942 C C . ILE A 1 358 ? -29.229 -1.513 16.080 1.00 44.03 358 ILE A C 1
ATOM 2944 O O . ILE A 1 358 ? -29.068 -1.690 14.872 1.00 44.03 358 ILE A O 1
ATOM 2948 N N . PRO A 1 359 ? -28.204 -1.564 16.946 1.00 49.84 359 PRO A N 1
ATOM 2949 C CA . PRO A 1 359 ? -26.874 -1.927 16.498 1.00 49.84 359 PRO A CA 1
ATOM 2950 C C . PRO A 1 359 ? -26.947 -3.344 15.929 1.00 49.84 359 PRO A C 1
ATOM 2952 O O . PRO A 1 359 ? -27.485 -4.248 16.574 1.00 49.84 359 PRO A O 1
ATOM 2955 N N . THR A 1 360 ? -26.416 -3.551 14.724 1.00 63.09 360 THR A N 1
ATOM 2956 C CA . THR A 1 360 ? -26.170 -4.897 14.190 1.00 63.09 360 THR A CA 1
ATOM 2957 C C . THR A 1 360 ? -25.439 -5.718 15.255 1.00 63.09 360 THR A C 1
ATOM 2959 O O . THR A 1 360 ? -24.662 -5.162 16.032 1.00 63.09 360 THR A O 1
ATOM 2962 N N . GLY A 1 361 ? -25.644 -7.039 15.302 1.00 73.69 361 GLY A N 1
ATOM 2963 C CA . GLY A 1 361 ? -25.089 -7.880 16.377 1.00 73.69 361 GLY A CA 1
ATOM 2964 C C . GLY A 1 361 ? -23.580 -7.700 16.621 1.00 73.69 361 GLY A C 1
ATOM 2965 O O . GLY A 1 361 ? -23.127 -7.816 17.754 1.00 73.69 361 GLY A O 1
ATOM 2966 N N . ALA A 1 362 ? -22.812 -7.336 15.587 1.00 75.94 362 ALA A N 1
ATOM 2967 C CA . ALA A 1 362 ? -21.395 -6.997 15.706 1.00 75.94 362 ALA A CA 1
ATOM 2968 C C . ALA A 1 362 ? -21.136 -5.661 16.429 1.00 75.94 362 ALA A C 1
ATOM 2970 O O . ALA A 1 362 ? -20.279 -5.613 17.306 1.00 75.94 362 ALA A O 1
ATOM 2971 N N . VAL A 1 363 ? -21.890 -4.603 16.109 1.00 77.25 363 VAL A N 1
ATOM 2972 C CA . VAL A 1 363 ? -21.774 -3.295 16.777 1.00 77.25 363 VAL A CA 1
ATOM 2973 C C . VAL A 1 363 ? -22.238 -3.407 18.223 1.00 77.25 363 VAL A C 1
ATOM 2975 O O . VAL A 1 363 ? -21.592 -2.862 19.109 1.00 77.25 363 VAL A O 1
ATOM 2978 N N . LEU A 1 364 ? -23.311 -4.160 18.493 1.00 79.38 364 LEU A N 1
ATOM 2979 C CA . LEU A 1 364 ? -23.756 -4.392 19.867 1.00 79.38 364 LEU A CA 1
ATOM 2980 C C . LEU A 1 364 ? -22.680 -5.123 20.679 1.00 79.38 364 LEU A C 1
ATOM 2982 O O . LEU A 1 364 ? -22.381 -4.707 21.790 1.00 79.38 364 LEU A O 1
ATOM 2986 N N . ALA A 1 365 ? -22.056 -6.159 20.107 1.00 84.38 365 ALA A N 1
ATOM 2987 C CA . ALA A 1 365 ? -20.962 -6.875 20.757 1.00 84.38 365 ALA A CA 1
ATOM 2988 C C . ALA A 1 365 ? -19.734 -5.980 21.004 1.00 84.38 365 ALA A C 1
ATOM 2990 O O . ALA A 1 365 ? -19.103 -6.089 22.054 1.00 84.38 365 ALA A O 1
ATOM 2991 N N . GLU A 1 366 ? -19.404 -5.085 20.068 1.00 85.81 366 GLU A N 1
ATOM 2992 C CA . GLU A 1 366 ? -18.322 -4.109 20.232 1.00 85.81 366 GLU A CA 1
ATOM 2993 C C . GLU A 1 366 ? -18.639 -3.100 21.342 1.00 85.81 366 GLU A C 1
ATOM 2995 O O . GLU A 1 366 ? -17.818 -2.901 22.233 1.00 85.81 366 GLU A O 1
ATOM 3000 N N . VAL A 1 367 ? -19.851 -2.533 21.346 1.00 84.94 367 VAL A N 1
ATOM 3001 C CA . VAL A 1 367 ? -20.330 -1.630 22.404 1.00 84.94 367 VAL A CA 1
ATOM 3002 C C . VAL A 1 367 ? -20.259 -2.319 23.761 1.00 84.94 367 VAL A C 1
ATOM 3004 O O . VAL A 1 367 ? -19.678 -1.764 24.689 1.00 84.94 367 VAL A O 1
ATOM 3007 N N . THR A 1 368 ? -20.785 -3.541 23.873 1.00 90.06 368 THR A N 1
ATOM 3008 C CA . THR A 1 368 ? -20.737 -4.320 25.113 1.00 90.06 368 THR A CA 1
ATOM 3009 C C . THR A 1 368 ? -19.299 -4.539 25.575 1.00 90.06 368 THR A C 1
ATOM 3011 O O . THR A 1 368 ? -18.997 -4.254 26.729 1.00 90.06 368 THR A O 1
ATOM 3014 N N . ALA A 1 369 ? -18.389 -4.947 24.687 1.00 89.69 369 ALA A N 1
ATOM 3015 C CA . ALA A 1 369 ? -16.992 -5.176 25.053 1.00 89.69 369 ALA A CA 1
ATOM 3016 C C . ALA A 1 369 ? -16.270 -3.888 25.499 1.00 89.69 369 ALA A C 1
ATOM 3018 O O . ALA A 1 369 ? -15.507 -3.904 26.467 1.00 89.69 369 ALA A O 1
ATOM 3019 N N . VAL A 1 370 ? -16.525 -2.759 24.829 1.00 90.56 370 VAL A N 1
ATOM 3020 C CA . VAL A 1 370 ? -15.969 -1.444 25.195 1.00 90.56 370 VAL A CA 1
ATOM 3021 C C . VAL A 1 370 ? -16.515 -0.969 26.544 1.00 90.56 370 VAL A C 1
ATOM 3023 O O . VAL A 1 370 ? -15.758 -0.420 27.354 1.00 90.56 370 VAL A O 1
ATOM 3026 N N . THR A 1 371 ? -17.808 -1.179 26.806 1.00 91.38 371 THR A N 1
ATOM 3027 C CA . THR A 1 371 ? -18.448 -0.849 28.085 1.00 91.38 371 THR A CA 1
ATOM 3028 C C . THR A 1 371 ? -17.903 -1.718 29.213 1.00 91.38 371 THR A C 1
ATOM 3030 O O . THR A 1 371 ? -17.409 -1.171 30.191 1.00 91.38 371 THR A O 1
ATOM 3033 N N . GLU A 1 372 ? -17.870 -3.042 29.053 1.00 93.94 372 GLU A N 1
ATOM 3034 C CA . GLU A 1 372 ? -17.323 -3.966 30.057 1.00 93.94 372 GLU A CA 1
ATOM 3035 C C . GLU A 1 372 ? -15.869 -3.636 30.403 1.00 93.94 372 GLU A C 1
ATOM 3037 O O . GLU A 1 372 ? -15.475 -3.627 31.571 1.00 93.94 372 GLU A O 1
ATOM 3042 N N . TYR A 1 373 ? -15.060 -3.321 29.391 1.00 96.06 373 TYR A N 1
ATOM 3043 C CA . TYR A 1 373 ? -13.670 -2.956 29.611 1.00 96.06 373 TYR A CA 1
ATOM 3044 C C . TYR A 1 373 ? -13.516 -1.575 30.265 1.00 96.06 373 TYR A C 1
ATOM 3046 O O . TYR A 1 373 ? -12.655 -1.386 31.123 1.00 96.06 373 TYR A O 1
ATOM 3054 N N . THR A 1 374 ? -14.372 -0.615 29.910 1.00 93.31 374 THR A N 1
ATOM 3055 C CA . THR A 1 374 ? -14.447 0.679 30.601 1.00 93.31 374 THR A CA 1
ATOM 3056 C C . THR A 1 374 ? -14.772 0.497 32.078 1.00 93.31 374 THR A C 1
ATOM 3058 O O . THR A 1 374 ? -14.104 1.082 32.930 1.00 93.31 374 THR A O 1
ATOM 3061 N N . ASP A 1 375 ? -15.791 -0.302 32.376 1.00 95.38 375 ASP A N 1
ATOM 3062 C CA . ASP A 1 375 ? -16.250 -0.540 33.738 1.00 95.38 375 ASP A CA 1
ATOM 3063 C C . ASP A 1 375 ? -15.157 -1.229 34.546 1.00 95.38 375 ASP A C 1
ATOM 3065 O O . ASP A 1 375 ? -14.843 -0.782 35.646 1.00 95.38 375 ASP A O 1
ATOM 3069 N N . TYR A 1 376 ? -14.484 -2.216 33.947 1.00 96.81 376 TYR A N 1
ATOM 3070 C CA . TYR A 1 376 ? -13.294 -2.839 34.513 1.00 96.81 376 TYR A CA 1
ATOM 3071 C C . TYR A 1 376 ? -12.205 -1.818 34.879 1.00 96.81 376 TYR A C 1
ATOM 3073 O O . TYR A 1 376 ? -11.678 -1.862 35.992 1.00 96.81 376 TYR A O 1
ATOM 3081 N N . LEU A 1 377 ? -11.867 -0.889 33.977 1.00 96.12 377 LEU A N 1
ATOM 3082 C CA . LEU A 1 377 ? -10.850 0.130 34.248 1.00 96.12 377 LEU A CA 1
ATOM 3083 C C . LEU A 1 377 ? -11.279 1.080 35.372 1.00 96.12 377 LEU A C 1
ATOM 3085 O O . LEU A 1 377 ? -10.466 1.404 36.235 1.00 96.12 377 LEU A O 1
ATOM 3089 N N . ASN A 1 378 ? -12.550 1.483 35.401 1.00 94.38 378 ASN A N 1
ATOM 3090 C CA . ASN A 1 378 ? -13.095 2.386 36.417 1.00 94.38 378 ASN A CA 1
ATOM 3091 C C . ASN A 1 378 ? -13.199 1.721 37.801 1.00 94.38 378 ASN A C 1
ATOM 3093 O O . ASN A 1 378 ? -12.954 2.364 38.827 1.00 94.38 378 ASN A O 1
ATOM 3097 N N . SER A 1 379 ? -13.529 0.429 37.841 1.00 95.00 379 SER A N 1
ATOM 3098 C CA . SER A 1 379 ? -13.653 -0.361 39.069 1.00 95.00 379 SER A CA 1
ATOM 3099 C C . SER A 1 379 ? -12.355 -1.065 39.472 1.00 95.00 379 SER A C 1
ATOM 3101 O O . SER A 1 379 ? -12.363 -1.878 40.398 1.00 95.00 379 SER A O 1
ATOM 3103 N N . PHE A 1 380 ? -11.244 -0.801 38.780 1.00 97.00 380 PHE A N 1
ATOM 3104 C CA . PHE A 1 380 ? -9.972 -1.464 39.035 1.00 97.00 380 PHE A CA 1
ATOM 3105 C C . PHE A 1 380 ? -9.519 -1.276 40.491 1.00 97.00 380 PHE A C 1
ATOM 3107 O O . PHE A 1 380 ? -9.454 -0.153 41.005 1.00 97.00 380 PHE A O 1
ATOM 3114 N N . SER A 1 381 ? -9.152 -2.386 41.134 1.00 97.12 381 SER A N 1
ATOM 3115 C CA . SER A 1 381 ? -8.510 -2.417 42.448 1.00 97.12 381 SER A CA 1
ATOM 3116 C C . SER A 1 381 ? -7.548 -3.601 42.544 1.00 97.12 381 SER A C 1
ATOM 3118 O O . SER A 1 381 ? -7.789 -4.661 41.962 1.00 97.12 381 SER A O 1
ATOM 3120 N N . LEU A 1 382 ? -6.472 -3.432 43.314 1.00 97.12 382 LEU A N 1
ATOM 3121 C CA . LEU A 1 382 ? -5.458 -4.474 43.507 1.00 97.12 382 LEU A CA 1
ATOM 3122 C C . LEU A 1 382 ? -6.046 -5.736 44.156 1.00 97.12 382 LEU A C 1
ATOM 3124 O O . LEU A 1 382 ? -5.709 -6.849 43.765 1.00 97.12 382 LEU A O 1
ATOM 3128 N N . GLU A 1 383 ? -6.977 -5.569 45.096 1.00 97.38 383 GLU A N 1
ATOM 3129 C CA . GLU A 1 383 ? -7.653 -6.678 45.778 1.00 97.38 383 GLU A CA 1
ATOM 3130 C C . GLU A 1 383 ? -8.516 -7.511 44.819 1.00 97.38 383 GLU A C 1
ATOM 3132 O O . GLU A 1 383 ? -8.470 -8.743 44.835 1.00 97.38 383 GLU A O 1
ATOM 3137 N N . THR A 1 384 ? -9.253 -6.851 43.919 1.00 95.50 384 THR A N 1
ATOM 3138 C CA . THR A 1 384 ? -10.067 -7.551 42.913 1.00 95.50 384 THR A CA 1
ATOM 3139 C C . THR A 1 384 ? -9.193 -8.333 41.934 1.00 95.50 384 THR A C 1
ATOM 3141 O O . THR A 1 384 ? -9.558 -9.440 41.537 1.00 95.50 384 THR A O 1
ATOM 3144 N N . GLU A 1 385 ? -8.024 -7.802 41.572 1.00 95.94 385 GLU A N 1
ATOM 3145 C CA . GLU A 1 385 ? -7.071 -8.507 40.713 1.00 95.94 385 GLU A CA 1
ATOM 3146 C C . GLU A 1 385 ? -6.443 -9.713 41.405 1.00 95.94 385 GLU A C 1
ATOM 3148 O O . GLU A 1 385 ? -6.397 -10.797 40.821 1.00 95.94 385 GLU A O 1
ATOM 3153 N N . LEU A 1 386 ? -6.047 -9.568 42.672 1.00 96.38 386 LEU A N 1
ATOM 3154 C CA . LEU A 1 386 ? -5.540 -10.678 43.475 1.00 96.38 386 LEU A CA 1
ATOM 3155 C C . LEU A 1 386 ? -6.538 -11.839 43.508 1.00 96.38 386 LEU A C 1
ATOM 3157 O O . LEU A 1 386 ? -6.139 -12.994 43.384 1.00 96.38 386 LEU A O 1
ATOM 3161 N N . ASN A 1 387 ? -7.840 -11.570 43.597 1.00 96.81 387 ASN A N 1
ATOM 3162 C CA . ASN A 1 387 ? -8.863 -12.620 43.624 1.00 96.81 387 ASN A CA 1
ATOM 3163 C C . ASN A 1 387 ? -8.947 -13.460 42.334 1.00 96.81 387 ASN A C 1
ATOM 3165 O O . ASN A 1 387 ? -9.472 -14.572 42.374 1.00 96.81 387 ASN A O 1
ATOM 3169 N N . LYS A 1 388 ? -8.383 -12.988 41.214 1.00 96.06 388 LYS A N 1
ATOM 3170 C CA . LYS A 1 388 ? -8.312 -13.723 39.934 1.00 96.06 388 LYS A CA 1
ATOM 3171 C C . LYS A 1 388 ? -7.062 -14.611 39.814 1.00 96.06 388 LYS A C 1
ATOM 3173 O O . LYS A 1 388 ? -6.952 -15.414 38.881 1.00 96.06 388 LYS A O 1
ATOM 3178 N N . MET A 1 389 ? -6.111 -14.460 40.734 1.00 97.31 389 MET A N 1
ATOM 3179 C CA . MET A 1 389 ? -4.782 -15.069 40.687 1.00 97.31 389 MET A CA 1
ATOM 3180 C C . MET A 1 389 ? -4.690 -16.346 41.537 1.00 97.31 389 MET A C 1
ATOM 3182 O O . MET A 1 389 ? -5.299 -16.466 42.603 1.00 97.31 389 MET A O 1
ATOM 3186 N N . THR A 1 390 ? -3.879 -17.297 41.077 1.00 96.06 390 THR A N 1
ATOM 3187 C CA . THR A 1 390 ? -3.403 -18.448 41.869 1.00 96.06 390 THR A CA 1
ATOM 3188 C C . THR A 1 390 ? -2.506 -18.000 43.021 1.00 96.06 390 THR A C 1
ATOM 3190 O O . THR A 1 390 ? -2.117 -16.837 43.109 1.00 96.06 390 THR A O 1
ATOM 3193 N N . LYS A 1 391 ? -2.158 -18.915 43.931 1.00 96.50 391 LYS A N 1
ATOM 3194 C CA . LYS A 1 391 ? -1.298 -18.597 45.078 1.00 96.50 391 LYS A CA 1
ATOM 3195 C C . LYS A 1 391 ? 0.082 -18.098 44.632 1.00 96.50 391 LYS A C 1
ATOM 3197 O O . LYS A 1 391 ? 0.590 -17.131 45.194 1.00 96.50 391 LYS A O 1
ATOM 3202 N N . GLU A 1 392 ? 0.651 -18.728 43.613 1.00 95.56 392 GLU A N 1
ATOM 3203 C CA . GLU A 1 392 ? 1.945 -18.389 43.025 1.00 95.56 392 GLU A CA 1
ATOM 3204 C C . GLU A 1 392 ? 1.880 -17.027 42.320 1.00 95.56 392 GLU A C 1
ATOM 3206 O O . GLU A 1 392 ? 2.700 -16.153 42.584 1.00 95.56 392 GLU A O 1
ATOM 3211 N N . GLU A 1 393 ? 0.843 -16.797 41.509 1.00 96.50 393 GLU A N 1
ATOM 3212 C CA . GLU A 1 393 ? 0.602 -15.505 40.853 1.00 96.50 393 GLU A CA 1
ATOM 3213 C C . GLU A 1 393 ? 0.405 -14.370 41.874 1.00 96.50 393 GLU A C 1
ATOM 3215 O O . GLU A 1 393 ? 0.953 -13.288 41.687 1.00 96.50 393 GLU A O 1
ATOM 3220 N N . LYS A 1 394 ? -0.310 -14.610 42.985 1.00 97.56 394 LYS A N 1
ATOM 3221 C CA . LYS A 1 394 ? -0.472 -13.633 44.079 1.00 97.56 394 LYS A CA 1
ATOM 3222 C C . LYS A 1 394 ? 0.859 -13.274 44.728 1.00 97.56 394 LYS A C 1
ATOM 3224 O O . LYS A 1 394 ? 1.096 -12.105 45.012 1.00 97.56 394 LYS A O 1
ATOM 3229 N N . PHE A 1 395 ? 1.713 -14.268 44.976 1.00 97.19 395 PHE A N 1
ATOM 3230 C CA . PHE A 1 395 ? 3.042 -14.039 45.540 1.00 97.19 395 PHE A CA 1
ATOM 3231 C C . PHE A 1 395 ? 3.879 -13.154 44.613 1.00 97.19 395 PHE A C 1
ATOM 3233 O O . PHE A 1 395 ? 4.434 -12.149 45.049 1.00 97.19 395 PHE A O 1
ATOM 3240 N N . ILE A 1 396 ? 3.893 -13.482 43.320 1.00 96.56 396 ILE A N 1
ATOM 3241 C CA . ILE A 1 396 ? 4.575 -12.688 42.300 1.00 96.56 396 ILE A CA 1
ATOM 3242 C C . ILE A 1 396 ? 4.019 -11.258 42.248 1.00 96.56 396 ILE A C 1
ATOM 3244 O O . ILE A 1 396 ? 4.783 -10.295 42.279 1.00 96.56 396 ILE A O 1
ATOM 3248 N N . PHE A 1 397 ? 2.693 -11.117 42.184 1.00 97.81 397 PHE A N 1
ATOM 3249 C CA . PHE A 1 397 ? 2.032 -9.821 42.094 1.00 97.81 397 PHE A CA 1
ATOM 3250 C C . PHE A 1 397 ? 2.347 -8.952 43.309 1.00 97.81 397 PHE A C 1
ATOM 3252 O O . PHE A 1 397 ? 2.785 -7.823 43.134 1.00 97.81 397 PHE A O 1
ATOM 3259 N N . ASN A 1 398 ? 2.220 -9.483 44.527 1.00 98.12 398 ASN A N 1
ATOM 3260 C CA . ASN A 1 398 ? 2.525 -8.742 45.752 1.00 98.12 398 ASN A CA 1
ATOM 3261 C C . ASN A 1 398 ? 3.986 -8.278 45.804 1.00 98.12 398 ASN A C 1
ATOM 3263 O O . ASN A 1 398 ? 4.230 -7.127 46.150 1.00 98.12 398 ASN A O 1
ATOM 3267 N N . ASN A 1 399 ? 4.939 -9.117 45.383 1.00 98.12 399 ASN A N 1
ATOM 3268 C CA . ASN A 1 399 ? 6.348 -8.719 45.320 1.00 98.12 399 ASN A CA 1
ATOM 3269 C C . ASN A 1 399 ? 6.572 -7.561 44.336 1.00 98.12 399 ASN A C 1
ATOM 3271 O O . ASN A 1 399 ? 7.349 -6.655 44.623 1.00 98.12 399 ASN A O 1
ATOM 3275 N N . LEU A 1 400 ? 5.898 -7.568 43.181 1.00 98.06 400 LEU A N 1
ATOM 3276 C CA . LEU A 1 400 ? 5.971 -6.463 42.219 1.00 98.06 400 LEU A CA 1
ATOM 3277 C C . LEU A 1 400 ? 5.306 -5.190 42.753 1.00 98.06 400 LEU A C 1
ATOM 3279 O O . LEU A 1 400 ? 5.845 -4.099 42.576 1.00 98.06 400 LEU A O 1
ATOM 3283 N N . ILE A 1 401 ? 4.148 -5.326 43.405 1.00 98.25 401 ILE A N 1
ATOM 3284 C CA . ILE A 1 401 ? 3.439 -4.213 44.041 1.00 98.25 401 ILE A CA 1
ATOM 3285 C C . ILE A 1 401 ? 4.337 -3.551 45.088 1.00 98.25 401 ILE A C 1
ATOM 3287 O O . ILE A 1 401 ? 4.497 -2.335 45.064 1.00 98.25 401 ILE A O 1
ATOM 3291 N N . GLU A 1 402 ? 4.975 -4.338 45.952 1.00 98.12 402 GLU A N 1
ATOM 3292 C CA . GLU A 1 402 ? 5.904 -3.838 46.965 1.00 98.12 402 GLU A CA 1
ATOM 3293 C C . GLU A 1 402 ? 7.149 -3.203 46.328 1.00 98.12 402 GLU A C 1
ATOM 3295 O O . GLU A 1 402 ? 7.491 -2.063 46.644 1.00 98.12 402 GLU A O 1
ATOM 3300 N N . LYS A 1 403 ? 7.782 -3.888 45.365 1.00 97.88 403 LYS A N 1
ATOM 3301 C CA . LYS A 1 403 ? 9.003 -3.429 44.678 1.00 97.88 403 LYS A CA 1
ATOM 3302 C C . LYS A 1 403 ? 8.853 -2.050 44.039 1.00 97.88 403 LYS A C 1
ATOM 3304 O O . LYS A 1 403 ? 9.791 -1.257 44.074 1.00 97.88 403 LYS A O 1
ATOM 3309 N N . TYR A 1 404 ? 7.700 -1.781 43.435 1.00 97.69 404 TYR A N 1
ATOM 3310 C CA . TYR A 1 404 ? 7.421 -0.523 42.742 1.00 97.69 404 TYR A CA 1
ATOM 3311 C C . TYR A 1 404 ? 6.551 0.440 43.561 1.00 97.69 404 TYR A C 1
ATOM 3313 O O . TYR A 1 404 ? 6.169 1.489 43.046 1.00 97.69 404 TYR A O 1
ATOM 3321 N N . ASN A 1 405 ? 6.249 0.105 44.823 1.00 97.62 405 ASN A N 1
ATOM 3322 C CA . ASN A 1 405 ? 5.347 0.854 45.699 1.00 97.62 405 ASN A CA 1
ATOM 3323 C C . ASN A 1 405 ? 4.019 1.215 44.999 1.00 97.62 405 ASN A C 1
ATOM 3325 O O . ASN A 1 405 ? 3.612 2.381 44.924 1.00 97.62 405 ASN A O 1
ATOM 3329 N N . LEU A 1 406 ? 3.388 0.199 44.405 1.00 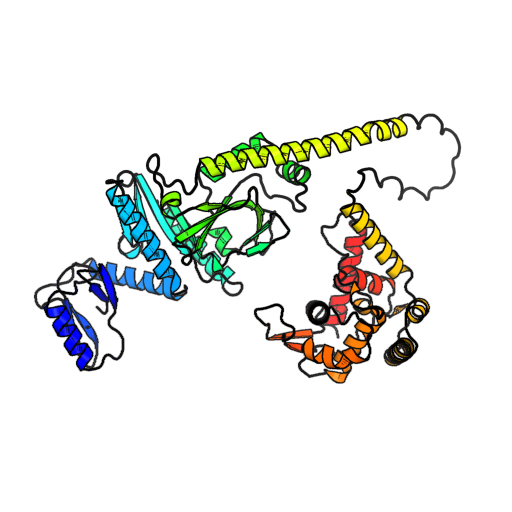98.19 406 LEU A N 1
ATOM 3330 C CA . LEU A 1 406 ? 2.187 0.369 43.601 1.00 98.19 406 LEU A CA 1
ATOM 3331 C C . LEU A 1 406 ? 0.949 0.474 44.489 1.00 98.19 406 LEU A C 1
ATOM 3333 O O . LEU A 1 406 ? 0.669 -0.377 45.328 1.00 98.19 406 LEU A O 1
ATOM 3337 N N . THR A 1 407 ? 0.163 1.508 44.247 1.00 97.94 407 THR A N 1
ATOM 3338 C CA . THR A 1 407 ? -1.159 1.725 44.821 1.00 97.94 407 THR A CA 1
ATOM 3339 C C . THR A 1 407 ? -2.203 1.666 43.712 1.00 97.94 407 THR A C 1
ATOM 3341 O O . THR A 1 407 ? -1.892 1.462 42.535 1.00 97.94 407 THR A O 1
ATOM 3344 N N . ARG A 1 408 ? -3.479 1.848 44.062 1.00 96.50 408 ARG A N 1
ATOM 3345 C CA . ARG A 1 408 ? -4.538 1.974 43.054 1.00 96.50 408 ARG A CA 1
ATOM 3346 C C . ARG A 1 408 ? -4.279 3.174 42.137 1.00 96.50 408 ARG A C 1
ATOM 3348 O O . ARG A 1 408 ? -4.515 3.085 40.937 1.00 96.50 408 ARG A O 1
ATOM 3355 N N . GLU A 1 409 ? -3.796 4.271 42.705 1.00 97.81 409 GLU A N 1
ATOM 3356 C CA . GLU A 1 409 ? -3.618 5.566 42.053 1.00 97.81 409 GLU A CA 1
ATOM 3357 C C . GLU A 1 409 ? -2.485 5.545 41.028 1.00 97.81 409 GLU A C 1
ATOM 3359 O O . GLU A 1 409 ? -2.636 6.120 39.948 1.00 97.81 409 GLU A O 1
ATOM 3364 N N . ASN A 1 410 ? -1.386 4.850 41.335 1.00 97.56 410 ASN A N 1
ATOM 3365 C CA . ASN A 1 410 ? -0.186 4.855 40.501 1.00 97.56 410 ASN A CA 1
ATOM 3366 C C . ASN A 1 410 ? 0.043 3.585 39.665 1.00 97.56 410 ASN A C 1
ATOM 3368 O O . ASN A 1 410 ? 1.065 3.487 38.983 1.00 97.56 410 ASN A O 1
ATOM 3372 N N . TYR A 1 411 ? -0.894 2.629 39.689 1.00 98.19 411 TYR A N 1
ATOM 3373 C CA . TYR A 1 411 ? -0.765 1.398 38.917 1.00 98.19 411 TYR A CA 1
ATOM 3374 C C . TYR A 1 411 ? -0.698 1.700 37.405 1.00 98.19 411 TYR A C 1
ATOM 3376 O O . TYR A 1 411 ? -1.679 2.228 36.857 1.00 98.19 411 TYR A O 1
ATOM 3384 N N . PRO A 1 412 ? 0.402 1.347 36.703 1.00 97.12 412 PRO A N 1
ATOM 3385 C CA . PRO A 1 412 ? 0.639 1.809 35.340 1.00 97.12 412 PRO A CA 1
ATOM 3386 C C . PRO A 1 412 ? -0.470 1.407 34.372 1.00 97.12 412 PRO A C 1
ATOM 3388 O O . PRO A 1 412 ? -0.857 0.239 34.288 1.00 97.12 412 PRO A O 1
ATOM 3391 N N . GLY A 1 413 ? -0.940 2.368 33.575 1.00 96.81 413 GLY A N 1
ATOM 3392 C CA . GLY A 1 413 ? -1.914 2.109 32.512 1.00 96.81 413 GLY A CA 1
ATOM 3393 C C . GLY A 1 413 ? -1.459 1.046 31.510 1.00 96.81 413 GLY A C 1
ATOM 3394 O O . GLY A 1 413 ? -2.261 0.226 31.073 1.00 96.81 413 GLY A O 1
ATOM 3395 N N . LEU A 1 414 ? -0.158 0.997 31.216 1.00 96.12 414 LEU A N 1
ATOM 3396 C CA . LEU A 1 414 ? 0.437 0.016 30.301 1.00 96.12 414 LEU A CA 1
ATOM 3397 C C . LEU A 1 414 ? 0.308 -1.429 30.779 1.00 96.12 414 LEU A C 1
ATOM 3399 O O . LEU A 1 414 ? 0.292 -2.339 29.957 1.00 96.12 414 LEU A O 1
ATOM 3403 N N . CYS A 1 415 ? 0.156 -1.628 32.089 1.00 97.50 415 CYS A N 1
ATOM 3404 C CA . CYS A 1 415 ? -0.080 -2.937 32.679 1.00 97.50 415 CYS A CA 1
ATOM 3405 C C . CYS A 1 415 ? -1.558 -3.330 32.680 1.00 97.50 415 CYS A C 1
ATOM 3407 O O . CYS A 1 415 ? -1.902 -4.387 33.185 1.00 97.50 415 CYS A O 1
ATOM 3409 N N . LYS A 1 416 ? -2.461 -2.490 32.172 1.00 96.88 416 LYS A N 1
ATOM 3410 C CA . LYS A 1 416 ? -3.902 -2.771 32.138 1.00 96.88 416 LYS A CA 1
ATOM 3411 C C . LYS A 1 416 ? -4.423 -2.957 30.716 1.00 96.88 416 LYS A C 1
ATOM 3413 O O . LYS A 1 416 ? -5.628 -3.001 30.541 1.00 96.88 416 LYS A O 1
ATOM 3418 N N . VAL A 1 417 ? -3.553 -3.056 29.710 1.00 97.06 417 VAL A N 1
ATOM 3419 C CA . VAL A 1 417 ? -3.935 -3.004 28.292 1.00 97.06 417 VAL A CA 1
ATOM 3420 C C . VAL A 1 417 ? -4.608 -4.303 27.842 1.00 97.06 417 VAL A C 1
ATOM 3422 O O . VAL A 1 417 ? -4.032 -5.389 27.926 1.00 97.06 417 VAL A O 1
ATOM 3425 N N . ALA A 1 418 ? -5.801 -4.208 27.259 1.00 96.06 418 ALA A N 1
ATOM 3426 C CA . ALA A 1 418 ? -6.469 -5.350 26.649 1.00 96.06 418 ALA A CA 1
ATOM 3427 C C . ALA A 1 418 ? -5.994 -5.575 25.206 1.00 96.06 418 ALA A C 1
ATOM 3429 O O . ALA A 1 418 ? -6.305 -4.806 24.298 1.00 96.06 418 ALA A O 1
ATOM 3430 N N . LEU A 1 419 ? -5.282 -6.680 24.977 1.00 94.44 419 LEU A N 1
ATOM 3431 C CA . LEU A 1 419 ? -4.812 -7.089 23.650 1.00 94.44 419 LEU A CA 1
ATOM 3432 C C . LEU A 1 419 ? -5.741 -8.130 23.014 1.00 94.44 419 LEU A C 1
ATOM 3434 O O . LEU A 1 419 ? -6.276 -9.011 23.690 1.00 94.44 419 LEU A O 1
ATOM 3438 N N . LYS A 1 420 ? -5.856 -8.109 21.681 1.00 89.19 420 LYS A N 1
ATOM 3439 C CA . LYS A 1 420 ? -6.767 -8.978 20.906 1.00 89.19 420 LYS A CA 1
ATOM 3440 C C . LYS A 1 420 ? -6.553 -10.469 21.098 1.00 89.19 420 LYS A C 1
ATOM 3442 O O . LYS A 1 420 ? -7.496 -11.263 21.054 1.00 89.19 420 LYS A O 1
ATOM 3447 N N . LYS A 1 421 ? -5.304 -10.866 21.316 1.00 88.38 421 LYS A N 1
ATOM 3448 C CA . LYS A 1 421 ? -4.921 -12.254 21.586 1.00 88.38 421 LYS A CA 1
ATOM 3449 C C . LYS A 1 421 ? -4.765 -12.542 23.084 1.00 88.38 421 LYS A C 1
ATOM 3451 O O . LYS A 1 421 ? -4.427 -13.667 23.433 1.00 88.38 421 LYS A O 1
ATOM 3456 N N . GLY A 1 422 ? -5.073 -11.588 23.966 1.00 88.75 422 GLY A N 1
ATOM 3457 C CA . GLY A 1 422 ? -4.936 -11.732 25.420 1.00 88.75 422 GLY A CA 1
ATOM 3458 C C . GLY A 1 422 ? -5.735 -12.898 26.007 1.00 88.75 422 GLY A C 1
ATOM 3459 O O . GLY A 1 422 ? -5.308 -13.498 26.984 1.00 88.75 422 GLY A O 1
ATOM 3460 N N . LYS A 1 423 ? -6.829 -13.308 25.352 1.00 88.12 423 LYS A N 1
ATOM 3461 C CA . LYS A 1 423 ? -7.667 -14.451 25.759 1.00 88.12 423 LYS A CA 1
ATOM 3462 C C . LYS A 1 423 ? -6.955 -15.811 25.820 1.00 88.12 423 LYS A C 1
ATOM 3464 O O . LYS A 1 423 ? -7.520 -16.754 26.360 1.00 88.12 423 LYS A O 1
ATOM 3469 N N . TYR A 1 424 ? -5.759 -15.939 25.239 1.00 87.94 424 TYR A N 1
ATOM 3470 C CA . TYR A 1 424 ? -4.957 -17.170 25.311 1.00 87.94 424 TYR A CA 1
ATOM 3471 C C . TYR A 1 424 ? -4.082 -17.248 26.577 1.00 87.94 424 TYR A C 1
ATOM 3473 O O . TYR A 1 424 ? -3.385 -18.247 26.782 1.00 87.94 424 TYR A O 1
ATOM 3481 N N . ILE A 1 425 ? -4.111 -16.205 27.412 1.00 89.81 425 ILE A N 1
ATOM 3482 C CA . ILE A 1 425 ? -3.460 -16.141 28.720 1.00 89.81 425 ILE A CA 1
ATOM 3483 C C . ILE A 1 425 ? -4.547 -16.201 29.791 1.00 89.81 425 ILE A C 1
ATOM 3485 O O . ILE A 1 425 ? -5.449 -15.367 29.814 1.00 89.81 425 ILE A O 1
ATOM 3489 N N . HIS A 1 426 ? -4.460 -17.182 30.684 1.00 93.00 426 HIS A N 1
ATOM 3490 C CA . HIS A 1 426 ? -5.353 -17.279 31.839 1.00 93.00 426 HIS A CA 1
ATOM 3491 C C . HIS A 1 426 ? -4.850 -16.453 33.026 1.00 93.00 426 HIS A C 1
ATOM 3493 O O . HIS A 1 426 ? -5.652 -16.035 33.859 1.00 93.00 426 HIS A O 1
ATOM 3499 N N . THR A 1 427 ? -3.540 -16.201 33.105 1.00 94.81 427 THR A N 1
ATOM 3500 C CA . THR A 1 427 ? -2.977 -15.214 34.033 1.00 94.81 427 THR A CA 1
ATOM 3501 C C . THR A 1 427 ? -3.557 -13.822 33.746 1.00 94.81 427 THR A C 1
ATOM 3503 O O . THR A 1 427 ? -3.567 -13.404 32.585 1.00 94.81 427 THR A O 1
ATOM 3506 N N . PRO A 1 428 ? -4.024 -13.076 34.765 1.00 95.44 428 PRO A N 1
ATOM 3507 C CA . PRO A 1 428 ? -4.532 -11.719 34.574 1.00 95.44 428 PRO A CA 1
ATOM 3508 C C . PRO A 1 428 ? -3.527 -10.811 33.856 1.00 95.44 428 PRO A C 1
ATOM 3510 O O . PRO A 1 428 ? -2.323 -10.878 34.115 1.00 95.44 428 PRO A O 1
ATOM 3513 N N . HIS A 1 429 ? -4.019 -9.957 32.952 1.00 95.06 429 HIS A N 1
ATOM 3514 C CA . HIS A 1 429 ? -3.149 -9.091 32.148 1.00 95.06 429 HIS A CA 1
ATOM 3515 C C . HIS A 1 429 ? -2.380 -8.061 32.960 1.00 95.06 429 HIS A C 1
ATOM 3517 O O . HIS A 1 429 ? -1.215 -7.818 32.668 1.00 95.06 429 HIS A O 1
ATOM 3523 N N . THR A 1 430 ? -2.984 -7.605 34.050 1.00 96.69 430 THR A N 1
ATOM 3524 C CA . THR A 1 430 ? -2.366 -6.821 35.122 1.00 96.69 430 THR A CA 1
ATOM 3525 C C . THR A 1 430 ? -1.047 -7.417 35.581 1.00 96.69 430 THR A C 1
ATOM 3527 O O . THR A 1 430 ? -0.005 -6.767 35.532 1.00 96.69 430 THR A O 1
ATOM 3530 N N . LEU A 1 431 ? -1.054 -8.698 35.936 1.00 97.06 431 LEU A N 1
ATOM 3531 C CA . LEU A 1 431 ? 0.150 -9.376 36.384 1.00 97.06 431 LEU A CA 1
ATOM 3532 C C . LEU A 1 431 ? 1.152 -9.606 35.249 1.00 97.06 431 LEU A C 1
ATOM 3534 O O . LEU A 1 431 ? 2.314 -9.225 35.390 1.00 97.06 431 LEU A O 1
ATOM 3538 N N . TRP A 1 432 ? 0.751 -10.229 34.135 1.00 95.81 432 TRP A N 1
ATOM 3539 C CA . TRP A 1 432 ? 1.751 -10.626 33.137 1.00 95.81 432 TRP A CA 1
ATOM 3540 C C . TRP A 1 432 ? 2.400 -9.422 32.443 1.00 95.81 432 TRP A C 1
ATOM 3542 O O . TRP A 1 432 ? 3.594 -9.468 32.151 1.00 95.81 432 TRP A O 1
ATOM 3552 N N . GLN A 1 433 ? 1.666 -8.325 32.231 1.00 97.19 433 GLN A N 1
ATOM 3553 C CA . GLN A 1 433 ? 2.217 -7.098 31.648 1.00 97.19 433 GLN A CA 1
ATOM 3554 C C . GLN A 1 433 ? 3.185 -6.399 32.603 1.00 97.19 433 GLN A C 1
ATOM 3556 O O . GLN A 1 433 ? 4.265 -5.984 32.174 1.00 97.19 433 GLN A O 1
ATOM 3561 N N . LEU A 1 434 ? 2.839 -6.322 33.895 1.00 97.69 434 LEU A N 1
ATOM 3562 C CA . LEU A 1 434 ? 3.714 -5.758 34.924 1.00 97.69 434 LEU A CA 1
ATOM 3563 C C . LEU A 1 434 ? 4.995 -6.581 35.085 1.00 97.69 434 LEU A C 1
ATOM 3565 O O . LEU A 1 434 ? 6.084 -6.020 35.161 1.00 97.69 434 LEU A O 1
ATOM 3569 N N . TRP A 1 435 ? 4.881 -7.907 35.071 1.00 96.50 435 TRP A N 1
ATOM 3570 C CA . TRP A 1 435 ? 6.038 -8.795 35.142 1.00 96.50 435 TRP A CA 1
ATOM 3571 C C . TRP A 1 435 ? 6.932 -8.689 33.904 1.00 96.50 435 TRP A C 1
ATOM 3573 O O . TRP A 1 435 ? 8.150 -8.675 34.032 1.00 96.50 435 TRP A O 1
ATOM 3583 N N . ILE A 1 436 ? 6.368 -8.554 32.699 1.00 95.94 436 ILE A N 1
ATOM 3584 C CA . ILE A 1 436 ? 7.176 -8.293 31.499 1.00 95.94 436 ILE A CA 1
ATOM 3585 C C . ILE A 1 436 ? 7.967 -6.993 31.642 1.00 95.94 436 ILE A C 1
ATOM 3587 O O . ILE A 1 436 ? 9.157 -6.979 31.331 1.00 95.94 436 ILE A O 1
ATOM 3591 N N . LEU A 1 437 ? 7.330 -5.915 32.107 1.00 96.38 437 LEU A N 1
ATOM 3592 C CA . LEU A 1 437 ? 8.026 -4.649 32.332 1.00 96.38 437 LEU A CA 1
ATOM 3593 C C . LEU A 1 437 ? 9.136 -4.799 33.374 1.00 96.38 437 LEU A C 1
ATOM 3595 O O . LEU A 1 437 ? 10.238 -4.304 33.155 1.00 96.38 437 LEU A O 1
ATOM 3599 N N . ASP A 1 438 ? 8.886 -5.540 34.451 1.00 96.75 438 ASP A N 1
ATOM 3600 C CA . ASP A 1 438 ? 9.904 -5.867 35.448 1.00 96.75 438 ASP A CA 1
ATOM 3601 C C . ASP A 1 438 ? 11.109 -6.590 34.827 1.00 96.75 438 ASP A C 1
ATOM 3603 O O . ASP A 1 438 ? 12.252 -6.174 35.027 1.00 96.75 438 ASP A O 1
ATOM 3607 N N . GLN A 1 439 ? 10.872 -7.612 33.999 1.00 96.00 439 GLN A N 1
ATOM 3608 C CA . GLN A 1 439 ? 11.934 -8.348 33.305 1.00 96.00 439 GLN A CA 1
ATOM 3609 C C . GLN A 1 439 ? 12.708 -7.465 32.320 1.00 96.00 439 GLN A C 1
ATOM 3611 O O . GLN A 1 439 ? 13.933 -7.562 32.223 1.00 96.00 439 GLN A O 1
ATOM 3616 N N . ILE A 1 440 ? 12.020 -6.573 31.607 1.00 95.19 440 ILE A N 1
ATOM 3617 C CA . ILE A 1 440 ? 12.650 -5.600 30.707 1.00 95.19 440 ILE A CA 1
ATOM 3618 C C . ILE A 1 440 ? 13.589 -4.674 31.493 1.00 95.19 440 ILE A C 1
ATOM 3620 O O . ILE A 1 440 ? 14.738 -4.482 31.093 1.00 95.19 440 ILE A O 1
ATOM 3624 N N . LEU A 1 441 ? 13.119 -4.144 32.624 1.00 94.56 441 LEU A N 1
ATOM 3625 C CA . LEU A 1 441 ? 13.833 -3.161 33.444 1.00 94.56 441 LEU A CA 1
ATOM 3626 C C . LEU A 1 441 ? 14.931 -3.765 34.327 1.00 94.56 441 LEU A C 1
ATOM 3628 O O . LEU A 1 441 ? 15.812 -3.040 34.788 1.00 94.56 441 LEU A O 1
ATOM 3632 N N . THR A 1 442 ? 14.894 -5.073 34.581 1.00 94.75 442 THR A N 1
ATOM 3633 C CA . THR A 1 442 ? 15.884 -5.758 35.423 1.00 94.75 442 THR A CA 1
ATOM 3634 C C . THR A 1 442 ? 16.784 -6.681 34.614 1.00 94.75 442 THR A C 1
ATOM 3636 O O . THR A 1 442 ? 17.976 -6.411 34.463 1.00 94.75 442 THR A O 1
ATOM 3639 N N . THR A 1 443 ? 16.228 -7.743 34.042 1.00 94.88 443 THR A N 1
ATOM 3640 C CA . THR A 1 443 ? 16.969 -8.788 33.325 1.00 94.88 443 THR A CA 1
ATOM 3641 C C . THR A 1 443 ? 17.572 -8.277 32.017 1.00 94.88 443 THR A C 1
ATOM 3643 O O . THR A 1 443 ? 18.734 -8.586 31.705 1.00 94.88 443 THR A O 1
ATOM 3646 N N . PHE A 1 444 ? 16.812 -7.470 31.269 1.00 93.62 444 PHE A N 1
ATOM 3647 C CA . PHE A 1 444 ? 17.199 -6.957 29.949 1.00 93.62 444 PHE A CA 1
ATOM 3648 C C . PHE A 1 444 ? 17.691 -5.506 29.953 1.00 93.62 444 PHE A C 1
ATOM 3650 O O . PHE A 1 444 ? 17.938 -4.945 28.883 1.00 93.62 444 PHE A O 1
ATOM 3657 N N . ARG A 1 445 ? 17.918 -4.909 31.129 1.00 91.75 445 ARG A N 1
ATOM 3658 C CA . ARG A 1 445 ? 18.462 -3.551 31.232 1.00 91.75 445 ARG A CA 1
ATOM 3659 C C . ARG A 1 445 ? 19.812 -3.453 30.521 1.00 91.75 445 ARG A C 1
ATOM 3661 O O . ARG A 1 445 ? 20.736 -4.212 30.815 1.00 91.75 445 ARG A O 1
ATOM 3668 N N . GLY A 1 446 ? 19.906 -2.537 29.556 1.00 88.50 446 GLY A N 1
ATOM 3669 C CA . GLY A 1 446 ? 21.099 -2.349 28.721 1.00 88.50 446 GLY A CA 1
ATOM 3670 C C . GLY A 1 446 ? 21.403 -3.507 27.758 1.00 88.50 446 GLY A C 1
ATOM 3671 O O . GLY A 1 446 ? 22.463 -3.519 27.135 1.00 88.50 446 GLY A O 1
ATOM 3672 N N . LYS A 1 447 ? 20.501 -4.486 27.624 1.00 91.81 447 LYS A N 1
ATOM 3673 C CA . LYS A 1 447 ? 20.651 -5.642 26.734 1.00 91.81 447 LYS A CA 1
ATOM 3674 C C . LYS A 1 447 ? 19.659 -5.573 25.580 1.00 91.81 447 LYS A C 1
ATOM 3676 O O . LYS A 1 447 ? 1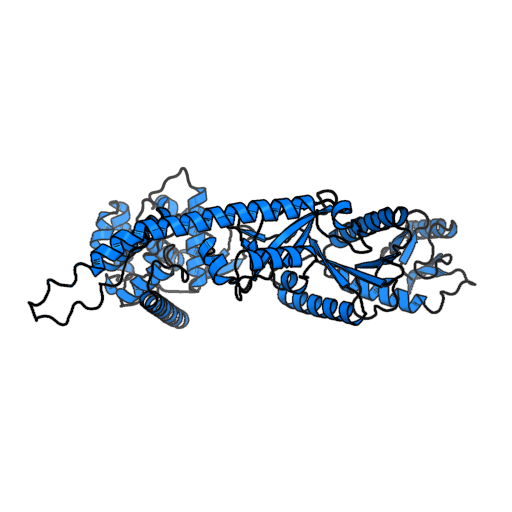8.673 -4.838 25.595 1.00 91.81 447 LYS A O 1
ATOM 3681 N N . GLN A 1 448 ? 19.941 -6.382 24.568 1.00 92.81 448 GLN A N 1
ATOM 3682 C CA . GLN A 1 448 ? 19.005 -6.655 23.491 1.00 92.81 448 GLN A CA 1
ATOM 3683 C C . GLN A 1 448 ? 17.961 -7.674 23.950 1.00 92.81 448 GLN A C 1
ATOM 3685 O O . GLN A 1 448 ? 18.290 -8.642 24.640 1.00 92.81 448 GLN A O 1
ATOM 3690 N N . LEU A 1 449 ? 16.716 -7.467 23.536 1.00 93.69 449 LEU A N 1
ATOM 3691 C CA . LEU A 1 449 ? 15.585 -8.334 23.842 1.00 93.69 449 LEU A CA 1
ATOM 3692 C C . LEU A 1 449 ? 14.892 -8.778 22.556 1.00 93.69 449 LEU A C 1
ATOM 3694 O O . LEU A 1 449 ? 14.741 -8.002 21.616 1.00 93.69 449 LEU A O 1
ATOM 3698 N N . THR A 1 450 ? 14.422 -10.020 22.546 1.00 91.81 450 THR A N 1
ATOM 3699 C CA . THR A 1 450 ? 13.484 -10.542 21.545 1.00 91.81 450 THR A CA 1
ATOM 3700 C C . THR A 1 450 ? 12.258 -11.113 22.253 1.00 91.81 450 THR A C 1
ATOM 3702 O O . THR A 1 450 ? 12.347 -11.518 23.416 1.00 91.81 450 THR A O 1
ATOM 3705 N N . ALA A 1 451 ? 11.118 -11.208 21.561 1.00 90.19 451 ALA A N 1
ATOM 3706 C CA . ALA A 1 451 ? 9.913 -11.820 22.132 1.00 90.19 451 ALA A CA 1
ATOM 3707 C C . ALA A 1 451 ? 10.174 -13.270 22.578 1.00 90.19 451 ALA A C 1
ATOM 3709 O O . ALA A 1 451 ? 9.692 -13.702 23.622 1.00 90.19 451 ALA A O 1
ATOM 3710 N N . LYS A 1 452 ? 11.011 -13.996 21.827 1.00 89.94 452 LYS A N 1
ATOM 3711 C CA . LYS A 1 452 ? 11.422 -15.366 22.148 1.00 89.94 452 LYS A CA 1
ATOM 3712 C C . LYS A 1 452 ? 12.224 -15.458 23.450 1.00 89.94 452 LYS A C 1
ATOM 3714 O O . LYS A 1 452 ? 11.971 -16.357 24.247 1.00 89.94 452 LYS A O 1
ATOM 3719 N N . MET A 1 453 ? 13.180 -14.551 23.663 1.00 91.50 453 MET A N 1
ATOM 3720 C CA . MET A 1 453 ? 13.964 -14.499 24.906 1.00 91.50 453 MET A CA 1
ATOM 3721 C C . MET A 1 453 ? 13.066 -14.183 26.101 1.00 91.50 453 MET A C 1
ATOM 3723 O O . MET A 1 453 ? 13.138 -14.865 27.117 1.00 91.50 453 MET A O 1
ATOM 3727 N N . LEU A 1 454 ? 12.165 -13.209 25.947 1.00 91.50 454 LEU A N 1
ATOM 3728 C CA . LEU A 1 454 ? 11.201 -12.864 26.986 1.00 91.50 454 LEU A CA 1
ATOM 3729 C C . LEU A 1 454 ? 10.287 -14.048 27.321 1.00 91.50 454 LEU A C 1
ATOM 3731 O O . LEU A 1 454 ? 10.080 -14.353 28.489 1.00 91.50 454 LEU A O 1
ATOM 3735 N N . TYR A 1 455 ? 9.781 -14.750 26.303 1.00 90.00 455 TYR A N 1
ATOM 3736 C CA . TYR A 1 455 ? 8.962 -15.945 26.490 1.00 90.00 455 TYR A CA 1
ATOM 3737 C C . TYR A 1 455 ? 9.690 -17.022 27.299 1.00 90.00 455 TYR A C 1
ATOM 3739 O O . TYR A 1 455 ? 9.093 -17.631 28.182 1.00 90.00 455 TYR A O 1
ATOM 3747 N N . GLN A 1 456 ? 10.967 -17.278 27.002 1.00 90.00 456 GLN A N 1
ATOM 3748 C CA . GLN A 1 456 ? 11.759 -18.275 27.729 1.00 90.00 456 GLN A CA 1
ATOM 3749 C C . GLN A 1 456 ? 11.886 -17.942 29.216 1.00 90.00 456 GLN A C 1
ATOM 3751 O O . GLN A 1 456 ? 11.836 -18.861 30.028 1.00 90.00 456 GLN A O 1
ATOM 3756 N N . GLU A 1 457 ? 11.984 -16.657 29.552 1.00 90.06 457 GLU A N 1
ATOM 3757 C CA . GLU A 1 457 ? 12.087 -16.188 30.933 1.00 90.06 457 GLU A CA 1
ATOM 3758 C C . GLU A 1 457 ? 10.765 -16.348 31.701 1.00 90.06 457 GLU A C 1
ATOM 3760 O O . GLU A 1 457 ? 10.743 -16.760 32.857 1.00 90.06 457 GLU A O 1
ATOM 3765 N N . ILE A 1 458 ? 9.635 -16.060 31.049 1.00 87.44 458 ILE A N 1
ATOM 3766 C CA . ILE A 1 458 ? 8.342 -15.924 31.742 1.00 87.44 458 ILE A CA 1
ATOM 3767 C C . ILE A 1 458 ? 7.421 -17.148 31.615 1.00 87.44 458 ILE A C 1
ATOM 3769 O O . ILE A 1 458 ? 6.447 -17.255 32.359 1.00 87.44 458 ILE A O 1
ATOM 3773 N N . ASN A 1 459 ? 7.680 -18.078 30.687 1.00 86.31 459 ASN A N 1
ATOM 3774 C CA . ASN A 1 459 ? 6.735 -19.164 30.372 1.00 86.31 459 ASN A CA 1
ATOM 3775 C C . ASN A 1 459 ? 6.449 -20.125 31.534 1.00 86.31 459 ASN A C 1
ATOM 3777 O O . ASN A 1 459 ? 5.435 -20.813 31.507 1.00 86.31 459 ASN A O 1
ATOM 3781 N N . SER A 1 460 ? 7.321 -20.195 32.536 1.00 86.69 460 SER A N 1
ATOM 3782 C CA . SER A 1 460 ? 7.129 -21.071 33.692 1.00 86.69 460 SER A CA 1
ATOM 3783 C C . SER A 1 460 ? 6.182 -20.464 34.727 1.00 86.69 460 SER A C 1
ATOM 3785 O O . SER A 1 460 ? 5.680 -21.185 35.583 1.00 86.69 460 SER A O 1
ATOM 3787 N N . GLN A 1 461 ? 5.924 -19.155 34.638 1.00 86.88 461 GLN A N 1
ATOM 3788 C CA . GLN A 1 461 ? 5.204 -18.382 35.652 1.00 86.88 461 GLN A CA 1
ATOM 3789 C C . GLN A 1 461 ? 3.749 -18.085 35.274 1.00 86.88 461 GLN A C 1
ATOM 3791 O O . GLN A 1 461 ? 2.967 -17.670 36.127 1.00 86.88 461 GLN A O 1
ATOM 3796 N N . PHE A 1 462 ? 3.365 -18.282 34.009 1.00 86.88 462 PHE A N 1
ATOM 3797 C CA . PHE A 1 462 ? 2.031 -17.938 33.520 1.00 86.88 462 PHE A CA 1
ATOM 3798 C C . PHE A 1 462 ? 1.196 -19.160 33.164 1.00 86.88 462 PHE A C 1
ATOM 3800 O O . PHE A 1 462 ? 1.681 -20.154 32.629 1.00 86.88 462 PHE A O 1
ATOM 3807 N N . ARG A 1 463 ? -0.109 -19.044 33.407 1.00 91.12 463 ARG A N 1
ATOM 3808 C CA . ARG A 1 463 ? -1.118 -20.010 32.990 1.00 91.12 463 ARG A CA 1
ATOM 3809 C C . ARG A 1 463 ? -1.571 -19.686 31.578 1.00 91.12 463 ARG A C 1
ATOM 3811 O O . ARG A 1 463 ? -2.100 -18.602 31.318 1.00 91.12 463 ARG A O 1
ATOM 3818 N N . PHE A 1 464 ? -1.422 -20.643 30.674 1.00 85.56 464 PHE A N 1
ATOM 3819 C CA . PHE A 1 464 ? -1.859 -20.488 29.294 1.00 85.56 464 PHE A CA 1
ATOM 3820 C C . PHE A 1 464 ? -2.294 -21.775 28.628 1.00 85.56 464 PHE A C 1
ATOM 3822 O O . PHE A 1 464 ? -1.959 -22.876 29.059 1.00 85.56 464 PHE A O 1
ATOM 3829 N N . ASP A 1 465 ? -3.012 -21.607 27.520 1.00 83.69 465 ASP A N 1
ATOM 3830 C CA . ASP A 1 465 ? -3.359 -22.713 26.647 1.00 83.69 465 ASP A CA 1
ATOM 3831 C C . ASP A 1 465 ? -2.166 -23.078 25.745 1.00 83.69 465 ASP A C 1
ATOM 3833 O O . ASP A 1 465 ? -1.887 -22.439 24.723 1.00 83.69 465 ASP A O 1
ATOM 3837 N N . TYR A 1 466 ? -1.450 -24.139 26.131 1.00 77.62 466 TYR A N 1
ATOM 3838 C CA . TYR A 1 466 ? -0.289 -24.670 25.409 1.00 77.62 466 TYR A CA 1
ATOM 3839 C C . TYR A 1 466 ? -0.592 -25.050 23.952 1.00 77.62 466 TYR A C 1
ATOM 3841 O O . TYR A 1 466 ? 0.329 -25.063 23.130 1.00 77.62 466 TYR A O 1
ATOM 3849 N N . LYS A 1 467 ? -1.863 -25.295 23.589 1.00 83.81 467 LYS A N 1
ATOM 3850 C CA . LYS A 1 467 ? -2.260 -25.570 22.195 1.00 83.81 467 LYS A CA 1
ATOM 3851 C C . LYS A 1 467 ? -2.006 -24.378 21.270 1.00 83.81 467 LYS A C 1
ATOM 3853 O O . LYS A 1 467 ? -1.937 -24.549 20.055 1.00 83.81 467 LYS A O 1
ATOM 3858 N N . PHE A 1 468 ? -1.813 -23.182 21.827 1.00 81.06 468 PHE A N 1
ATOM 3859 C CA . PHE A 1 468 ? -1.635 -21.935 21.088 1.00 81.06 468 PHE A CA 1
ATOM 3860 C C . PHE A 1 468 ? -0.265 -21.285 21.313 1.00 81.06 468 PHE A C 1
ATOM 3862 O O . PHE A 1 468 ? -0.148 -20.062 21.248 1.00 81.06 468 PHE A O 1
ATOM 3869 N N . LYS A 1 469 ? 0.797 -22.078 21.516 1.00 78.31 469 LYS A N 1
ATOM 3870 C CA . LYS A 1 469 ? 2.167 -21.568 21.730 1.00 78.31 469 LYS A CA 1
ATOM 3871 C C . LYS A 1 469 ? 2.611 -20.511 20.702 1.00 78.31 469 LYS A C 1
ATOM 3873 O O . LYS A 1 469 ? 3.170 -19.492 21.079 1.00 78.31 469 LYS A O 1
ATOM 3878 N N . SER A 1 470 ? 2.302 -20.682 19.416 1.00 77.88 470 SER A N 1
ATOM 3879 C CA . SER A 1 470 ? 2.645 -19.685 18.384 1.00 77.88 470 SER A CA 1
ATOM 3880 C C . SER A 1 470 ? 1.845 -18.377 18.481 1.00 77.88 470 SER A C 1
ATOM 3882 O O . SER A 1 470 ? 2.261 -17.350 17.952 1.00 77.88 470 SER A O 1
ATOM 3884 N N . LYS A 1 471 ? 0.682 -18.377 19.146 1.00 82.44 471 LYS A N 1
ATOM 3885 C CA . LYS A 1 471 ? -0.110 -17.160 19.393 1.00 82.44 471 LYS A CA 1
ATOM 3886 C C . LYS A 1 471 ? 0.477 -16.316 20.521 1.00 82.44 471 LYS A C 1
ATOM 3888 O O . LYS A 1 471 ? 0.272 -15.108 20.508 1.00 82.44 471 LYS A O 1
ATOM 3893 N N . TRP A 1 472 ? 1.210 -16.939 21.439 1.00 81.56 472 TRP A N 1
ATOM 3894 C CA . TRP A 1 472 ? 1.898 -16.281 22.549 1.00 81.56 472 TRP A CA 1
ATOM 3895 C C . TRP A 1 472 ? 3.057 -15.424 22.091 1.00 81.56 472 TRP A C 1
ATOM 3897 O O . TRP A 1 472 ? 3.130 -14.245 22.407 1.00 81.56 472 TRP A O 1
ATOM 3907 N N . ASP A 1 473 ? 3.905 -16.023 21.274 1.00 83.62 473 ASP A N 1
ATOM 3908 C CA . ASP A 1 473 ? 4.984 -15.374 20.547 1.00 83.62 473 ASP A CA 1
ATOM 3909 C C . ASP A 1 473 ? 4.510 -14.080 19.862 1.00 83.62 473 ASP A C 1
ATOM 3911 O O . ASP A 1 473 ? 5.112 -13.016 20.010 1.00 83.62 473 ASP A O 1
ATOM 3915 N N . LEU A 1 474 ? 3.354 -14.147 19.196 1.00 85.75 474 LEU A N 1
ATOM 3916 C CA . LEU A 1 474 ? 2.724 -12.989 18.563 1.00 85.75 474 LEU A CA 1
ATOM 3917 C C . LEU A 1 474 ? 2.153 -11.978 19.562 1.00 85.75 474 LEU A C 1
ATOM 3919 O O . LEU A 1 474 ? 2.202 -10.789 19.287 1.00 85.75 474 LEU A O 1
ATOM 3923 N N . LEU A 1 475 ? 1.586 -12.429 20.680 1.00 90.94 475 LEU A N 1
ATOM 3924 C CA . LEU A 1 475 ? 1.018 -11.554 21.707 1.00 90.94 475 LEU A CA 1
ATOM 3925 C C . LEU A 1 475 ? 2.110 -10.783 22.461 1.00 90.94 475 LEU A C 1
ATOM 3927 O O . LEU A 1 475 ? 1.970 -9.585 22.687 1.00 90.94 475 LEU A O 1
ATOM 3931 N N . LEU A 1 476 ? 3.214 -11.451 22.801 1.00 91.94 476 LEU A N 1
ATOM 3932 C CA . LEU A 1 476 ? 4.398 -10.810 23.367 1.00 91.94 476 LEU A CA 1
ATOM 3933 C C . LEU A 1 476 ? 4.987 -9.813 22.378 1.00 91.94 476 LEU A C 1
ATOM 3935 O O . LEU A 1 476 ? 5.309 -8.698 22.762 1.00 91.94 476 LEU A O 1
ATOM 3939 N N . TYR A 1 477 ? 5.075 -10.186 21.102 1.00 91.81 477 TYR A N 1
ATOM 3940 C CA . TYR A 1 477 ? 5.513 -9.269 20.059 1.00 91.81 477 TYR A CA 1
ATOM 3941 C C . TYR A 1 477 ? 4.587 -8.049 19.919 1.00 91.81 477 TYR A C 1
ATOM 3943 O O . TYR A 1 477 ? 5.084 -6.929 19.877 1.00 91.81 477 TYR A O 1
ATOM 3951 N N . GLU A 1 478 ? 3.261 -8.238 19.914 1.00 92.62 478 GLU A N 1
ATOM 3952 C CA . GLU A 1 478 ? 2.273 -7.145 19.912 1.00 92.62 478 GLU A CA 1
ATOM 3953 C C . GLU A 1 478 ? 2.474 -6.206 21.110 1.00 92.62 478 GLU A C 1
ATOM 3955 O O . GLU A 1 478 ? 2.469 -4.989 20.940 1.00 92.62 478 GLU A O 1
ATOM 3960 N N . TYR A 1 479 ? 2.717 -6.755 22.303 1.00 95.62 479 TYR A N 1
ATOM 3961 C CA . TYR A 1 479 ? 2.993 -5.945 23.487 1.00 95.62 479 TYR A CA 1
ATOM 3962 C C . TYR A 1 479 ? 4.338 -5.209 23.387 1.00 95.62 479 TYR A C 1
ATOM 3964 O O . TYR A 1 479 ? 4.399 -4.024 23.682 1.00 95.62 479 TYR A O 1
ATOM 3972 N N . LEU A 1 480 ? 5.410 -5.848 22.905 1.00 95.25 480 LEU A N 1
ATOM 3973 C CA . LEU A 1 480 ? 6.709 -5.186 22.708 1.00 95.25 480 LEU A CA 1
ATOM 3974 C C . LEU A 1 480 ? 6.640 -4.054 21.671 1.00 95.25 480 LEU A C 1
ATOM 3976 O O . LEU A 1 480 ? 7.285 -3.029 21.862 1.00 95.25 480 LEU A O 1
ATOM 3980 N N . LEU A 1 481 ? 5.845 -4.208 20.607 1.00 92.88 481 LEU A N 1
ATOM 3981 C CA . LEU A 1 481 ? 5.596 -3.131 19.643 1.00 92.88 481 LEU A CA 1
ATOM 3982 C C . LEU A 1 481 ? 4.859 -1.951 20.278 1.00 92.88 481 LEU A C 1
ATOM 3984 O O . LEU A 1 481 ? 5.187 -0.808 19.987 1.00 92.88 481 LEU A O 1
ATOM 3988 N N . LEU A 1 482 ? 3.900 -2.219 21.165 1.00 94.56 482 LEU A N 1
ATOM 3989 C CA . LEU A 1 482 ? 3.248 -1.179 21.957 1.00 94.56 482 LEU A CA 1
ATOM 3990 C C . LEU A 1 482 ? 4.275 -0.444 22.831 1.00 94.56 482 LEU A C 1
ATOM 3992 O O . LEU A 1 482 ? 4.304 0.782 22.839 1.00 94.56 482 LEU A O 1
ATOM 3996 N N . LEU A 1 483 ? 5.170 -1.170 23.511 1.00 94.94 483 LEU A N 1
ATOM 3997 C CA . LEU A 1 483 ? 6.226 -0.551 24.323 1.00 94.94 483 LEU A CA 1
ATOM 3998 C C . LEU A 1 483 ? 7.225 0.253 23.469 1.00 94.94 483 LEU A C 1
ATOM 4000 O O . LEU A 1 483 ? 7.778 1.239 23.951 1.00 94.94 483 LEU A O 1
ATOM 4004 N N . GLU A 1 484 ? 7.458 -0.149 22.217 1.00 94.19 484 GLU A N 1
ATOM 4005 C CA . GLU A 1 484 ? 8.239 0.625 21.247 1.00 94.19 484 GLU A CA 1
ATOM 4006 C C . GLU A 1 484 ? 7.527 1.913 20.821 1.00 94.19 484 GLU A C 1
ATOM 4008 O O . GLU A 1 484 ? 8.157 2.966 20.807 1.00 94.19 484 GLU A O 1
ATOM 4013 N N . ASP A 1 485 ? 6.235 1.850 20.497 1.00 90.44 485 ASP A N 1
ATOM 4014 C CA . ASP A 1 485 ? 5.437 3.013 20.078 1.00 90.44 485 ASP A CA 1
ATOM 4015 C C . ASP A 1 485 ? 5.419 4.115 21.151 1.00 90.44 485 ASP A C 1
ATOM 4017 O O . ASP A 1 485 ? 5.522 5.311 20.871 1.00 90.44 485 ASP A O 1
ATOM 4021 N N . ILE A 1 486 ? 5.405 3.681 22.410 1.00 89.25 486 ILE A N 1
ATOM 4022 C CA . ILE A 1 486 ? 5.486 4.532 23.597 1.00 89.25 486 ILE A CA 1
ATOM 4023 C C . ILE A 1 486 ? 6.901 5.099 23.827 1.00 89.25 486 ILE A C 1
ATOM 4025 O O . ILE A 1 486 ? 7.070 6.068 24.566 1.00 89.25 486 ILE A O 1
ATOM 4029 N N . GLY A 1 487 ? 7.926 4.515 23.204 1.00 89.69 487 GLY A N 1
ATOM 4030 C CA . GLY A 1 487 ? 9.328 4.907 23.362 1.00 89.69 487 GLY A CA 1
ATOM 4031 C C . GLY A 1 487 ? 10.068 4.207 24.506 1.00 89.69 487 GLY A C 1
ATOM 4032 O O . GLY A 1 487 ? 11.215 4.551 24.780 1.00 89.69 487 GLY A O 1
ATOM 4033 N N . LEU A 1 488 ? 9.469 3.203 25.159 1.00 91.19 488 LEU A N 1
ATOM 4034 C CA . LEU A 1 488 ? 10.153 2.411 26.196 1.00 91.19 488 LEU A CA 1
ATOM 4035 C C . LEU A 1 488 ? 11.185 1.450 25.588 1.00 91.19 488 LEU A C 1
ATOM 4037 O O . LEU A 1 488 ? 12.189 1.105 26.219 1.00 91.19 488 LEU A O 1
ATOM 4041 N N . LEU A 1 489 ? 10.921 1.002 24.361 1.00 94.38 489 LEU A N 1
ATOM 4042 C CA . LEU A 1 489 ? 11.798 0.166 23.553 1.00 94.38 489 LEU A CA 1
ATOM 4043 C C . LEU A 1 489 ? 12.142 0.876 22.243 1.00 94.38 489 LEU A C 1
ATOM 4045 O O . LEU A 1 489 ? 11.422 1.752 21.779 1.00 94.38 489 LEU A O 1
ATOM 4049 N N . ARG A 1 490 ? 13.230 0.450 21.606 1.00 93.19 490 ARG A N 1
ATOM 4050 C CA . ARG A 1 490 ? 13.597 0.873 20.251 1.00 93.19 490 ARG A CA 1
ATOM 4051 C C . ARG A 1 490 ? 13.984 -0.343 19.423 1.00 93.19 490 ARG A C 1
ATOM 4053 O O . ARG A 1 490 ? 14.865 -1.099 19.833 1.00 93.19 490 ARG A O 1
ATOM 4060 N N . THR A 1 491 ? 13.378 -0.542 18.253 1.00 92.06 491 THR A N 1
ATOM 4061 C CA . THR A 1 491 ? 13.812 -1.612 17.344 1.00 92.06 491 THR A CA 1
ATOM 4062 C C . THR A 1 491 ? 15.209 -1.317 16.801 1.00 92.06 491 THR A C 1
ATOM 4064 O O . THR A 1 491 ? 15.460 -0.274 16.199 1.00 92.06 491 THR A O 1
ATOM 4067 N N . ILE A 1 492 ? 16.117 -2.277 16.972 1.00 88.94 492 ILE A N 1
ATOM 4068 C CA . ILE A 1 492 ? 17.474 -2.256 16.405 1.00 88.94 492 ILE A CA 1
ATOM 4069 C C . ILE A 1 492 ? 17.491 -2.988 15.061 1.00 88.94 492 ILE A C 1
ATOM 4071 O O . ILE A 1 492 ? 18.149 -2.562 14.114 1.00 88.94 492 ILE A O 1
ATOM 4075 N N . LYS A 1 493 ? 16.769 -4.111 14.976 1.00 82.25 493 LYS A N 1
ATOM 4076 C CA . LYS A 1 493 ? 16.707 -4.956 13.782 1.00 82.25 493 LYS A CA 1
ATOM 4077 C C . LYS A 1 493 ? 15.293 -5.492 13.602 1.00 82.25 493 LYS A C 1
ATOM 4079 O O . LYS A 1 493 ? 14.836 -6.318 14.392 1.00 82.25 493 LYS A O 1
ATOM 4084 N N . ARG A 1 494 ? 14.626 -5.036 12.540 1.00 77.19 494 ARG A N 1
ATOM 4085 C CA . ARG A 1 494 ? 13.295 -5.506 12.149 1.00 77.19 494 ARG A CA 1
ATOM 4086 C C . ARG A 1 494 ? 13.437 -6.699 11.208 1.00 77.19 494 ARG A C 1
ATOM 4088 O O . ARG A 1 494 ? 14.185 -6.632 10.235 1.00 77.19 494 ARG A O 1
ATOM 4095 N N . SER A 1 495 ? 12.756 -7.797 11.513 1.00 63.72 495 SER A N 1
ATOM 4096 C CA . SER A 1 495 ? 12.610 -8.898 10.559 1.00 63.72 495 SER A CA 1
ATOM 4097 C C . SER A 1 495 ? 11.581 -8.513 9.490 1.00 63.72 495 SER A C 1
ATOM 4099 O O . SER A 1 495 ? 10.665 -7.738 9.760 1.00 63.72 495 SER A O 1
ATOM 4101 N N . ILE A 1 496 ? 11.741 -9.040 8.275 1.00 48.25 496 ILE A N 1
ATOM 4102 C CA . ILE A 1 496 ? 10.855 -8.778 7.122 1.00 48.25 496 ILE A CA 1
ATOM 4103 C C . ILE A 1 496 ? 9.479 -9.451 7.318 1.00 48.25 496 ILE A C 1
ATOM 4105 O O . ILE A 1 496 ? 8.489 -9.061 6.707 1.00 48.25 496 ILE A O 1
ATOM 4109 N N . VAL A 1 497 ? 9.404 -10.441 8.209 1.00 56.94 497 VAL A N 1
ATOM 4110 C CA . VAL A 1 497 ? 8.176 -11.141 8.608 1.00 56.94 497 VAL A CA 1
ATOM 4111 C C . VAL A 1 497 ? 7.831 -10.730 10.043 1.00 56.94 497 VAL A C 1
ATOM 4113 O O . VAL A 1 497 ? 8.738 -10.392 10.802 1.00 56.94 497 VAL A O 1
ATOM 4116 N N . ILE A 1 498 ? 6.545 -10.758 10.435 1.00 58.66 498 ILE A N 1
ATOM 4117 C CA . ILE A 1 498 ? 6.135 -10.689 11.852 1.00 58.66 498 ILE A CA 1
ATOM 4118 C C . ILE A 1 498 ? 6.842 -11.834 12.575 1.00 58.66 498 ILE A C 1
ATOM 4120 O O . ILE A 1 498 ? 6.420 -12.988 12.512 1.00 58.66 498 ILE A O 1
ATOM 4124 N N . ASP A 1 499 ? 7.968 -11.512 13.189 1.00 68.12 499 ASP A N 1
ATOM 4125 C CA . ASP A 1 499 ? 8.929 -12.491 13.650 1.00 68.12 499 ASP A CA 1
ATOM 4126 C C . ASP A 1 499 ? 9.332 -12.127 15.070 1.00 68.12 499 ASP A C 1
ATOM 4128 O O . ASP A 1 499 ? 9.807 -11.021 15.359 1.00 68.12 499 ASP A O 1
ATOM 4132 N N . VAL A 1 500 ? 9.170 -13.109 15.949 1.00 74.06 500 VAL A N 1
ATOM 4133 C CA . VAL A 1 500 ? 9.607 -13.078 17.344 1.00 74.06 500 VAL A CA 1
ATOM 4134 C C . VAL A 1 500 ? 11.094 -12.806 17.523 1.00 74.06 500 VAL A C 1
ATOM 4136 O O . VAL A 1 500 ? 11.515 -12.521 18.642 1.00 74.06 500 VAL A O 1
ATOM 4139 N N . ASN A 1 501 ? 11.876 -12.872 16.444 1.00 83.44 501 ASN A N 1
ATOM 4140 C CA . ASN A 1 501 ? 13.291 -12.522 16.415 1.00 83.44 501 ASN A CA 1
ATOM 4141 C C . ASN A 1 501 ? 13.563 -11.019 16.210 1.00 83.44 501 ASN A C 1
ATOM 4143 O O . ASN A 1 501 ? 14.726 -10.636 16.078 1.00 83.44 501 ASN A O 1
ATOM 4147 N N . THR A 1 502 ? 12.536 -10.160 16.162 1.00 87.00 502 THR A N 1
ATOM 4148 C CA . THR A 1 502 ? 12.739 -8.701 16.176 1.00 87.00 502 THR A CA 1
ATOM 4149 C C . THR A 1 502 ? 13.510 -8.306 17.433 1.00 87.00 502 THR A C 1
ATOM 4151 O O . THR A 1 502 ? 13.156 -8.727 18.537 1.00 87.00 502 THR A O 1
ATOM 4154 N N . VAL A 1 503 ? 14.575 -7.525 17.248 1.00 90.56 503 VAL A N 1
ATOM 4155 C CA . VAL A 1 503 ? 15.502 -7.152 18.320 1.00 90.56 503 VAL A CA 1
ATOM 4156 C C . VAL A 1 503 ? 15.209 -5.736 18.793 1.00 90.56 503 VAL A C 1
ATOM 4158 O O . VAL A 1 503 ? 15.304 -4.790 18.007 1.00 90.56 503 VAL A O 1
ATOM 4161 N N . PHE A 1 504 ? 14.926 -5.600 20.085 1.00 94.31 504 PHE A N 1
ATOM 4162 C CA . PHE A 1 504 ? 14.649 -4.340 20.766 1.00 94.31 504 PHE A CA 1
ATOM 4163 C C . PHE A 1 504 ? 15.806 -3.963 21.703 1.00 94.31 504 PHE A C 1
ATOM 4165 O O . PHE A 1 504 ? 16.380 -4.834 22.358 1.00 94.31 504 PHE A O 1
ATOM 4172 N N . SER A 1 505 ? 16.131 -2.673 21.796 1.00 94.19 505 SER A N 1
ATOM 4173 C CA . SER A 1 505 ? 16.906 -2.093 22.902 1.00 94.19 505 SER A CA 1
ATOM 4174 C C . SER A 1 505 ? 15.969 -1.434 23.903 1.00 94.19 505 SER A C 1
ATOM 4176 O O . SER A 1 505 ? 15.111 -0.641 23.517 1.00 94.19 505 SER A O 1
ATOM 4178 N N . VAL A 1 506 ? 16.187 -1.700 25.187 1.00 93.06 506 VAL A N 1
ATOM 4179 C CA . VAL A 1 506 ? 15.486 -1.026 26.288 1.00 93.06 506 VAL A CA 1
ATOM 4180 C C . VAL A 1 506 ? 15.966 0.422 26.387 1.00 93.06 506 VAL A C 1
ATOM 4182 O O . VAL A 1 506 ? 17.173 0.654 26.351 1.00 93.06 506 VAL A O 1
ATOM 4185 N N . GLN A 1 507 ? 15.047 1.390 26.423 1.00 91.06 507 GLN A N 1
ATOM 4186 C CA . GLN A 1 507 ? 15.382 2.821 26.513 1.00 91.06 507 GLN A CA 1
ATOM 4187 C C . GLN A 1 507 ? 15.256 3.376 27.936 1.00 91.06 507 GLN A C 1
ATOM 4189 O O . GLN A 1 507 ? 15.991 4.290 28.284 1.00 91.06 507 GLN A O 1
ATOM 4194 N N . LEU A 1 508 ? 14.377 2.808 28.765 1.00 83.62 508 LEU A N 1
ATOM 4195 C CA . LEU A 1 508 ? 14.141 3.291 30.126 1.00 83.62 508 LEU A CA 1
ATOM 4196 C C . LEU A 1 508 ? 14.873 2.496 31.195 1.00 83.62 508 LEU A C 1
ATOM 4198 O O . LEU A 1 508 ? 15.091 1.289 31.084 1.00 83.62 508 LEU A O 1
ATOM 4202 N N . GLU A 1 509 ? 15.185 3.198 32.278 1.00 87.75 509 GLU A N 1
ATOM 4203 C CA . GLU A 1 509 ? 15.823 2.624 33.458 1.00 87.75 509 GLU A CA 1
ATOM 4204 C C . GLU A 1 509 ? 14.835 2.286 34.576 1.00 87.75 509 GLU A C 1
ATOM 4206 O O . GLU A 1 509 ? 15.132 1.450 35.433 1.00 87.75 509 GLU A O 1
ATOM 4211 N N . THR A 1 510 ? 13.671 2.935 34.581 1.00 91.56 510 THR A N 1
ATOM 4212 C CA . THR A 1 510 ? 12.670 2.841 35.645 1.00 91.56 510 THR A CA 1
ATOM 4213 C C . THR A 1 510 ? 11.266 2.675 35.074 1.00 91.56 510 THR A C 1
ATOM 4215 O O . THR A 1 510 ? 10.992 2.985 33.914 1.00 91.56 510 THR A O 1
ATOM 4218 N N . LEU A 1 511 ? 10.365 2.139 35.900 1.00 92.25 511 LEU A N 1
ATOM 4219 C CA . LEU A 1 511 ? 8.957 2.002 35.553 1.00 92.25 511 LEU A CA 1
ATOM 4220 C C . LEU A 1 511 ? 8.307 3.397 35.606 1.00 92.25 511 LEU A C 1
ATOM 4222 O O . LEU A 1 511 ? 8.369 4.036 36.658 1.00 92.25 511 LEU A O 1
ATOM 4226 N N . PRO A 1 512 ? 7.687 3.886 34.521 1.00 91.12 512 PRO A N 1
ATOM 4227 C CA . PRO A 1 512 ? 7.057 5.201 34.513 1.00 91.12 512 PRO A CA 1
ATOM 4228 C C . PRO A 1 512 ? 5.767 5.181 35.341 1.00 91.12 512 PRO A C 1
ATOM 4230 O O . PRO A 1 512 ? 4.729 4.692 34.889 1.00 91.12 512 PRO A O 1
ATOM 4233 N N . LEU A 1 513 ? 5.842 5.709 36.564 1.00 95.50 513 LEU A N 1
ATOM 4234 C CA . LEU A 1 513 ? 4.712 5.806 37.487 1.00 95.50 513 LEU A CA 1
ATOM 4235 C C . LEU A 1 513 ? 4.033 7.172 37.370 1.00 95.50 513 LEU A C 1
ATOM 4237 O O . LEU A 1 513 ? 4.685 8.211 37.449 1.00 95.50 513 LEU A O 1
ATOM 4241 N N . ILE A 1 514 ? 2.707 7.169 37.243 1.00 96.12 514 ILE A N 1
ATOM 4242 C CA . ILE A 1 514 ? 1.879 8.381 37.263 1.00 96.12 514 ILE A CA 1
ATOM 4243 C C . ILE A 1 514 ? 0.922 8.262 38.430 1.00 96.12 514 ILE A C 1
ATOM 4245 O O . ILE A 1 514 ? 0.130 7.330 38.445 1.00 96.12 514 ILE A O 1
ATOM 4249 N N . ASN A 1 515 ? 0.933 9.206 39.367 1.00 96.62 515 ASN A N 1
ATOM 4250 C CA . ASN A 1 515 ? -0.002 9.205 40.492 1.00 96.62 515 ASN A CA 1
ATOM 4251 C C . ASN A 1 515 ? -1.372 9.804 40.112 1.00 96.62 515 ASN A C 1
ATOM 4253 O O . ASN A 1 515 ? -1.812 10.793 40.694 1.00 96.62 515 ASN A O 1
ATOM 4257 N N . ASP A 1 516 ? -2.012 9.237 39.089 1.00 97.06 516 ASP A N 1
ATOM 4258 C CA . ASP A 1 516 ? -3.335 9.634 38.606 1.00 97.06 516 ASP A CA 1
ATOM 4259 C C . ASP A 1 516 ? -4.071 8.403 38.053 1.00 97.06 516 ASP A C 1
ATOM 4261 O O . ASP A 1 516 ? -3.800 7.905 36.953 1.00 97.06 516 ASP A O 1
ATOM 4265 N N . PHE A 1 517 ? -5.040 7.916 38.831 1.00 96.94 517 PHE A N 1
ATOM 4266 C CA . PHE A 1 517 ? -5.845 6.745 38.488 1.00 96.94 517 PHE A CA 1
ATOM 4267 C C . PHE A 1 517 ? -6.589 6.911 37.154 1.00 96.94 517 PHE A C 1
ATOM 4269 O O . PHE A 1 517 ? -6.663 5.966 36.357 1.00 96.94 517 PHE A O 1
ATOM 4276 N N . LYS A 1 518 ? -7.145 8.105 36.902 1.00 96.69 518 LYS A N 1
ATOM 4277 C CA . LYS A 1 518 ? -7.944 8.391 35.705 1.00 96.69 518 LYS A CA 1
ATOM 4278 C C . LYS A 1 518 ? -7.036 8.419 34.481 1.00 96.69 518 LYS A C 1
ATOM 4280 O O . LYS A 1 518 ? -7.342 7.763 33.486 1.00 96.69 518 LYS A O 1
ATOM 4285 N N . MET A 1 519 ? -5.884 9.083 34.580 1.00 96.25 519 MET A N 1
ATOM 4286 C CA . MET A 1 519 ? -4.886 9.118 33.509 1.00 96.25 519 MET A CA 1
ATOM 4287 C C . MET A 1 519 ? -4.363 7.717 33.173 1.00 96.25 519 MET A C 1
ATOM 4289 O O . MET A 1 519 ? -4.367 7.335 32.005 1.00 96.25 519 MET A O 1
ATOM 4293 N N . ASN A 1 520 ? -4.007 6.906 34.176 1.00 97.31 520 ASN A N 1
ATOM 4294 C CA . ASN A 1 520 ? -3.596 5.515 33.956 1.00 97.31 520 ASN A CA 1
ATOM 4295 C C . ASN A 1 520 ? -4.693 4.684 33.277 1.00 97.31 520 ASN A C 1
ATOM 4297 O O . ASN A 1 520 ? -4.402 3.814 32.459 1.00 97.31 520 ASN A O 1
ATOM 4301 N N . SER A 1 521 ? -5.960 4.930 33.599 1.00 97.19 521 SER A N 1
ATOM 4302 C CA . SER A 1 521 ? -7.086 4.242 32.958 1.00 97.19 521 SER A CA 1
ATOM 4303 C C . SER A 1 521 ? -7.267 4.673 31.501 1.00 97.19 521 SER A C 1
ATOM 4305 O O . SER A 1 521 ? -7.498 3.828 30.641 1.00 97.19 521 SER A O 1
ATOM 4307 N N . TYR A 1 522 ? -7.076 5.953 31.182 1.00 97.19 522 TYR A N 1
ATOM 4308 C CA . TYR A 1 522 ? -7.101 6.436 29.800 1.00 97.19 522 TYR A CA 1
ATOM 4309 C C . TYR A 1 522 ? -5.922 5.945 28.967 1.00 97.19 522 TYR A C 1
ATOM 4311 O O . TYR A 1 522 ? -6.132 5.554 27.825 1.00 97.19 522 TYR A O 1
ATOM 4319 N N . ILE A 1 523 ? -4.721 5.866 29.539 1.00 96.50 523 ILE A N 1
ATOM 4320 C CA . ILE A 1 523 ? -3.561 5.255 28.876 1.00 96.50 523 ILE A CA 1
ATOM 4321 C C . ILE A 1 523 ? -3.846 3.784 28.561 1.00 96.50 523 ILE A C 1
ATOM 4323 O O . ILE A 1 523 ? -3.653 3.348 27.428 1.00 96.50 523 ILE A O 1
ATOM 4327 N N . ALA A 1 524 ? -4.351 3.025 29.540 1.00 97.06 524 ALA A N 1
ATOM 4328 C CA . ALA A 1 524 ? -4.729 1.631 29.329 1.00 97.06 524 ALA A CA 1
ATOM 4329 C C . ALA A 1 524 ? -5.747 1.502 28.194 1.00 97.06 524 ALA A C 1
ATOM 4331 O O . ALA A 1 524 ? -5.604 0.649 27.320 1.00 97.06 524 ALA A O 1
ATOM 4332 N N . PHE A 1 525 ? -6.762 2.369 28.195 1.00 96.31 525 PHE A N 1
ATOM 4333 C CA . PHE A 1 525 ? -7.808 2.378 27.188 1.00 96.31 525 PHE A CA 1
ATOM 4334 C C . PHE A 1 525 ? -7.265 2.701 25.791 1.00 96.31 525 PHE A C 1
ATOM 4336 O O . PHE A 1 525 ? -7.507 1.914 24.883 1.00 96.31 525 PHE A O 1
ATOM 4343 N N . TYR A 1 526 ? -6.470 3.769 25.647 1.00 95.38 526 TYR A N 1
ATOM 4344 C CA . TYR A 1 526 ? -5.860 4.211 24.384 1.00 95.38 526 TYR A CA 1
ATOM 4345 C C . TYR A 1 526 ? -5.090 3.095 23.672 1.00 95.38 526 TYR A C 1
ATOM 4347 O O . TYR A 1 526 ? -5.238 2.898 22.472 1.00 95.38 526 TYR A O 1
ATOM 4355 N N . TYR A 1 527 ? -4.293 2.333 24.420 1.00 95.12 527 TYR A N 1
ATOM 4356 C CA . TYR A 1 527 ? -3.471 1.266 23.849 1.00 95.12 527 TYR A CA 1
ATOM 4357 C C . TYR A 1 527 ? -4.184 -0.082 23.716 1.00 95.12 527 TYR A C 1
ATOM 4359 O O . TYR A 1 527 ? -3.607 -1.053 23.221 1.00 95.12 527 TYR A O 1
ATOM 4367 N N . SER A 1 528 ? -5.423 -0.183 24.191 1.00 95.25 528 SER A N 1
ATOM 4368 C CA . SER A 1 528 ? -6.191 -1.419 24.094 1.00 95.25 528 SER A CA 1
ATOM 4369 C C . SER A 1 528 ? -6.807 -1.582 22.720 1.00 95.25 528 SER A C 1
ATOM 4371 O O . SER A 1 528 ? -7.128 -0.616 22.042 1.00 95.25 528 SER A O 1
ATOM 4373 N N . GLN A 1 529 ? -7.121 -2.825 22.361 1.00 89.88 529 GLN A N 1
ATOM 4374 C CA . GLN A 1 529 ? -7.846 -3.159 21.128 1.00 89.88 529 GLN A CA 1
ATOM 4375 C C . GLN A 1 529 ? -9.235 -2.499 20.990 1.00 89.88 529 GLN A C 1
ATOM 4377 O O . GLN A 1 529 ? -9.892 -2.680 19.971 1.00 89.88 529 GLN A O 1
ATOM 4382 N N . TYR A 1 530 ? -9.714 -1.850 22.052 1.00 89.81 530 TYR A N 1
ATOM 4383 C CA . TYR A 1 530 ? -11.031 -1.231 22.168 1.00 89.81 530 TYR A CA 1
ATOM 4384 C C . TYR A 1 530 ? -11.014 0.271 21.874 1.00 89.81 530 TYR A C 1
ATOM 4386 O O . TYR A 1 530 ? -12.081 0.872 21.769 1.00 89.81 530 TYR A O 1
ATOM 4394 N N . PHE A 1 531 ? -9.831 0.882 21.777 1.00 87.94 531 PHE A N 1
ATOM 4395 C CA . PHE A 1 531 ? -9.705 2.253 21.315 1.00 87.94 531 PHE A CA 1
ATOM 4396 C C . PHE A 1 531 ? -9.438 2.250 19.815 1.00 87.94 531 PHE A C 1
ATOM 4398 O O . PHE A 1 531 ? -8.434 1.732 19.332 1.00 87.94 531 PHE A O 1
ATOM 4405 N N . ASP A 1 532 ? -10.378 2.832 19.090 1.00 83.00 532 ASP A N 1
ATOM 4406 C CA . ASP A 1 532 ? -10.282 3.113 17.669 1.00 83.00 532 ASP A CA 1
ATOM 4407 C C . ASP A 1 532 ? -10.791 4.547 17.496 1.00 83.00 532 ASP A C 1
ATOM 4409 O O . ASP A 1 532 ? -11.894 4.884 17.944 1.00 83.00 532 ASP A O 1
ATOM 4413 N N . GLU A 1 533 ? -9.952 5.413 16.925 1.00 78.69 533 GLU A N 1
ATOM 4414 C CA . GLU A 1 533 ? -10.274 6.831 16.748 1.00 78.69 533 GLU A CA 1
ATOM 4415 C C . GLU A 1 533 ? -11.519 7.024 15.878 1.00 78.69 533 GLU A C 1
ATOM 4417 O O . GLU A 1 533 ? -12.294 7.960 16.098 1.00 78.69 533 GLU A O 1
ATOM 4422 N N . ASP A 1 534 ? -11.761 6.077 14.976 1.00 78.75 534 ASP A N 1
ATOM 4423 C CA . ASP A 1 534 ? -12.897 6.068 14.066 1.00 78.75 534 ASP A CA 1
ATOM 4424 C C . ASP A 1 534 ? -14.115 5.338 14.663 1.00 78.75 534 ASP A C 1
ATOM 4426 O O . ASP A 1 534 ? -15.196 5.331 14.065 1.00 78.75 534 ASP A O 1
ATOM 4430 N N . SER A 1 535 ? -13.996 4.743 15.860 1.00 77.94 535 SER A N 1
ATOM 4431 C CA . SER A 1 535 ? -15.109 4.026 16.486 1.00 77.94 535 SER A CA 1
ATOM 4432 C C . SER A 1 535 ? -16.234 4.980 16.873 1.00 77.94 535 SER A C 1
ATOM 4434 O O . SER A 1 535 ? -16.034 5.986 17.556 1.00 77.94 535 SER A O 1
ATOM 4436 N N . GLN A 1 536 ? -17.456 4.629 16.475 1.00 76.44 536 GLN A N 1
ATOM 4437 C CA . GLN A 1 536 ? -18.678 5.338 16.868 1.00 76.44 536 GLN A CA 1
ATOM 4438 C C . GLN A 1 536 ? -19.146 4.967 18.285 1.00 76.44 536 GLN A C 1
ATOM 4440 O O . GLN A 1 536 ? -20.104 5.547 18.794 1.00 76.44 536 GLN A O 1
ATOM 4445 N N . VAL A 1 537 ? -18.494 3.989 18.925 1.00 79.56 537 VAL A N 1
ATOM 4446 C CA . VAL A 1 537 ? -18.851 3.509 20.268 1.00 79.56 537 VAL A CA 1
ATOM 4447 C C . VAL A 1 537 ? -18.481 4.531 21.346 1.00 79.56 537 VAL A C 1
ATOM 4449 O O . VAL A 1 537 ? -19.158 4.641 22.370 1.00 79.56 537 VAL A O 1
ATOM 4452 N N . LEU A 1 538 ? -17.418 5.298 21.111 1.00 80.75 538 LEU A N 1
ATOM 4453 C CA . LEU A 1 538 ? -16.941 6.340 22.011 1.00 80.75 538 LEU A CA 1
ATOM 4454 C C . LEU A 1 538 ? -17.445 7.699 21.545 1.00 80.75 538 LEU A C 1
ATOM 4456 O O . LEU A 1 538 ? -17.313 8.041 20.373 1.00 80.75 538 LEU A O 1
ATOM 4460 N N . ASP A 1 539 ? -17.967 8.504 22.468 1.00 86.94 539 ASP A N 1
ATOM 4461 C CA . ASP A 1 539 ? -18.196 9.910 22.153 1.00 86.94 539 ASP A CA 1
ATOM 4462 C C . ASP A 1 539 ? -16.883 10.677 21.980 1.00 86.94 539 ASP A C 1
ATOM 4464 O O . ASP A 1 539 ? -15.849 10.361 22.574 1.00 86.94 539 ASP A O 1
ATOM 4468 N N . GLU A 1 540 ? -16.956 11.726 21.163 1.00 83.25 540 GLU A N 1
ATOM 4469 C CA . GLU A 1 540 ? -15.820 12.582 20.827 1.00 83.25 540 GLU A CA 1
ATOM 4470 C C . GLU A 1 540 ? -15.173 13.227 22.058 1.00 83.25 540 GLU A C 1
ATOM 4472 O O . GLU A 1 540 ? -13.953 13.372 22.106 1.00 83.25 540 GLU A O 1
ATOM 4477 N N . VAL A 1 541 ? -15.956 13.556 23.092 1.00 86.75 541 VAL A N 1
ATOM 4478 C CA . VAL A 1 541 ? -15.423 14.127 24.340 1.00 86.75 541 VAL A CA 1
ATOM 4479 C C . VAL A 1 541 ? -14.467 13.139 24.995 1.00 86.75 541 VAL A C 1
ATOM 4481 O O . VAL A 1 541 ? -13.330 13.489 25.321 1.00 86.75 541 VAL A O 1
ATOM 4484 N N . ARG A 1 542 ? -14.889 11.882 25.128 1.00 85.56 542 ARG A N 1
ATOM 4485 C CA . ARG A 1 542 ? -14.060 10.833 25.709 1.00 85.56 542 ARG A CA 1
ATOM 4486 C C . ARG A 1 542 ? -12.834 10.521 24.856 1.00 85.56 542 ARG A C 1
ATOM 4488 O O . ARG A 1 542 ? -11.758 10.327 25.415 1.00 85.56 542 ARG A O 1
ATOM 4495 N N . LYS A 1 543 ? -12.949 10.532 23.523 1.00 88.62 543 LYS A N 1
ATOM 4496 C CA . LYS A 1 543 ? -11.784 10.386 22.628 1.00 88.62 543 LYS A CA 1
ATOM 4497 C C . LYS A 1 543 ? -10.754 11.494 22.857 1.00 88.62 543 LYS A C 1
ATOM 4499 O O . LYS A 1 543 ? -9.564 11.206 22.969 1.00 88.62 543 LYS A O 1
ATOM 4504 N N . ILE A 1 544 ? -11.202 12.744 22.983 1.00 90.44 544 ILE A N 1
ATOM 4505 C CA . ILE A 1 544 ? -10.334 13.896 23.265 1.00 90.44 544 ILE A CA 1
ATOM 4506 C C . ILE A 1 544 ? -9.634 13.737 24.618 1.00 90.44 544 ILE A C 1
ATOM 4508 O O . ILE A 1 544 ? -8.426 13.959 24.709 1.00 90.44 544 ILE A O 1
ATOM 4512 N N . GLU A 1 545 ? -10.357 13.333 25.666 1.00 92.75 545 GLU A N 1
ATOM 4513 C CA . GLU A 1 545 ? -9.760 13.105 26.987 1.00 92.75 545 GLU A CA 1
ATOM 4514 C C . GLU A 1 545 ? -8.697 11.997 26.960 1.00 92.75 545 GLU A C 1
ATOM 4516 O O . GLU A 1 545 ? -7.618 12.162 27.535 1.00 92.75 545 GLU A O 1
ATOM 4521 N N . VAL A 1 546 ? -8.978 10.893 26.262 1.00 92.56 546 VAL A N 1
ATOM 4522 C CA . VAL A 1 546 ? -8.048 9.769 26.117 1.00 92.56 546 VAL A CA 1
ATOM 4523 C C . VAL A 1 546 ? -6.798 10.192 25.337 1.00 92.56 546 VAL A C 1
ATOM 4525 O O . VAL A 1 546 ? -5.686 9.934 25.799 1.00 92.56 546 VAL A O 1
ATOM 4528 N N . ARG A 1 547 ? -6.947 10.923 24.222 1.00 91.88 547 ARG A N 1
ATOM 4529 C CA . ARG A 1 547 ? -5.808 11.485 23.470 1.00 91.88 547 ARG A CA 1
ATOM 4530 C C . ARG A 1 547 ? -4.975 12.430 24.327 1.00 91.88 547 ARG A C 1
ATOM 4532 O O . ARG A 1 547 ? -3.755 12.330 24.343 1.00 91.88 547 ARG A O 1
ATOM 4539 N N . LYS A 1 548 ? -5.618 13.324 25.082 1.00 94.12 548 LYS A N 1
ATOM 4540 C CA . LYS A 1 548 ? -4.912 14.257 25.968 1.00 94.12 548 LYS A CA 1
ATOM 4541 C C . LYS A 1 548 ? -4.103 13.516 27.035 1.00 94.12 548 LYS A C 1
ATOM 4543 O O . LYS A 1 548 ? -2.976 13.907 27.322 1.00 94.12 548 LYS A O 1
ATOM 4548 N N . ALA A 1 549 ? -4.654 12.445 27.608 1.00 93.19 549 ALA A N 1
ATOM 4549 C CA . ALA A 1 549 ? -3.927 11.599 28.549 1.00 93.19 549 ALA A CA 1
ATOM 4550 C C . ALA A 1 549 ? -2.730 10.897 27.888 1.00 93.19 549 ALA A C 1
ATOM 4552 O O . ALA A 1 549 ? -1.656 10.862 28.485 1.00 93.19 549 ALA A O 1
ATOM 4553 N N . TYR A 1 550 ? -2.885 10.395 26.661 1.00 94.06 550 TYR A N 1
ATOM 4554 C CA . TYR A 1 550 ? -1.783 9.822 25.886 1.00 94.06 550 TYR A CA 1
ATOM 4555 C C . TYR A 1 550 ? -0.664 10.841 25.620 1.00 94.06 550 TYR A C 1
ATOM 4557 O O . TYR A 1 550 ? 0.489 10.562 25.940 1.00 94.06 550 TYR A O 1
ATOM 4565 N N . GLU A 1 551 ? -0.984 12.035 25.118 1.00 93.50 551 GLU A N 1
ATOM 4566 C CA . GLU A 1 551 ? 0.020 13.071 24.833 1.00 93.50 551 GLU A CA 1
ATOM 4567 C C . GLU A 1 551 ? 0.758 13.515 26.101 1.00 93.50 551 GLU A C 1
ATOM 4569 O O . GLU A 1 551 ? 1.987 13.597 26.128 1.00 93.50 551 GLU A O 1
ATOM 4574 N N . ASN A 1 552 ? 0.019 13.714 27.197 1.00 92.81 552 ASN A N 1
ATOM 4575 C CA . ASN A 1 552 ? 0.615 14.009 28.498 1.00 92.81 552 ASN A CA 1
ATOM 4576 C C . ASN A 1 552 ? 1.546 12.879 28.957 1.00 92.81 552 ASN A C 1
ATOM 4578 O O . ASN A 1 552 ? 2.622 13.140 29.491 1.00 92.81 552 ASN A O 1
ATOM 4582 N N . TYR A 1 553 ? 1.151 11.622 28.747 1.00 93.56 553 TYR A N 1
ATOM 4583 C CA . TYR A 1 553 ? 1.972 10.476 29.113 1.00 93.56 553 TYR A CA 1
ATOM 4584 C C . TYR A 1 553 ? 3.258 10.411 28.296 1.00 93.56 553 TYR A C 1
ATOM 4586 O O . TYR A 1 553 ? 4.338 10.244 28.855 1.00 93.56 553 TYR A O 1
ATOM 4594 N N . LYS A 1 554 ? 3.160 10.611 26.983 1.00 92.06 554 LYS A N 1
ATOM 4595 C CA . LYS A 1 554 ? 4.312 10.647 26.083 1.00 92.06 554 LYS A CA 1
ATOM 4596 C C . LYS A 1 554 ? 5.292 11.759 26.457 1.00 92.06 554 LYS A C 1
ATOM 4598 O O . LYS A 1 554 ? 6.504 11.543 26.432 1.00 92.06 554 LYS A O 1
ATOM 4603 N N . ALA A 1 555 ? 4.781 12.920 26.866 1.00 90.94 555 ALA A N 1
ATOM 4604 C CA . ALA A 1 555 ? 5.602 14.015 27.374 1.00 90.94 555 ALA A CA 1
ATOM 4605 C C . ALA A 1 555 ? 6.349 13.628 28.663 1.00 90.94 555 ALA A C 1
ATOM 4607 O O . ALA A 1 555 ? 7.548 13.882 28.760 1.00 90.94 555 ALA A O 1
ATOM 4608 N N . ILE A 1 556 ? 5.679 12.958 29.613 1.00 90.25 556 ILE A N 1
ATOM 4609 C CA . ILE A 1 556 ? 6.318 12.435 30.836 1.00 90.25 556 ILE A CA 1
ATOM 4610 C C . ILE A 1 556 ? 7.437 11.458 30.471 1.00 90.25 556 ILE A C 1
ATOM 4612 O O . ILE A 1 556 ? 8.548 11.584 30.974 1.00 90.25 556 ILE A O 1
ATOM 4616 N N . LEU A 1 557 ? 7.179 10.524 29.559 1.00 87.81 557 LEU A N 1
ATOM 4617 C CA . LEU A 1 557 ? 8.171 9.534 29.143 1.00 87.81 557 LEU A CA 1
ATOM 4618 C C . LEU A 1 557 ? 9.376 10.136 28.436 1.00 87.81 557 LEU A C 1
ATOM 4620 O O . LEU A 1 557 ? 10.478 9.650 28.616 1.00 87.81 557 LEU A O 1
ATOM 4624 N N . THR A 1 558 ? 9.174 11.197 27.659 1.00 87.56 558 THR A N 1
ATOM 4625 C CA . THR A 1 558 ? 10.275 11.907 26.991 1.00 87.56 558 THR A CA 1
ATOM 4626 C C . THR A 1 558 ? 11.141 12.686 27.992 1.00 87.56 558 THR A C 1
ATOM 4628 O O . THR A 1 558 ? 12.273 13.045 27.678 1.00 87.56 558 THR A O 1
ATOM 4631 N N . SER A 1 559 ? 10.608 12.981 29.183 1.00 87.00 559 SER A N 1
ATOM 4632 C CA . SER A 1 559 ? 11.334 13.671 30.257 1.00 87.00 559 SER A CA 1
ATOM 4633 C C . SER A 1 559 ? 12.107 12.742 31.199 1.00 87.00 559 SER A C 1
ATOM 4635 O O . SER A 1 559 ? 12.929 13.236 31.973 1.00 87.00 559 SER A O 1
ATOM 4637 N N . LEU A 1 560 ? 11.828 11.435 31.146 1.00 83.31 560 LEU A N 1
ATOM 4638 C CA . LEU A 1 560 ? 12.543 10.374 31.863 1.00 83.31 560 LEU A CA 1
ATOM 4639 C C . LEU A 1 560 ? 13.716 9.876 31.016 1.00 83.31 560 LEU A C 1
ATOM 4641 O O . LEU A 1 560 ? 14.770 9.589 31.624 1.00 83.31 560 LEU A O 1
#

pLDDT: mean 86.29, std 13.21, range [33.66, 98.25]

Organism: NCBI:txid1384057

Radius of gyration: 32.94 Å; chains: 1; bounding box: 95×47×91 Å

InterPro domains:
  IPR057253 Competence protein CoiA-like, N-terminal domain [PF25164] (23-65)